Protein AF-A0A2M7VC43-F1 (afdb_monomer_lite)

pLDDT: mean 89.76, std 9.6, range [37.53, 98.56]

Radius of gyration: 23.15 Å; chains: 1; bounding box: 69×55×77 Å

Foldseek 3Di:
DDDPPVVLVVLLVVLLVLLVVLVVLQQQAQFVQQQGQGCPDDPVRRRDGDALVNVVVQLCCLVVAFPQSPQCLQNVQLVVCCVVVVHGSSVSNSVSLSVLSSLLSSLLLVLLCVVVVPPVQLSVLLSVCVCLQPLNSCCGWPPQVLSLCSQLLNLLSQLLSVLCVVNLVSNLVSLLSNCSSHVLSLLLLVLSLCSSCVCCPVPVVVQVVPVVNVVSSVCSNVSSVVSSVVVSVVVCVVDPPSVVSNVCCCVPPFQCLLCVCPVDPQSVVLLVLLLCSRPVVVVLLCVQQPCLVPDPCNVSLVVSLVSSQVRQSVSCSRGHRSLNSSSNNSSVSSCSSPRSVSVVVLVVCQVVLQVVLVVLCVDPVCVVVLVVLVVVLVVVLVVQLCCLPPPHQRDDRTRSVVSSVSSNVSSCVSSVSCSSSDPPD

Organism: NCBI:txid1974636

Secondary structure (DSSP, 8-state):
-PPPHHHHHHHHHHHHHHHHHHHHHHHHSS-TTTTT--TTS-GGG------HHHHHHHHHHHHHS-GGG--HHHHHHHHHHHHHHT--HHHHHHHHHHHHHHHHHHHHHHHHHHHHTT-HHHHHHHHHHHHTSHHHHTTTSTTT-GGGGHHHHHHHHHHHHHHHTT-HHHHHHHHHHHHHH-GGGGGGHHHHHHHH-THHHH-HHHHHH-HHHHHHHHHHHHHHHHHHHHHHHHHHHHSTTHHHHHHHHIIIIITHHHHHHTSSHHHHHHHHHHHHHHHHHHHHHHHH-HHHHT-TTHHHHHHHHHHHHHHHHHHHHHHS-TT-HHHHTTTHHHHHHHHHHHHHHHHHHHHHHHHHHHHHTTSGGGHHHHHHHHHHHHHHHHHHHHIIIII----TTS-HHHHHHHHHHHHHHHHHHHHHHS---

Structure (mmCIF, N/CA/C/O backbone):
data_AF-A0A2M7VC43-F1
#
_entry.id   AF-A0A2M7VC43-F1
#
loop_
_atom_site.group_PDB
_atom_site.id
_atom_site.type_symbol
_atom_site.label_atom_id
_atom_site.label_alt_id
_atom_site.label_comp_id
_atom_site.label_asym_id
_atom_site.label_entity_id
_atom_site.label_seq_id
_atom_site.pdbx_PDB_ins_code
_atom_site.Cartn_x
_atom_site.Cartn_y
_atom_site.Cartn_z
_atom_site.occupancy
_atom_site.B_iso_or_equiv
_atom_site.auth_seq_id
_atom_site.auth_comp_id
_atom_site.auth_asym_id
_atom_site.auth_atom_id
_atom_site.pdbx_PDB_model_num
ATOM 1 N N . MET A 1 1 ? -8.994 28.402 -0.050 1.00 42.94 1 MET A N 1
ATOM 2 C CA . MET A 1 1 ? -8.781 27.744 1.262 1.00 42.94 1 MET A CA 1
ATOM 3 C C . MET A 1 1 ? -7.280 27.675 1.511 1.00 42.94 1 MET A C 1
ATOM 5 O O . MET A 1 1 ? -6.626 26.750 1.048 1.00 42.94 1 MET A O 1
ATOM 9 N N . LEU A 1 2 ? -6.722 28.717 2.129 1.00 37.53 2 LEU A N 1
ATOM 10 C CA . LEU A 1 2 ? -5.294 28.817 2.434 1.00 37.53 2 LEU A CA 1
ATOM 11 C C . LEU A 1 2 ? -4.968 27.850 3.581 1.00 37.53 2 LEU A C 1
ATOM 13 O O . LEU A 1 2 ? -5.586 27.915 4.644 1.00 37.53 2 LEU A O 1
ATOM 17 N N . PHE A 1 3 ? -4.039 26.918 3.358 1.00 51.06 3 PHE A N 1
ATOM 18 C CA . PHE A 1 3 ? -3.443 26.139 4.443 1.00 51.06 3 PHE A CA 1
ATOM 19 C C . PHE A 1 3 ? -2.861 27.121 5.468 1.00 51.06 3 PHE A C 1
ATOM 21 O O . PHE A 1 3 ? -2.241 28.109 5.072 1.00 51.06 3 PHE A O 1
ATOM 28 N N . SER A 1 4 ? -3.031 26.878 6.773 1.00 63.81 4 SER A N 1
ATOM 29 C CA . SER A 1 4 ? -2.226 27.629 7.741 1.00 63.81 4 SER A CA 1
ATOM 30 C C . SER A 1 4 ? -0.762 27.372 7.379 1.00 63.81 4 SER A C 1
ATOM 32 O O . SER A 1 4 ? -0.381 26.216 7.177 1.00 63.81 4 SER A O 1
ATOM 34 N N . ARG A 1 5 ? 0.052 28.428 7.230 1.00 70.56 5 ARG A N 1
ATOM 35 C CA . ARG A 1 5 ? 1.462 28.299 6.803 1.00 70.56 5 ARG A CA 1
ATOM 36 C C . ARG A 1 5 ? 2.207 27.233 7.623 1.00 70.56 5 ARG A C 1
ATOM 38 O O . ARG A 1 5 ? 2.977 26.453 7.075 1.00 70.56 5 ARG A O 1
ATOM 45 N N . THR A 1 6 ? 1.870 27.120 8.908 1.00 74.44 6 THR A N 1
ATOM 46 C CA . THR A 1 6 ? 2.376 26.108 9.845 1.00 74.44 6 THR A CA 1
ATOM 47 C C . THR A 1 6 ? 2.077 24.658 9.441 1.00 74.44 6 THR A C 1
ATOM 49 O O . THR A 1 6 ? 2.936 23.795 9.612 1.00 74.44 6 THR A O 1
ATOM 52 N N . ASN A 1 7 ? 0.904 24.360 8.874 1.00 86.00 7 ASN A N 1
ATOM 53 C CA . ASN A 1 7 ? 0.557 23.004 8.433 1.00 86.00 7 ASN A CA 1
ATOM 54 C C . ASN A 1 7 ? 1.285 22.621 7.143 1.00 86.00 7 ASN A C 1
ATOM 56 O O . ASN A 1 7 ? 1.657 21.461 6.974 1.00 86.00 7 ASN A O 1
ATOM 60 N N . LEU A 1 8 ? 1.502 23.580 6.239 1.00 90.88 8 LEU A N 1
ATOM 61 C CA . LEU A 1 8 ? 2.215 23.324 4.990 1.00 90.88 8 LEU A CA 1
ATOM 62 C C . LEU A 1 8 ? 3.679 22.951 5.256 1.00 90.88 8 LEU A C 1
ATOM 64 O O . LEU A 1 8 ? 4.133 21.920 4.766 1.00 90.88 8 LEU A O 1
ATOM 68 N N . VAL A 1 9 ? 4.376 23.730 6.091 1.00 93.81 9 VAL A N 1
ATOM 69 C CA . VAL A 1 9 ? 5.776 23.460 6.465 1.00 93.81 9 VAL A CA 1
ATOM 70 C C . VAL A 1 9 ? 5.909 22.086 7.120 1.00 93.81 9 VAL A C 1
ATOM 72 O O . VAL A 1 9 ? 6.753 21.297 6.707 1.00 93.81 9 VAL A O 1
ATOM 75 N N . LYS A 1 10 ? 5.028 21.743 8.072 1.00 92.88 10 LYS A N 1
ATOM 76 C CA . LYS A 1 10 ? 5.028 20.413 8.708 1.00 92.88 10 LYS A CA 1
ATOM 77 C C . LYS A 1 10 ? 4.885 19.280 7.693 1.00 92.88 10 LYS A C 1
ATOM 79 O O . LYS A 1 10 ? 5.604 18.294 7.796 1.00 92.88 10 LYS A O 1
ATOM 84 N N . LYS A 1 11 ? 3.988 19.413 6.709 1.00 94.38 11 LYS A N 1
ATOM 85 C CA . LYS A 1 11 ? 3.815 18.396 5.659 1.00 94.38 11 LYS A CA 1
ATOM 86 C C . LYS A 1 11 ? 5.052 18.265 4.782 1.00 94.38 11 LYS A C 1
ATOM 88 O O . LYS A 1 11 ? 5.453 17.140 4.510 1.00 94.38 11 LYS A O 1
ATOM 93 N N . ILE A 1 12 ? 5.662 19.379 4.376 1.00 96.56 12 ILE A N 1
ATOM 94 C CA . ILE A 1 12 ? 6.903 19.369 3.588 1.00 96.56 12 ILE A CA 1
ATOM 95 C C . ILE A 1 12 ? 8.009 18.653 4.366 1.00 96.56 12 ILE A C 1
ATOM 97 O O . ILE A 1 12 ? 8.592 17.705 3.852 1.00 96.56 12 ILE A O 1
ATOM 101 N N . VAL A 1 13 ? 8.235 19.037 5.625 1.00 96.88 13 VAL A N 1
ATOM 102 C CA . VAL A 1 13 ? 9.274 18.434 6.474 1.00 96.88 13 VAL A CA 1
ATOM 103 C C . VAL A 1 13 ? 9.019 16.942 6.694 1.00 96.88 13 VAL A C 1
ATOM 105 O O . VAL A 1 13 ? 9.922 16.140 6.490 1.00 96.88 13 VAL A O 1
ATOM 108 N N . LEU A 1 14 ? 7.793 16.543 7.052 1.00 96.69 14 LEU A N 1
ATOM 109 C CA . LEU A 1 14 ? 7.461 15.128 7.251 1.00 96.69 14 LEU A CA 1
ATOM 110 C C . LEU A 1 14 ? 7.615 14.311 5.966 1.00 96.69 14 LEU A C 1
ATOM 112 O O . LEU A 1 14 ? 8.126 13.196 6.024 1.00 96.69 14 LEU A O 1
ATOM 116 N N . SER A 1 15 ? 7.208 14.855 4.817 1.00 97.94 15 SER A N 1
ATOM 117 C CA . SER A 1 15 ? 7.348 14.170 3.525 1.00 97.94 15 SER A CA 1
ATOM 118 C C . SER A 1 15 ? 8.815 14.003 3.145 1.00 97.94 15 SER A C 1
ATOM 120 O O . SER A 1 15 ? 9.214 12.921 2.728 1.00 97.94 15 SER A O 1
ATOM 122 N N . PHE A 1 16 ? 9.626 15.044 3.361 1.00 98.19 16 PHE A N 1
ATOM 123 C CA . PHE A 1 16 ? 11.068 15.016 3.130 1.00 98.19 16 PHE A CA 1
ATOM 124 C C . PHE A 1 16 ? 11.750 13.973 4.020 1.00 98.19 16 PHE A C 1
ATOM 126 O O . PHE A 1 16 ? 12.403 13.070 3.511 1.00 98.19 16 PHE A O 1
ATOM 133 N N . LEU A 1 17 ? 11.537 14.040 5.339 1.00 97.94 17 LEU A N 1
ATOM 134 C CA . LEU A 1 17 ? 12.129 13.096 6.291 1.00 97.94 17 LEU A CA 1
ATOM 135 C C . LEU A 1 17 ? 11.713 11.653 5.997 1.00 97.94 17 LEU A C 1
ATOM 137 O O . LEU A 1 17 ? 12.543 10.756 6.061 1.00 97.94 17 LEU A O 1
ATOM 141 N N . SER A 1 18 ? 10.452 11.425 5.636 1.00 97.75 18 SER A N 1
ATOM 142 C CA . SER A 1 18 ? 9.964 10.082 5.313 1.00 97.75 18 SER A CA 1
ATOM 143 C C . SER A 1 18 ? 10.594 9.528 4.031 1.00 97.75 18 SER A C 1
ATOM 145 O O . SER A 1 18 ? 10.950 8.353 3.991 1.00 97.75 18 SER A O 1
ATOM 147 N N . ALA A 1 19 ? 10.775 10.370 3.006 1.00 97.81 19 ALA A N 1
ATOM 148 C CA . ALA A 1 19 ? 11.473 9.987 1.780 1.00 97.81 19 ALA A CA 1
ATOM 149 C C . ALA A 1 19 ? 12.949 9.656 2.046 1.00 97.81 19 ALA A C 1
ATOM 151 O O . ALA A 1 19 ? 13.436 8.627 1.577 1.00 97.81 19 ALA A O 1
ATOM 152 N N . VAL A 1 20 ? 13.629 10.473 2.863 1.00 97.31 20 VAL A N 1
ATOM 153 C CA . VAL A 1 20 ? 14.998 10.189 3.322 1.00 97.31 20 VAL A CA 1
ATOM 154 C C . VAL A 1 20 ? 15.043 8.849 4.050 1.00 97.31 20 VAL A C 1
ATOM 156 O O . VAL A 1 20 ? 15.842 8.002 3.679 1.00 97.31 20 VAL A O 1
ATOM 159 N N . ILE A 1 21 ? 14.160 8.615 5.028 1.00 96.81 21 ILE A N 1
ATOM 160 C CA . ILE A 1 21 ? 14.137 7.370 5.810 1.00 96.81 21 ILE A CA 1
ATOM 161 C C . ILE A 1 21 ? 13.982 6.143 4.904 1.00 96.81 21 ILE A C 1
ATOM 163 O O . ILE A 1 21 ? 14.743 5.192 5.061 1.00 96.81 21 ILE A O 1
ATOM 167 N N . LEU A 1 22 ? 13.047 6.151 3.946 1.00 96.12 22 LEU A N 1
ATOM 168 C CA . LEU A 1 22 ? 12.833 5.006 3.050 1.00 96.12 22 LEU A CA 1
ATOM 169 C C . LEU A 1 22 ? 14.065 4.696 2.186 1.00 96.12 22 LEU A C 1
ATOM 171 O O . LEU A 1 22 ? 14.463 3.533 2.062 1.00 96.12 22 LEU A O 1
ATOM 175 N N . ILE A 1 23 ? 14.710 5.725 1.633 1.00 94.75 23 ILE A N 1
ATOM 176 C CA . ILE A 1 23 ? 15.932 5.546 0.839 1.00 94.75 23 ILE A CA 1
ATOM 177 C C . ILE A 1 23 ? 17.104 5.127 1.734 1.00 94.75 23 ILE A C 1
ATOM 179 O O . ILE A 1 23 ? 17.844 4.215 1.377 1.00 94.75 23 ILE A O 1
ATOM 183 N N . SER A 1 24 ? 17.254 5.713 2.923 1.00 93.62 24 SER A N 1
ATOM 184 C CA . SER A 1 24 ? 18.310 5.350 3.875 1.00 93.62 24 SER A CA 1
ATOM 185 C C . SER A 1 24 ? 18.196 3.902 4.347 1.00 93.62 24 SER A C 1
ATOM 187 O O . SER A 1 24 ? 19.200 3.198 4.367 1.00 93.62 24 SER A O 1
ATOM 189 N N . VAL A 1 25 ? 16.990 3.422 4.673 1.00 93.00 25 VAL A N 1
ATOM 190 C CA . VAL A 1 25 ? 16.755 2.004 5.007 1.00 93.00 25 VAL A CA 1
ATOM 191 C C . VAL A 1 25 ? 17.214 1.107 3.855 1.00 93.00 25 VAL A C 1
ATOM 193 O O . VAL A 1 25 ? 17.900 0.112 4.077 1.00 93.00 25 VAL A O 1
ATOM 196 N N . SER A 1 26 ? 16.906 1.502 2.623 1.00 90.75 26 SER A N 1
ATOM 197 C CA . SER A 1 26 ? 17.291 0.765 1.419 1.00 90.75 26 SER A CA 1
ATOM 198 C C . SER A 1 26 ? 18.800 0.803 1.150 1.00 90.75 26 SER A C 1
ATOM 200 O O . SER A 1 26 ? 19.350 -0.151 0.617 1.00 90.75 26 SER A O 1
ATOM 202 N N . LEU A 1 27 ? 19.503 1.863 1.545 1.00 88.88 27 LEU A N 1
ATOM 203 C CA . LEU A 1 27 ? 20.964 1.932 1.449 1.00 88.88 27 LEU A CA 1
ATOM 204 C C . LEU A 1 27 ? 21.661 1.060 2.503 1.00 88.88 27 LEU A C 1
ATOM 206 O O . LEU A 1 27 ? 22.695 0.459 2.218 1.00 88.88 27 LEU A O 1
ATOM 210 N N . ILE A 1 28 ? 21.102 0.989 3.715 1.00 90.25 28 ILE A N 1
ATOM 211 C CA . ILE A 1 28 ? 21.694 0.258 4.845 1.00 90.25 28 ILE A CA 1
ATOM 212 C C . ILE A 1 28 ? 21.588 -1.259 4.646 1.00 90.25 28 ILE A C 1
ATOM 214 O O . ILE A 1 28 ? 22.557 -1.981 4.894 1.00 90.25 28 ILE A O 1
ATOM 218 N N . PHE A 1 29 ? 20.426 -1.750 4.212 1.00 90.56 29 PHE A N 1
ATOM 219 C CA . PHE A 1 29 ? 20.147 -3.181 4.064 1.00 90.56 29 PHE A CA 1
ATOM 220 C C . PHE A 1 29 ? 20.282 -3.659 2.609 1.00 90.56 29 PHE A C 1
ATOM 222 O O . PHE A 1 29 ? 20.179 -2.838 1.703 1.00 90.56 29 PHE A O 1
ATOM 229 N N . PRO A 1 30 ? 20.474 -4.971 2.358 1.00 88.19 30 PRO A N 1
ATOM 230 C CA . PRO A 1 30 ? 20.545 -5.542 1.009 1.00 88.19 30 PRO A CA 1
ATOM 231 C C . PRO A 1 30 ? 19.338 -5.162 0.148 1.00 88.19 30 PRO A C 1
ATOM 233 O O . PRO A 1 30 ? 18.230 -5.639 0.381 1.00 88.19 30 PRO A O 1
ATOM 236 N N . SER A 1 31 ? 19.550 -4.312 -0.845 1.00 90.69 31 SER A N 1
ATOM 237 C CA . SER A 1 31 ? 18.521 -3.772 -1.726 1.00 90.69 31 SER A CA 1
ATOM 238 C C . SER A 1 31 ? 19.066 -3.638 -3.142 1.00 90.69 31 SER A C 1
ATOM 240 O O . SER A 1 31 ? 20.235 -3.892 -3.419 1.00 90.69 31 SER A O 1
ATOM 242 N N . VAL A 1 32 ? 18.225 -3.205 -4.067 1.00 87.88 32 VAL A N 1
ATOM 243 C CA . VAL A 1 32 ? 18.643 -2.973 -5.450 1.00 87.88 32 VAL A CA 1
ATOM 244 C C . VAL A 1 32 ? 19.681 -1.852 -5.511 1.00 87.88 32 VAL A C 1
ATOM 246 O O . VAL A 1 32 ? 20.627 -1.943 -6.282 1.00 87.88 32 VAL A O 1
ATOM 249 N N . ILE A 1 33 ? 19.576 -0.840 -4.636 1.00 87.50 33 ILE A N 1
ATOM 250 C CA . ILE A 1 33 ? 20.457 0.344 -4.634 1.00 87.50 33 ILE A CA 1
ATOM 251 C C . ILE A 1 33 ? 21.920 -0.025 -4.368 1.00 87.50 33 ILE A C 1
ATOM 253 O O . ILE A 1 33 ? 22.823 0.598 -4.925 1.00 87.50 33 ILE A O 1
ATOM 257 N N . ASN A 1 34 ? 22.156 -1.056 -3.558 1.00 86.69 34 ASN A N 1
ATOM 258 C CA . ASN A 1 34 ? 23.487 -1.547 -3.203 1.00 86.69 34 ASN A CA 1
ATOM 259 C C . ASN A 1 34 ? 23.771 -2.947 -3.778 1.00 86.69 34 ASN A C 1
ATOM 261 O O . ASN A 1 34 ? 24.550 -3.703 -3.197 1.00 86.69 34 ASN A O 1
ATOM 265 N N . LYS A 1 35 ? 23.120 -3.307 -4.898 1.00 83.69 35 LYS A N 1
ATOM 266 C CA . LYS A 1 35 ? 23.304 -4.587 -5.610 1.00 83.69 35 LYS A CA 1
ATOM 267 C C . LYS A 1 35 ? 23.152 -5.826 -4.707 1.00 83.69 35 LYS A C 1
ATOM 269 O O . LYS A 1 35 ? 23.811 -6.841 -4.905 1.00 83.69 35 LYS A O 1
ATOM 274 N N . GLY A 1 36 ? 22.286 -5.746 -3.697 1.00 82.88 36 GLY A N 1
ATOM 275 C CA . GLY A 1 36 ? 22.016 -6.828 -2.750 1.00 82.88 36 GLY A CA 1
ATOM 276 C C . GLY A 1 36 ? 23.060 -6.976 -1.641 1.00 82.88 36 GLY A C 1
ATOM 277 O O . GLY A 1 36 ? 23.061 -7.990 -0.944 1.00 82.88 36 GLY A O 1
ATOM 278 N N . VAL A 1 37 ? 23.932 -5.986 -1.438 1.00 80.94 37 VAL A N 1
ATOM 279 C CA . VAL A 1 37 ? 25.013 -6.054 -0.451 1.00 80.94 37 VAL A CA 1
ATOM 280 C C . VAL A 1 37 ? 24.859 -4.953 0.591 1.00 80.94 37 VAL A C 1
ATOM 282 O O . VAL A 1 37 ? 24.897 -3.767 0.283 1.00 80.94 37 VAL A O 1
ATOM 285 N N . ALA A 1 38 ? 24.691 -5.344 1.855 1.00 81.12 38 ALA A N 1
ATOM 286 C CA . ALA A 1 38 ? 24.467 -4.396 2.942 1.00 81.12 38 ALA A CA 1
ATOM 287 C C . ALA A 1 38 ? 25.668 -3.462 3.156 1.00 81.12 38 ALA A C 1
ATOM 289 O O . ALA A 1 38 ? 26.815 -3.902 3.050 1.00 81.12 38 ALA A O 1
ATOM 290 N N . LEU A 1 39 ? 25.416 -2.220 3.581 1.00 80.12 39 LEU A N 1
ATOM 291 C CA . LEU A 1 39 ? 26.474 -1.235 3.850 1.00 80.12 39 LEU A CA 1
ATOM 292 C C . LEU A 1 39 ? 27.418 -1.672 4.986 1.00 80.12 39 LEU A C 1
ATOM 294 O O . LEU A 1 39 ? 28.596 -1.337 4.982 1.00 80.12 39 LEU A O 1
ATOM 298 N N . TYR A 1 40 ? 26.904 -2.439 5.951 1.00 78.31 40 TYR A N 1
ATOM 299 C CA . TYR A 1 40 ? 27.668 -2.974 7.084 1.00 78.31 40 TYR A CA 1
ATOM 300 C C . TYR A 1 40 ? 28.441 -4.266 6.755 1.00 78.31 40 TYR A C 1
ATOM 302 O O . TYR A 1 40 ? 28.962 -4.917 7.662 1.00 78.31 40 TYR A O 1
ATOM 310 N N . SER A 1 41 ? 28.489 -4.679 5.483 1.00 76.12 41 SER A N 1
ATOM 311 C CA . SER A 1 41 ? 29.269 -5.847 5.056 1.00 76.12 41 SER A CA 1
ATOM 312 C C . SER A 1 41 ? 30.779 -5.551 5.127 1.00 76.12 41 SER A C 1
ATOM 314 O O . SER A 1 41 ? 31.175 -4.390 5.003 1.00 76.12 41 SER A O 1
ATOM 316 N N . PRO A 1 42 ? 31.647 -6.564 5.326 1.00 75.94 42 PRO A N 1
ATOM 317 C CA . PRO A 1 42 ? 33.100 -6.379 5.403 1.00 75.94 42 PRO A CA 1
ATOM 318 C C . PRO A 1 42 ? 33.681 -5.593 4.216 1.00 75.94 42 PRO A C 1
ATOM 320 O O . PRO A 1 42 ? 33.171 -5.693 3.100 1.00 75.94 42 PRO A O 1
ATOM 323 N N . ALA A 1 43 ? 34.784 -4.865 4.437 1.00 60.16 43 ALA A N 1
ATOM 324 C CA . ALA A 1 43 ? 35.377 -3.905 3.490 1.00 60.16 43 ALA A CA 1
ATOM 325 C C . ALA A 1 43 ? 35.688 -4.463 2.081 1.00 60.16 43 ALA A C 1
ATOM 327 O O . ALA A 1 43 ? 35.669 -3.719 1.107 1.00 60.16 43 ALA A O 1
ATOM 328 N N . HIS A 1 44 ? 35.933 -5.772 1.960 1.00 55.44 44 HIS A N 1
ATOM 329 C CA . HIS A 1 44 ? 36.190 -6.458 0.682 1.00 55.44 44 HIS A CA 1
ATOM 330 C C . HIS A 1 44 ? 34.915 -6.840 -0.092 1.00 55.44 44 HIS A C 1
ATOM 332 O O . HIS A 1 44 ? 34.985 -7.370 -1.195 1.00 55.44 44 HIS A O 1
ATOM 338 N N . THR A 1 45 ? 33.755 -6.571 0.499 1.00 57.47 45 THR A N 1
ATOM 339 C CA . THR A 1 45 ? 32.409 -6.777 -0.045 1.00 57.47 45 THR A CA 1
ATOM 340 C C . THR A 1 45 ? 31.587 -5.499 0.091 1.00 57.47 45 THR A C 1
ATOM 342 O O . THR A 1 45 ? 30.375 -5.572 0.233 1.00 57.47 45 THR A O 1
ATOM 345 N N . THR A 1 46 ? 32.210 -4.316 0.150 1.00 53.66 46 THR A N 1
ATOM 346 C CA . THR A 1 46 ? 31.442 -3.067 0.225 1.00 53.66 46 THR A CA 1
ATOM 347 C C . THR A 1 46 ? 30.489 -3.017 -0.956 1.00 53.66 46 THR A C 1
ATOM 349 O O . THR A 1 46 ? 30.902 -3.181 -2.104 1.00 53.66 46 THR A O 1
ATOM 352 N N . GLY A 1 47 ? 29.194 -2.879 -0.656 1.00 55.69 47 GLY A N 1
ATOM 353 C CA . GLY A 1 47 ? 28.157 -2.835 -1.672 1.00 55.69 47 GLY A CA 1
ATOM 354 C C . GLY A 1 47 ? 28.460 -1.702 -2.633 1.00 55.69 47 GLY A C 1
ATOM 355 O O . GLY A 1 47 ? 28.306 -0.530 -2.291 1.00 55.69 47 GLY A O 1
ATOM 356 N N . VAL A 1 48 ? 28.947 -2.058 -3.819 1.00 63.25 48 VAL A N 1
ATOM 357 C CA . VAL A 1 48 ? 29.105 -1.107 -4.907 1.00 63.25 48 VAL A CA 1
ATOM 358 C C . VAL A 1 48 ? 27.690 -0.638 -5.211 1.00 63.25 48 VAL A C 1
ATOM 360 O O . VAL A 1 48 ? 26.817 -1.457 -5.517 1.00 63.25 48 VAL A O 1
ATOM 363 N N . LEU A 1 49 ? 27.443 0.665 -5.051 1.00 72.06 49 LEU A N 1
ATOM 364 C CA . LEU A 1 49 ? 26.192 1.276 -5.494 1.00 72.06 49 LEU A CA 1
ATOM 365 C C . LEU A 1 49 ? 25.911 0.843 -6.938 1.00 72.06 49 LEU A C 1
ATOM 367 O O . LEU A 1 49 ? 26.840 0.520 -7.681 1.00 72.06 49 LEU A O 1
ATOM 371 N N . MET A 1 50 ? 24.639 0.826 -7.338 1.00 77.88 50 MET A N 1
ATOM 372 C CA . MET A 1 50 ? 24.295 0.588 -8.743 1.00 77.88 50 MET A CA 1
ATOM 373 C C . MET A 1 50 ? 25.193 1.431 -9.660 1.00 77.88 50 MET A C 1
ATOM 375 O O . MET A 1 50 ? 25.325 2.640 -9.459 1.00 77.88 50 MET A O 1
ATOM 379 N N . ASP A 1 51 ? 25.857 0.788 -10.617 1.00 80.38 51 ASP A N 1
ATOM 380 C CA . ASP A 1 51 ? 26.638 1.478 -11.638 1.00 80.38 51 ASP A CA 1
ATOM 381 C C . ASP A 1 51 ? 25.740 1.828 -12.822 1.00 80.38 51 ASP A C 1
ATOM 383 O O . ASP A 1 51 ? 24.652 1.271 -12.995 1.00 80.38 51 ASP A O 1
ATOM 387 N N . ASP A 1 52 ? 26.208 2.768 -13.638 1.00 82.75 52 ASP A N 1
ATOM 388 C CA . ASP A 1 52 ? 25.443 3.233 -14.791 1.00 82.75 52 ASP A CA 1
ATOM 389 C C . ASP A 1 52 ? 25.192 2.097 -15.791 1.00 82.75 52 ASP A C 1
ATOM 391 O O . ASP A 1 52 ? 24.102 2.027 -16.343 1.00 82.75 52 ASP A O 1
ATOM 395 N N . THR A 1 53 ? 26.107 1.130 -15.925 1.00 83.81 53 THR A N 1
ATOM 396 C CA . THR A 1 53 ? 25.908 -0.059 -16.769 1.00 83.81 53 THR A CA 1
ATOM 397 C C . THR A 1 53 ? 24.705 -0.896 -16.327 1.00 83.81 53 THR A C 1
ATOM 399 O O . THR A 1 53 ? 23.897 -1.306 -17.159 1.00 83.81 53 THR A O 1
ATOM 402 N N . PHE A 1 54 ? 24.548 -1.151 -15.020 1.00 82.19 54 PHE A N 1
ATOM 403 C CA . PHE A 1 54 ? 23.375 -1.863 -14.509 1.00 82.19 54 PHE A CA 1
ATOM 404 C C . PHE A 1 54 ? 22.089 -1.065 -14.749 1.00 82.19 54 PHE A C 1
ATOM 406 O O . PHE A 1 54 ? 21.072 -1.639 -15.136 1.00 82.19 54 PHE A O 1
ATOM 413 N N . MET A 1 55 ? 22.134 0.256 -14.558 1.00 83.00 55 MET A N 1
ATOM 414 C CA . MET A 1 55 ? 20.985 1.128 -14.804 1.00 83.00 55 MET A CA 1
ATOM 415 C C . MET A 1 55 ? 20.603 1.187 -16.284 1.00 83.00 55 MET A C 1
ATOM 417 O O . MET A 1 55 ? 19.416 1.150 -16.592 1.00 83.00 55 MET A O 1
ATOM 421 N N . GLU A 1 56 ? 21.568 1.238 -17.199 1.00 83.94 56 GLU A N 1
ATOM 422 C CA . GLU A 1 56 ? 21.321 1.187 -18.642 1.00 83.94 56 GLU A CA 1
ATOM 423 C C . GLU A 1 56 ? 20.659 -0.127 -19.042 1.00 83.94 56 GLU A C 1
ATOM 425 O O . GLU A 1 56 ? 19.635 -0.099 -19.719 1.00 83.94 56 GLU A O 1
ATOM 430 N N . LEU A 1 57 ? 21.170 -1.266 -18.559 1.00 80.69 57 LEU A N 1
ATOM 431 C CA . LEU A 1 57 ? 20.546 -2.571 -18.790 1.00 80.69 57 LEU A CA 1
ATOM 432 C C . LEU A 1 57 ? 19.106 -2.605 -18.268 1.00 80.69 57 LEU A C 1
ATOM 434 O O . LEU A 1 57 ? 18.206 -3.040 -18.978 1.00 80.69 57 LEU A O 1
ATOM 438 N N . PHE A 1 58 ? 18.874 -2.099 -17.056 1.00 77.75 58 PHE A N 1
ATOM 439 C CA . PHE A 1 58 ? 17.545 -2.056 -16.447 1.00 77.75 58 PHE A CA 1
ATOM 440 C C . PHE A 1 58 ? 16.571 -1.146 -17.210 1.00 77.75 58 PHE A C 1
ATOM 442 O O . PHE A 1 58 ? 15.393 -1.463 -17.371 1.00 77.75 58 PHE A O 1
ATOM 449 N N . ILE A 1 59 ? 17.043 0.003 -17.692 1.00 78.75 59 ILE A N 1
ATOM 450 C CA . ILE A 1 59 ? 16.207 0.939 -18.444 1.00 78.75 59 ILE A CA 1
ATOM 451 C C . ILE A 1 59 ? 15.925 0.415 -19.856 1.00 78.75 59 ILE A C 1
ATOM 453 O O . ILE A 1 59 ? 14.797 0.557 -20.333 1.00 78.75 59 ILE A O 1
ATOM 457 N N . ASN A 1 60 ? 16.915 -0.193 -20.509 1.00 79.00 60 ASN A N 1
ATOM 458 C CA . ASN A 1 60 ? 16.739 -0.816 -21.817 1.00 79.00 60 ASN A CA 1
ATOM 459 C C . ASN A 1 60 ? 15.746 -1.971 -21.722 1.00 79.00 60 ASN A C 1
ATOM 461 O O . ASN A 1 60 ? 14.798 -1.989 -22.497 1.00 79.00 60 ASN A O 1
ATOM 465 N N . ASP A 1 61 ? 15.848 -2.815 -20.691 1.00 74.31 61 ASP A N 1
ATOM 466 C CA . ASP A 1 61 ? 14.860 -3.862 -20.417 1.00 74.31 61 ASP A CA 1
ATOM 467 C C . ASP A 1 61 ? 13.439 -3.278 -20.302 1.00 74.31 61 ASP A C 1
ATOM 469 O O . ASP A 1 61 ? 12.505 -3.761 -20.933 1.00 74.31 61 ASP A O 1
ATOM 473 N N . HIS A 1 62 ? 13.252 -2.157 -19.600 1.00 74.69 62 HIS A N 1
ATOM 474 C CA . HIS A 1 62 ? 11.943 -1.500 -19.528 1.00 74.69 62 HIS A CA 1
ATOM 475 C C . HIS A 1 62 ? 11.435 -0.899 -20.846 1.00 74.69 62 HIS A C 1
ATOM 477 O O . HIS A 1 62 ? 10.220 -0.749 -20.981 1.00 74.69 62 HIS A O 1
ATOM 483 N N . ASN A 1 63 ? 12.319 -0.521 -21.771 1.00 70.75 63 ASN A N 1
ATOM 484 C CA . ASN A 1 63 ? 11.962 0.115 -23.043 1.00 70.75 63 ASN A CA 1
ATOM 485 C C . ASN A 1 63 ? 11.808 -0.891 -24.197 1.00 70.75 63 ASN A C 1
ATOM 487 O O . ASN A 1 63 ? 11.067 -0.615 -25.137 1.00 70.75 63 ASN A O 1
ATOM 491 N N . GLU A 1 64 ? 12.515 -2.018 -24.136 1.00 66.62 64 GLU A N 1
ATOM 492 C CA . GLU A 1 64 ? 12.526 -3.071 -25.159 1.00 66.62 64 GLU A CA 1
ATOM 493 C C . GLU A 1 64 ? 11.435 -4.124 -24.920 1.00 66.62 64 GLU A C 1
ATOM 495 O O . GLU A 1 64 ? 10.983 -4.777 -25.861 1.00 66.62 64 GLU A O 1
ATOM 500 N N . ASN A 1 65 ? 10.967 -4.254 -23.676 1.00 66.38 65 ASN A N 1
ATOM 501 C CA . ASN A 1 65 ? 9.882 -5.155 -23.308 1.00 66.38 65 ASN A CA 1
ATOM 502 C C . ASN A 1 65 ? 8.478 -4.601 -23.661 1.00 66.38 65 ASN A C 1
ATOM 504 O O . ASN A 1 65 ? 8.301 -3.405 -23.912 1.00 66.38 65 ASN A O 1
ATOM 508 N N . PRO A 1 66 ? 7.453 -5.478 -23.694 1.00 65.88 66 PRO A N 1
ATOM 509 C CA . PRO A 1 66 ? 6.060 -5.156 -24.024 1.00 65.88 66 PRO A CA 1
ATOM 510 C C . PRO A 1 66 ? 5.471 -3.952 -23.275 1.00 65.88 66 PRO A C 1
ATOM 512 O O . PRO A 1 66 ? 5.882 -3.622 -22.175 1.00 65.88 66 PRO A O 1
ATOM 515 N N . ILE A 1 67 ? 4.402 -3.343 -23.803 1.00 64.25 67 ILE A N 1
ATOM 516 C CA . ILE A 1 67 ? 3.803 -2.072 -23.318 1.00 64.25 67 ILE A CA 1
ATOM 517 C C . ILE A 1 67 ? 3.580 -2.023 -21.790 1.00 64.25 67 ILE A C 1
ATOM 519 O O . ILE A 1 67 ? 3.639 -0.956 -21.180 1.00 64.25 67 ILE A O 1
ATOM 523 N N . PHE A 1 68 ? 3.346 -3.171 -21.157 1.00 61.34 68 PHE A N 1
ATOM 524 C CA . PHE A 1 68 ? 3.114 -3.322 -19.719 1.00 61.34 68 PHE A CA 1
ATOM 525 C C . PHE A 1 68 ? 4.373 -3.172 -18.833 1.00 61.34 68 PHE A C 1
ATOM 527 O O . PHE A 1 68 ? 4.267 -2.940 -17.619 1.00 61.34 68 PHE A O 1
ATOM 534 N N . SER A 1 69 ? 5.572 -3.282 -19.408 1.00 68.31 69 SER A N 1
ATOM 535 C CA . SER A 1 69 ? 6.841 -2.995 -18.732 1.00 68.31 69 SER A CA 1
ATOM 536 C C . SER A 1 69 ? 7.227 -1.520 -18.802 1.00 68.31 69 SER A C 1
ATOM 538 O O . SER A 1 69 ? 8.027 -1.088 -17.977 1.00 68.31 69 SER A O 1
ATOM 540 N N . LEU A 1 70 ? 6.648 -0.734 -19.720 1.00 76.06 70 LEU A N 1
ATOM 541 C CA . LEU A 1 70 ? 7.030 0.663 -19.922 1.00 76.06 70 LEU A CA 1
ATOM 542 C C . LEU A 1 70 ? 6.837 1.482 -18.633 1.00 76.06 70 LEU A C 1
ATOM 544 O O . LEU A 1 70 ? 5.734 1.602 -18.094 1.00 76.06 70 LEU A O 1
ATOM 548 N N . ARG A 1 71 ? 7.917 2.110 -18.155 1.00 82.38 71 ARG A N 1
ATOM 549 C CA . ARG A 1 71 ? 7.925 2.987 -16.968 1.00 82.38 71 ARG A CA 1
ATOM 550 C C . ARG A 1 71 ? 8.188 4.437 -17.347 1.00 82.38 71 ARG A C 1
ATOM 552 O O . ARG A 1 71 ? 9.129 5.055 -16.860 1.00 82.38 71 ARG A O 1
ATOM 559 N N . LYS A 1 72 ? 7.351 5.024 -18.211 1.00 87.31 72 LYS A N 1
ATOM 560 C CA . LYS A 1 72 ? 7.591 6.382 -18.749 1.00 87.31 72 LYS A CA 1
ATOM 561 C C . LYS A 1 72 ? 7.708 7.460 -17.669 1.00 87.31 72 LYS A C 1
ATOM 563 O O . LYS A 1 72 ? 8.546 8.348 -17.796 1.00 87.31 72 LYS A O 1
ATOM 568 N N . PHE A 1 73 ? 6.929 7.357 -16.590 1.00 91.06 73 PHE A N 1
ATOM 569 C CA . PHE A 1 73 ? 7.011 8.298 -15.467 1.00 91.06 73 PHE A CA 1
ATOM 570 C C . PHE A 1 73 ? 8.319 8.198 -14.676 1.00 91.06 73 PHE A C 1
ATOM 572 O O . PHE A 1 73 ? 8.694 9.174 -14.046 1.00 91.06 73 PHE A O 1
ATOM 579 N N . THR A 1 74 ? 9.040 7.079 -14.737 1.00 89.50 74 THR A N 1
ATOM 580 C CA . THR A 1 74 ? 10.360 6.950 -14.104 1.00 89.50 74 THR A CA 1
ATOM 581 C C . THR A 1 74 ? 11.475 7.229 -15.115 1.00 89.50 74 THR A C 1
ATOM 583 O O . THR A 1 74 ? 12.337 8.072 -14.870 1.00 89.50 74 THR A O 1
ATOM 586 N N . ASN A 1 75 ? 11.430 6.577 -16.282 1.00 90.06 75 ASN A N 1
ATOM 587 C CA . ASN A 1 75 ? 12.509 6.587 -17.272 1.00 90.06 75 ASN A CA 1
ATOM 588 C C . ASN A 1 75 ? 12.698 7.967 -17.918 1.00 90.06 75 ASN A C 1
ATOM 590 O O . ASN A 1 75 ? 13.830 8.423 -18.067 1.00 90.06 75 ASN A O 1
ATOM 594 N N . VAL A 1 76 ? 11.610 8.662 -18.282 1.00 92.25 76 VAL A N 1
ATOM 595 C CA . VAL A 1 76 ? 11.718 9.961 -18.971 1.00 92.25 76 VAL A CA 1
ATOM 596 C C . VAL A 1 76 ? 12.345 11.028 -18.063 1.00 92.25 76 VAL A C 1
ATOM 598 O O . VAL A 1 76 ? 13.316 11.659 -18.495 1.00 92.25 76 VAL A O 1
ATOM 601 N N . PRO A 1 77 ? 11.883 11.234 -16.809 1.00 95.00 77 PRO A N 1
ATOM 602 C CA . PRO A 1 77 ? 12.549 12.160 -15.894 1.00 95.00 77 PRO A CA 1
ATOM 603 C C . PRO A 1 77 ? 13.996 11.773 -15.598 1.00 95.00 77 PRO A C 1
ATOM 605 O O . PRO A 1 77 ? 14.846 12.656 -15.530 1.00 95.00 77 PRO A O 1
ATOM 608 N N . LEU A 1 78 ? 14.287 10.476 -15.472 1.00 93.69 78 LEU A N 1
ATOM 609 C CA . LEU A 1 78 ? 15.633 9.976 -15.201 1.00 93.69 78 LEU A CA 1
ATOM 610 C C . LEU A 1 78 ? 16.610 10.382 -16.310 1.00 93.69 78 LEU A C 1
ATOM 612 O O . LEU A 1 78 ? 17.611 11.037 -16.021 1.00 93.69 78 LEU A O 1
ATOM 616 N N . PHE A 1 79 ? 16.298 10.076 -17.573 1.00 92.69 79 PHE A N 1
ATOM 617 C CA . PHE A 1 79 ? 17.148 10.470 -18.701 1.00 92.69 79 PHE A CA 1
ATOM 618 C C . PHE A 1 79 ? 17.250 11.984 -18.863 1.00 92.69 79 PHE A C 1
ATOM 620 O O . PHE A 1 79 ? 18.326 12.504 -19.159 1.00 92.69 79 PHE A O 1
ATOM 627 N N . THR A 1 80 ? 16.141 12.697 -18.657 1.00 95.44 80 THR A N 1
ATOM 628 C CA . THR A 1 80 ? 16.121 14.161 -18.755 1.00 95.44 80 THR A CA 1
ATOM 629 C C . THR A 1 80 ? 17.069 14.772 -17.728 1.00 95.44 80 THR A C 1
ATOM 631 O O . THR A 1 80 ? 17.909 15.587 -18.085 1.00 95.44 80 THR A O 1
ATOM 634 N N . ILE A 1 81 ? 16.998 14.337 -16.468 1.00 96.31 81 ILE A N 1
ATOM 635 C CA . ILE A 1 81 ? 17.863 14.837 -15.395 1.00 96.31 81 ILE A CA 1
ATOM 636 C C . ILE A 1 81 ? 19.329 14.481 -15.664 1.00 96.31 81 ILE A C 1
ATOM 638 O O . ILE A 1 81 ? 20.177 15.372 -15.606 1.00 96.31 81 ILE A O 1
ATOM 642 N N . SER A 1 82 ? 19.622 13.225 -16.014 1.00 95.62 82 SER A N 1
ATOM 643 C CA . SER A 1 82 ? 20.993 12.781 -16.296 1.00 95.62 82 SER A CA 1
ATOM 644 C C . SER A 1 82 ? 21.628 13.608 -17.414 1.00 95.62 82 SER A C 1
ATOM 646 O O . SER A 1 82 ? 22.715 14.157 -17.236 1.00 95.62 82 SER A O 1
ATOM 648 N N . LYS A 1 83 ? 20.908 13.797 -18.528 1.00 95.56 83 LYS A N 1
ATOM 649 C CA . LYS A 1 83 ? 21.397 14.548 -19.689 1.00 95.56 83 LYS A CA 1
ATOM 650 C C . LYS A 1 83 ? 21.481 16.052 -19.434 1.00 95.56 83 LYS A C 1
ATOM 652 O O . LYS A 1 83 ? 22.440 16.685 -19.864 1.00 95.56 83 LYS A O 1
ATOM 657 N N . THR A 1 84 ? 20.489 16.643 -18.766 1.00 97.44 84 THR A N 1
ATOM 658 C CA . THR A 1 84 ? 20.454 18.092 -18.518 1.00 97.44 84 THR A CA 1
ATOM 659 C C . THR A 1 84 ? 21.515 18.530 -17.512 1.00 97.44 84 THR A C 1
ATOM 661 O O . THR A 1 84 ? 22.115 19.584 -17.702 1.00 97.44 84 THR A O 1
ATOM 664 N N . PHE A 1 85 ? 21.761 17.743 -16.462 1.00 96.81 85 PHE A N 1
ATOM 665 C CA . PHE A 1 85 ? 22.721 18.093 -15.408 1.00 96.81 85 PHE A CA 1
ATOM 666 C C . PHE A 1 85 ? 24.086 17.410 -15.559 1.00 96.81 85 PHE A C 1
ATOM 668 O O . PHE A 1 85 ? 24.979 17.686 -14.762 1.00 96.81 85 PHE A O 1
ATOM 675 N N . ASN A 1 86 ? 24.259 16.552 -16.572 1.00 95.75 86 ASN A N 1
ATOM 676 C CA . ASN A 1 86 ? 25.465 15.754 -16.802 1.00 95.75 86 ASN A CA 1
ATOM 677 C C . ASN A 1 86 ? 25.890 14.951 -15.556 1.00 95.75 86 ASN A C 1
ATOM 679 O O . ASN A 1 86 ? 27.050 14.968 -15.143 1.00 95.75 86 ASN A O 1
ATOM 683 N N . ILE A 1 87 ? 24.916 14.291 -14.925 1.00 95.44 87 ILE A N 1
ATOM 684 C CA . ILE A 1 87 ? 25.116 13.429 -13.753 1.00 95.44 87 ILE A CA 1
ATOM 685 C C . ILE A 1 87 ? 24.812 11.972 -14.108 1.00 95.44 87 ILE A C 1
ATOM 687 O O . ILE A 1 87 ? 24.057 11.699 -15.046 1.00 95.44 87 ILE A O 1
ATOM 691 N N . SER A 1 88 ? 25.362 11.041 -13.329 1.00 93.69 88 SER A N 1
ATOM 692 C CA . SER A 1 88 ? 25.163 9.604 -13.537 1.00 93.69 88 SER A CA 1
ATOM 693 C C . SER A 1 88 ? 23.682 9.202 -13.500 1.00 93.69 88 SER A C 1
ATOM 695 O O . SER A 1 88 ? 22.840 9.852 -12.854 1.00 93.69 88 SER A O 1
ATOM 697 N N . LEU A 1 89 ? 23.347 8.115 -14.196 1.00 90.94 89 LEU A N 1
ATOM 698 C CA . LEU A 1 89 ? 21.989 7.573 -14.237 1.00 90.94 89 LEU A CA 1
ATOM 699 C C . LEU A 1 89 ? 21.571 7.089 -12.850 1.00 90.94 89 LEU A C 1
ATOM 701 O O . LEU A 1 89 ? 20.428 7.312 -12.451 1.00 90.94 89 LEU A O 1
ATOM 705 N N . THR A 1 90 ? 22.502 6.535 -12.069 1.00 90.38 90 THR A N 1
ATOM 706 C CA . THR A 1 90 ? 22.246 6.141 -10.676 1.00 90.38 90 THR A CA 1
ATOM 707 C C . THR A 1 90 ? 21.834 7.324 -9.799 1.00 90.38 90 THR A C 1
ATOM 709 O O . THR A 1 90 ? 20.852 7.238 -9.059 1.00 90.38 90 THR A O 1
ATOM 712 N N . VAL A 1 91 ? 22.543 8.458 -9.872 1.00 92.31 91 VAL A N 1
ATOM 713 C CA . VAL A 1 91 ? 22.178 9.649 -9.082 1.00 92.31 91 VAL A CA 1
ATOM 714 C C . VAL A 1 91 ? 20.837 10.208 -9.557 1.00 92.31 91 VAL A C 1
ATOM 716 O O . VAL A 1 91 ? 19.987 10.556 -8.736 1.00 92.31 91 VAL A O 1
ATOM 719 N N . SER A 1 92 ? 20.607 10.221 -10.871 1.00 95.00 92 SER A N 1
ATOM 720 C CA . SER A 1 92 ? 19.329 10.636 -11.458 1.00 95.00 92 SER A CA 1
ATOM 721 C C . SER A 1 92 ? 18.171 9.760 -10.977 1.00 95.00 92 SER A C 1
ATOM 723 O O . SER A 1 92 ? 17.134 10.285 -10.576 1.00 95.00 92 SER A O 1
ATOM 725 N N . PHE A 1 93 ? 18.360 8.439 -10.930 1.00 93.06 93 PHE A N 1
ATOM 726 C CA . PHE A 1 93 ? 17.389 7.493 -10.385 1.00 93.06 93 PHE A CA 1
ATOM 727 C C . PHE A 1 93 ? 17.046 7.822 -8.930 1.00 93.06 93 PHE A C 1
ATOM 729 O O . PHE A 1 93 ? 15.870 7.971 -8.603 1.00 93.06 93 PHE A O 1
ATOM 736 N N . LEU A 1 94 ? 18.047 8.015 -8.064 1.00 94.44 94 LEU A N 1
ATOM 737 C CA . LEU A 1 94 ? 17.811 8.355 -6.657 1.00 94.44 94 LEU A CA 1
ATOM 738 C C . LEU A 1 94 ? 17.041 9.672 -6.496 1.00 94.44 94 LEU A C 1
ATOM 740 O O . LEU A 1 94 ? 16.131 9.740 -5.670 1.00 94.44 94 LEU A O 1
ATOM 744 N N . ILE A 1 95 ? 17.355 10.694 -7.299 1.00 96.31 95 ILE A N 1
ATOM 745 C CA . ILE A 1 95 ? 16.640 11.980 -7.292 1.00 96.31 95 ILE A CA 1
ATOM 746 C C . ILE A 1 95 ? 15.179 11.794 -7.715 1.00 96.31 95 ILE A C 1
ATOM 748 O O . ILE A 1 95 ? 14.276 12.292 -7.039 1.00 96.31 95 ILE A O 1
ATOM 752 N N . VAL A 1 96 ? 14.932 11.064 -8.806 1.00 96.44 96 VAL A N 1
ATOM 753 C CA . VAL A 1 96 ? 13.577 10.797 -9.314 1.00 96.44 96 VAL A CA 1
ATOM 754 C C . VAL A 1 96 ? 12.755 10.023 -8.285 1.00 96.44 96 VAL A C 1
ATOM 756 O O . VAL A 1 96 ? 11.630 10.418 -7.973 1.00 96.44 96 VAL A O 1
ATOM 759 N N . GLN A 1 97 ? 13.322 8.966 -7.703 1.00 96.00 97 GLN A N 1
ATOM 760 C CA . GLN A 1 97 ? 12.639 8.166 -6.689 1.00 96.00 97 GLN A CA 1
ATOM 761 C C . GLN A 1 97 ? 12.363 8.976 -5.421 1.00 96.00 97 GLN A C 1
ATOM 763 O O . GLN A 1 97 ? 11.239 8.973 -4.918 1.00 96.00 97 GLN A O 1
ATOM 768 N N . PHE A 1 98 ? 13.347 9.742 -4.941 1.00 97.56 98 PHE A N 1
ATOM 769 C CA . PHE A 1 98 ? 13.163 10.657 -3.816 1.00 97.56 98 PHE A CA 1
ATOM 770 C C . PHE A 1 98 ? 11.999 11.620 -4.070 1.00 97.56 98 PHE A C 1
ATOM 772 O O . PHE A 1 98 ? 11.130 11.791 -3.212 1.00 97.56 98 PHE A O 1
ATOM 779 N N . PHE A 1 99 ? 11.951 12.218 -5.262 1.00 98.06 99 PHE A N 1
ATOM 780 C CA . PHE A 1 99 ? 10.917 13.170 -5.644 1.00 98.06 99 PHE A CA 1
ATOM 781 C C . PHE A 1 99 ? 9.519 12.537 -5.670 1.00 98.06 99 PHE A C 1
ATOM 783 O O . PHE A 1 99 ? 8.585 13.098 -5.090 1.00 98.06 99 PHE A O 1
ATOM 790 N N . TYR A 1 100 ? 9.359 11.354 -6.270 1.00 97.94 100 TYR A N 1
ATOM 791 C CA . TYR A 1 100 ? 8.064 10.669 -6.302 1.00 97.94 100 TYR A CA 1
ATOM 792 C C . TYR A 1 100 ? 7.607 10.193 -4.923 1.00 97.94 100 TYR A C 1
ATOM 794 O O . TYR A 1 100 ? 6.427 10.348 -4.596 1.00 97.94 100 TYR A O 1
ATOM 802 N N . ILE A 1 101 ? 8.513 9.687 -4.082 1.00 98.19 101 ILE A N 1
ATOM 803 C CA . ILE A 1 101 ? 8.198 9.328 -2.692 1.00 98.19 101 ILE A CA 1
ATOM 804 C C . ILE A 1 101 ? 7.749 10.574 -1.922 1.00 98.19 101 ILE A C 1
ATOM 806 O O . ILE A 1 101 ? 6.687 10.569 -1.294 1.00 98.19 101 ILE A O 1
ATOM 810 N N . PHE A 1 102 ? 8.511 11.667 -2.021 1.00 98.38 102 PHE A N 1
ATOM 811 C CA . PHE A 1 102 ? 8.187 12.945 -1.393 1.00 98.38 102 PHE A CA 1
ATOM 812 C C . PHE A 1 102 ? 6.795 13.444 -1.803 1.00 98.38 102 PHE A C 1
ATOM 814 O O . PHE A 1 102 ? 5.970 13.746 -0.937 1.00 98.38 102 PHE A O 1
ATOM 821 N N . LEU A 1 103 ? 6.503 13.494 -3.108 1.00 98.50 103 LEU A N 1
ATOM 822 C CA . LEU A 1 103 ? 5.204 13.940 -3.611 1.00 98.50 103 LEU A CA 1
ATOM 823 C C . LEU A 1 103 ? 4.068 13.022 -3.162 1.00 98.50 103 LEU A C 1
ATOM 825 O O . LEU A 1 103 ? 3.018 13.514 -2.743 1.00 98.50 103 LEU A O 1
ATOM 829 N N . THR A 1 104 ? 4.276 11.704 -3.212 1.00 98.50 104 THR A N 1
ATOM 830 C CA . THR A 1 104 ? 3.279 10.718 -2.774 1.00 98.50 104 THR A CA 1
ATOM 831 C C . THR A 1 104 ? 2.910 10.954 -1.317 1.00 98.50 104 THR A C 1
ATOM 833 O O . THR A 1 104 ? 1.729 11.071 -0.994 1.00 98.50 104 THR A O 1
ATOM 836 N N . ILE A 1 105 ? 3.905 11.107 -0.441 1.00 98.31 105 ILE A N 1
ATOM 837 C CA . ILE A 1 105 ? 3.689 11.331 0.991 1.00 98.31 105 ILE A CA 1
ATOM 838 C C . ILE A 1 105 ? 3.047 12.698 1.246 1.00 98.31 105 ILE A C 1
ATOM 840 O O . ILE A 1 105 ? 2.136 12.809 2.068 1.00 98.31 105 ILE A O 1
ATOM 844 N N . PHE A 1 106 ? 3.449 13.732 0.508 1.00 97.81 106 PHE A N 1
ATOM 845 C CA . PHE A 1 106 ? 2.867 15.065 0.634 1.00 97.81 106 PHE A CA 1
ATOM 846 C C . PHE A 1 106 ? 1.373 15.085 0.276 1.00 97.81 106 PHE A C 1
ATOM 848 O O . PHE A 1 106 ? 0.546 15.668 0.996 1.00 97.81 106 PHE A O 1
ATOM 855 N N . VAL A 1 107 ? 1.008 14.425 -0.826 1.00 97.94 107 VAL A N 1
ATOM 856 C CA . VAL A 1 107 ? -0.389 14.250 -1.241 1.00 97.94 107 VAL A CA 1
ATOM 857 C C . VAL A 1 107 ? -1.137 13.376 -0.243 1.00 97.94 107 VAL A C 1
ATOM 859 O O . VAL A 1 107 ? -2.236 13.746 0.171 1.00 97.94 107 VAL A O 1
ATOM 862 N N . PHE A 1 108 ? -0.539 12.270 0.199 1.00 97.62 108 PHE A N 1
ATOM 863 C CA . PHE A 1 108 ? -1.127 11.365 1.181 1.00 97.62 108 PHE A CA 1
ATOM 864 C C . PHE A 1 108 ? -1.459 12.093 2.491 1.00 97.62 108 PHE A C 1
ATOM 866 O O . PHE A 1 108 ? -2.590 12.027 2.971 1.00 97.62 108 PHE A O 1
ATOM 873 N N . LEU A 1 109 ? -0.539 12.909 3.016 1.00 96.25 109 LEU A N 1
ATOM 874 C CA . LEU A 1 109 ? -0.780 13.763 4.184 1.00 96.25 109 LEU A CA 1
ATOM 875 C C . LEU A 1 109 ? -1.888 14.796 3.945 1.00 96.25 109 LEU A C 1
ATOM 877 O O . LEU A 1 109 ? -2.670 15.088 4.851 1.00 96.25 109 LEU A O 1
ATOM 881 N N . SER A 1 110 ? -1.987 15.345 2.734 1.00 95.12 110 SER A N 1
ATOM 882 C CA . SER A 1 110 ? -3.056 16.285 2.374 1.00 95.12 110 SER A CA 1
ATOM 883 C C . SER A 1 110 ? -4.428 15.603 2.287 1.00 95.12 110 SER A C 1
ATOM 885 O O . SER A 1 110 ? -5.429 16.188 2.707 1.00 95.12 110 SER A O 1
ATOM 887 N N . LEU A 1 111 ? -4.480 14.357 1.811 1.00 95.75 111 LEU A N 1
ATOM 888 C CA . LEU A 1 111 ? -5.677 13.515 1.807 1.00 95.75 111 LEU A CA 1
ATOM 889 C C . LEU A 1 111 ? -6.124 13.142 3.224 1.00 95.75 111 LEU A C 1
ATOM 891 O O . LEU A 1 111 ? -7.290 13.309 3.577 1.00 95.75 111 LEU A O 1
ATOM 895 N N . ILE A 1 112 ? -5.184 12.732 4.067 1.00 94.88 112 ILE A N 1
ATOM 896 C CA . ILE A 1 112 ? -5.408 12.480 5.492 1.00 94.88 112 ILE A CA 1
ATOM 897 C C . ILE A 1 112 ? -5.961 13.729 6.195 1.00 94.88 112 ILE A C 1
ATOM 899 O O . ILE A 1 112 ? -6.906 13.634 6.979 1.00 94.88 112 ILE A O 1
ATOM 903 N N . GLU A 1 113 ? -5.388 14.911 5.939 1.00 92.19 113 GLU A N 1
ATOM 904 C CA . GLU A 1 113 ? -5.841 16.173 6.540 1.00 92.19 113 GLU A CA 1
ATOM 905 C C . GLU A 1 113 ? -7.307 16.468 6.187 1.00 92.19 113 GLU A C 1
ATOM 907 O O . GLU A 1 113 ? -8.068 16.916 7.051 1.00 92.19 113 GLU A O 1
ATOM 912 N N . GLN A 1 114 ? -7.710 16.167 4.948 1.00 92.19 114 GLN A N 1
ATOM 913 C CA . GLN A 1 114 ? -9.096 16.270 4.497 1.00 92.19 114 GLN A CA 1
ATOM 914 C C . GLN A 1 114 ? -10.016 15.280 5.223 1.00 92.19 114 GLN A C 1
ATOM 916 O O . GLN A 1 114 ? -11.101 15.676 5.647 1.00 92.19 114 GLN A O 1
ATOM 921 N N . ILE A 1 115 ? -9.594 14.023 5.391 1.00 91.50 115 ILE A N 1
ATOM 922 C CA . ILE A 1 115 ? -10.399 12.974 6.035 1.00 91.50 115 ILE A CA 1
ATOM 923 C C . ILE A 1 115 ? -10.576 13.254 7.536 1.00 91.50 115 ILE A C 1
ATOM 925 O O . ILE A 1 115 ? -11.692 13.201 8.052 1.00 91.50 115 ILE A O 1
ATOM 929 N N . TYR A 1 116 ? -9.501 13.601 8.249 1.00 88.12 116 TYR A N 1
ATOM 930 C CA . TYR A 1 116 ? -9.526 13.751 9.712 1.00 88.12 116 TYR A CA 1
ATOM 931 C C . TYR A 1 116 ? -9.696 15.184 10.215 1.00 88.12 116 TYR A C 1
ATOM 933 O O . TYR A 1 116 ? -9.585 15.414 11.421 1.00 88.12 116 TYR A O 1
ATOM 941 N N . LYS A 1 117 ? -9.942 16.156 9.328 1.00 86.19 117 LYS A N 1
ATOM 942 C CA . LYS A 1 117 ? -10.120 17.576 9.680 1.00 86.19 117 LYS A CA 1
ATOM 943 C C . LYS A 1 117 ? -8.991 18.109 10.585 1.00 86.19 117 LYS A C 1
ATOM 945 O O . LYS A 1 117 ? -9.255 18.754 11.595 1.00 86.19 117 LYS A O 1
ATOM 950 N N . LYS A 1 118 ? -7.730 17.854 10.208 1.00 75.12 118 LYS A N 1
ATOM 951 C CA . LYS A 1 118 ? -6.500 18.342 10.883 1.00 75.12 118 LYS A CA 1
ATOM 952 C C . LYS A 1 118 ? -6.130 17.710 12.241 1.00 75.12 118 LYS A C 1
ATOM 954 O O . LYS A 1 118 ? -5.333 18.290 12.978 1.00 75.12 118 LYS A O 1
ATOM 959 N N . LYS A 1 119 ? -6.624 16.515 12.584 1.00 84.19 119 LYS A N 1
ATOM 960 C CA . LYS A 1 119 ? -6.121 15.770 13.759 1.00 84.19 119 LYS A CA 1
ATOM 961 C C . LYS A 1 119 ? -4.706 15.224 13.516 1.00 84.19 119 LYS A C 1
ATOM 963 O O . LYS A 1 119 ? -4.548 14.144 12.955 1.00 84.19 119 LYS A O 1
ATOM 968 N N . PHE A 1 120 ? -3.690 15.957 13.979 1.00 86.69 120 PHE A N 1
ATOM 969 C CA . PHE A 1 120 ? -2.272 15.652 13.729 1.00 86.69 120 PHE A CA 1
ATOM 970 C C . PHE A 1 120 ? -1.847 14.236 14.150 1.00 86.69 120 PHE A C 1
ATOM 972 O O . PHE A 1 120 ? -1.150 13.571 13.392 1.00 86.69 120 PHE A O 1
ATOM 979 N N . ILE A 1 121 ? -2.291 13.747 15.315 1.00 89.31 121 ILE A N 1
ATOM 980 C CA . ILE A 1 121 ? -1.918 12.407 15.810 1.00 89.31 121 ILE A CA 1
ATOM 981 C C . ILE A 1 121 ? -2.428 11.310 14.868 1.00 89.31 121 ILE A C 1
ATOM 983 O O . ILE A 1 121 ? -1.663 10.434 14.474 1.00 89.31 121 ILE A O 1
ATOM 987 N N . ASN A 1 122 ? -3.689 11.401 14.431 1.00 89.69 122 ASN A N 1
ATOM 988 C CA . ASN A 1 122 ? -4.249 10.461 13.459 1.00 89.69 122 ASN A CA 1
ATOM 989 C C . ASN A 1 122 ? -3.466 10.517 12.146 1.00 89.69 122 ASN A C 1
ATOM 991 O O . ASN A 1 122 ? -3.208 9.477 11.547 1.00 89.69 122 ASN A O 1
ATOM 995 N N . SER A 1 123 ? -3.058 11.714 11.712 1.00 90.56 123 SER A N 1
ATOM 996 C CA . SER A 1 123 ? -2.228 11.878 10.520 1.00 90.56 123 SER A CA 1
ATOM 997 C C . SER A 1 123 ? -0.870 11.204 10.647 1.00 90.56 123 SER A C 1
ATOM 999 O O . SER A 1 123 ? -0.466 10.496 9.729 1.00 90.56 123 SER A O 1
ATOM 1001 N N . LEU A 1 124 ? -0.196 11.382 11.783 1.00 93.31 124 LEU A N 1
ATOM 1002 C CA . LEU A 1 124 ? 1.101 10.772 12.043 1.00 93.31 124 LEU A CA 1
ATOM 1003 C C . LEU A 1 124 ? 0.996 9.245 12.085 1.00 93.31 124 LEU A C 1
ATOM 1005 O O . LEU A 1 124 ? 1.768 8.569 11.422 1.00 93.31 124 LEU A O 1
ATOM 1009 N N . ILE A 1 125 ? 0.006 8.698 12.793 1.00 95.25 125 ILE A N 1
ATOM 1010 C CA . ILE A 1 125 ? -0.203 7.245 12.879 1.00 95.25 125 ILE A CA 1
ATOM 1011 C C . ILE A 1 125 ? -0.567 6.658 11.515 1.00 95.25 125 ILE A C 1
ATOM 1013 O O . ILE A 1 125 ? -0.066 5.597 11.156 1.00 95.25 125 ILE A O 1
ATOM 1017 N N . THR A 1 126 ? -1.390 7.358 10.728 1.00 95.62 126 THR A N 1
ATOM 1018 C CA . THR A 1 126 ? -1.708 6.933 9.357 1.00 95.62 126 THR A CA 1
ATOM 1019 C C . THR A 1 126 ? -0.454 6.914 8.481 1.00 95.62 126 THR A C 1
ATOM 1021 O O . THR A 1 126 ? -0.234 5.952 7.750 1.00 95.62 126 THR A O 1
ATOM 1024 N N . LEU A 1 127 ? 0.384 7.954 8.572 1.00 96.62 127 LEU A N 1
ATOM 1025 C CA . LEU A 1 127 ? 1.652 8.026 7.848 1.00 96.62 127 LEU A CA 1
ATOM 1026 C C . LEU A 1 127 ? 2.592 6.888 8.255 1.00 96.62 127 LEU A C 1
ATOM 1028 O O . LEU A 1 127 ? 3.117 6.208 7.384 1.00 96.62 127 LEU A O 1
ATOM 1032 N N . LEU A 1 128 ? 2.775 6.653 9.556 1.00 96.69 128 LEU A N 1
ATOM 1033 C CA . LEU A 1 128 ? 3.618 5.566 10.051 1.00 96.69 128 LEU A CA 1
ATOM 1034 C C . LEU A 1 128 ? 3.101 4.211 9.557 1.00 96.69 128 LEU A C 1
ATOM 1036 O O . LEU A 1 128 ? 3.882 3.419 9.046 1.00 96.69 128 LEU A O 1
ATOM 1040 N N . PHE A 1 129 ? 1.790 3.964 9.623 1.00 96.31 129 PHE A N 1
ATOM 1041 C CA . PHE A 1 129 ? 1.211 2.725 9.105 1.00 96.31 129 PHE A CA 1
ATOM 1042 C C . PHE A 1 129 ? 1.453 2.546 7.598 1.00 96.31 129 PHE A C 1
ATOM 1044 O O . PHE A 1 129 ? 1.772 1.445 7.159 1.00 96.31 129 PHE A O 1
ATOM 1051 N N . PHE A 1 130 ? 1.341 3.618 6.809 1.00 97.19 130 PHE A N 1
ATOM 1052 C CA . PHE A 1 130 ? 1.672 3.591 5.384 1.00 97.19 130 PHE A CA 1
ATOM 1053 C C . PHE A 1 130 ? 3.156 3.268 5.152 1.00 97.19 130 PHE A C 1
ATOM 1055 O O . PHE A 1 130 ? 3.458 2.321 4.432 1.00 97.19 130 PHE A O 1
ATOM 1062 N N . LEU A 1 131 ? 4.074 3.987 5.807 1.00 97.19 131 LEU A N 1
ATOM 1063 C CA . LEU A 1 131 ? 5.523 3.804 5.645 1.00 97.19 131 LEU A CA 1
ATOM 1064 C C . LEU A 1 131 ? 6.004 2.415 6.074 1.00 97.19 131 LEU A C 1
ATOM 1066 O O . LEU A 1 131 ? 6.856 1.835 5.411 1.00 97.19 131 LEU A O 1
ATOM 1070 N N . PHE A 1 132 ? 5.449 1.879 7.163 1.00 96.50 132 PHE A N 1
ATOM 1071 C CA . PHE A 1 132 ? 5.793 0.560 7.698 1.00 96.50 132 PHE A CA 1
ATOM 1072 C C . PHE A 1 132 ? 4.957 -0.580 7.101 1.00 96.50 132 PHE A C 1
ATOM 1074 O O . PHE A 1 132 ? 5.088 -1.728 7.533 1.00 96.50 132 PHE A O 1
ATOM 1081 N N . SER A 1 133 ? 4.097 -0.306 6.118 1.00 96.44 133 SER A N 1
ATOM 1082 C CA . SER A 1 133 ? 3.419 -1.373 5.381 1.00 96.44 133 SER A CA 1
ATOM 1083 C C . SER A 1 133 ? 4.421 -2.151 4.523 1.00 96.44 133 SER A C 1
ATOM 1085 O O . SER A 1 133 ? 5.400 -1.585 4.034 1.00 96.44 133 SER A O 1
ATOM 1087 N N . PHE A 1 134 ? 4.187 -3.458 4.366 1.00 95.69 134 PHE A N 1
ATOM 1088 C CA . PHE A 1 134 ? 5.154 -4.394 3.787 1.00 95.69 134 PHE A CA 1
ATOM 1089 C C . PHE A 1 134 ? 5.699 -3.939 2.426 1.00 95.69 134 PHE A C 1
ATOM 1091 O O . PHE A 1 134 ? 6.911 -3.892 2.239 1.00 95.69 134 PHE A O 1
ATOM 1098 N N . SER A 1 135 ? 4.829 -3.533 1.498 1.00 95.38 135 SER A N 1
ATOM 1099 C CA . SER A 1 135 ? 5.258 -3.086 0.169 1.00 95.38 135 SER A CA 1
ATOM 1100 C C . SER A 1 135 ? 6.072 -1.790 0.204 1.00 95.38 135 SER A C 1
ATOM 1102 O O . SER A 1 135 ? 7.002 -1.645 -0.576 1.00 95.38 135 SER A O 1
ATOM 1104 N N . ILE A 1 136 ? 5.766 -0.864 1.118 1.00 96.75 136 ILE A N 1
ATOM 1105 C CA . ILE A 1 136 ? 6.383 0.468 1.151 1.00 96.75 136 ILE A CA 1
ATOM 1106 C C . ILE A 1 136 ? 7.774 0.426 1.787 1.00 96.75 136 ILE A C 1
ATOM 1108 O O . ILE A 1 136 ? 8.727 0.943 1.196 1.00 96.75 136 ILE A O 1
ATOM 1112 N N . ILE A 1 137 ? 7.923 -0.221 2.950 1.00 96.06 137 ILE A N 1
ATOM 1113 C CA . ILE A 1 137 ? 9.232 -0.325 3.616 1.00 96.06 137 ILE A CA 1
ATOM 1114 C C . ILE A 1 137 ? 10.224 -1.151 2.794 1.00 96.06 137 ILE A C 1
ATOM 1116 O O . ILE A 1 137 ? 11.415 -0.847 2.782 1.00 96.06 137 ILE A O 1
ATOM 1120 N N . PHE A 1 138 ? 9.730 -2.154 2.063 1.00 94.81 138 PHE A N 1
ATOM 1121 C CA . PHE A 1 138 ? 10.542 -2.998 1.192 1.00 94.81 138 PHE A CA 1
ATOM 1122 C C . PHE A 1 138 ? 10.533 -2.549 -0.277 1.00 94.81 138 PHE A C 1
ATOM 1124 O O . PHE A 1 138 ? 10.891 -3.324 -1.159 1.00 94.81 138 PHE A O 1
ATOM 1131 N N . SER A 1 139 ? 10.187 -1.290 -0.555 1.00 94.69 139 SER A N 1
ATOM 1132 C CA . SER A 1 139 ? 10.029 -0.771 -1.923 1.00 94.69 139 SER A CA 1
ATOM 1133 C C . SER A 1 139 ? 11.258 -0.939 -2.827 1.00 94.69 139 SER A C 1
ATOM 1135 O O . SER A 1 139 ? 11.092 -1.121 -4.028 1.00 94.69 139 SER A O 1
ATOM 1137 N N . PHE A 1 140 ? 12.474 -0.956 -2.277 1.00 93.25 140 PHE A N 1
ATOM 1138 C CA . PHE A 1 140 ? 13.726 -1.171 -3.024 1.00 93.25 140 PHE A CA 1
ATOM 1139 C C . PHE A 1 140 ? 14.325 -2.568 -2.873 1.00 93.25 140 PHE A C 1
ATOM 1141 O O . PHE A 1 140 ? 15.465 -2.792 -3.267 1.00 93.25 140 PHE A O 1
ATOM 1148 N N . PHE A 1 141 ? 13.597 -3.511 -2.285 1.00 92.12 141 PHE A N 1
ATOM 1149 C CA . PHE A 1 141 ? 14.108 -4.842 -1.997 1.00 92.12 141 PHE A CA 1
ATOM 1150 C C . PHE A 1 141 ? 13.560 -5.845 -3.002 1.00 92.12 141 PHE A C 1
ATOM 1152 O O . PHE A 1 141 ? 12.395 -5.786 -3.387 1.00 92.12 141 PHE A O 1
ATOM 1159 N N . ILE A 1 142 ? 14.395 -6.794 -3.405 1.00 88.06 142 ILE A N 1
ATOM 1160 C CA . ILE A 1 142 ? 14.011 -7.884 -4.302 1.00 88.06 142 ILE A CA 1
ATOM 1161 C C . ILE A 1 142 ? 13.215 -8.919 -3.498 1.00 88.06 142 ILE A C 1
ATOM 1163 O O . ILE A 1 142 ? 13.657 -9.285 -2.402 1.00 88.06 142 ILE A O 1
ATOM 1167 N N . PRO A 1 143 ? 12.079 -9.439 -3.981 1.00 87.25 143 PRO A N 1
ATOM 1168 C CA . PRO A 1 143 ? 11.437 -9.181 -5.273 1.00 87.25 143 PRO A CA 1
ATOM 1169 C C . PRO A 1 143 ? 10.301 -8.141 -5.213 1.00 87.25 143 PRO A C 1
ATOM 1171 O O . PRO A 1 143 ? 9.471 -8.081 -6.111 1.00 87.25 143 PRO A O 1
ATOM 1174 N N . ILE A 1 144 ? 10.226 -7.322 -4.164 1.00 89.44 144 ILE A N 1
ATOM 1175 C CA . ILE A 1 144 ? 9.130 -6.369 -3.966 1.00 89.44 144 ILE A CA 1
ATOM 1176 C C . ILE A 1 144 ? 9.183 -5.223 -4.978 1.00 89.44 144 ILE A C 1
ATOM 1178 O O . ILE A 1 144 ? 8.168 -4.977 -5.609 1.00 89.44 144 ILE A O 1
ATOM 1182 N N . TYR A 1 145 ? 10.319 -4.538 -5.157 1.00 86.62 145 TYR A N 1
ATOM 1183 C CA . TYR A 1 145 ? 10.531 -3.500 -6.191 1.00 86.62 145 TYR A CA 1
ATOM 1184 C C . TYR A 1 145 ? 9.403 -2.452 -6.349 1.00 86.62 145 TYR A C 1
ATOM 1186 O O . TYR A 1 145 ? 9.115 -1.994 -7.457 1.00 86.62 145 TYR A O 1
ATOM 1194 N N . SER A 1 146 ? 8.703 -2.068 -5.279 1.00 87.38 146 SER A N 1
ATOM 1195 C CA . SER A 1 146 ? 7.561 -1.148 -5.387 1.00 87.38 146 SER A CA 1
ATOM 1196 C C . SER A 1 146 ? 7.950 0.320 -5.618 1.00 87.38 146 SER A C 1
ATOM 1198 O O . SER A 1 146 ? 7.069 1.181 -5.608 1.00 87.38 146 SER A O 1
ATOM 1200 N N . TYR A 1 147 ? 9.239 0.653 -5.765 1.00 87.81 147 TYR A N 1
ATOM 1201 C CA . TYR A 1 147 ? 9.666 2.034 -6.024 1.00 87.81 147 TYR A CA 1
ATOM 1202 C C . TYR A 1 147 ? 9.048 2.599 -7.315 1.00 87.81 147 TYR A C 1
ATOM 1204 O O . TYR A 1 147 ? 8.645 3.758 -7.357 1.00 87.81 147 TYR A O 1
ATOM 1212 N N . ASP A 1 148 ? 8.832 1.757 -8.327 1.00 89.50 148 ASP A N 1
ATOM 1213 C CA . ASP A 1 148 ? 8.166 2.157 -9.573 1.00 89.50 148 ASP A CA 1
ATOM 1214 C C . ASP A 1 148 ? 6.645 2.356 -9.431 1.00 89.50 148 ASP A C 1
ATOM 1216 O O . ASP A 1 148 ? 5.980 2.768 -10.384 1.00 89.50 148 ASP A O 1
ATOM 1220 N N . ASP A 1 149 ? 6.070 2.087 -8.256 1.00 93.88 149 ASP A N 1
ATOM 1221 C CA . ASP A 1 149 ? 4.634 2.245 -8.000 1.00 93.88 149 ASP A CA 1
ATOM 1222 C C . ASP A 1 149 ? 4.299 3.582 -7.328 1.00 93.88 149 ASP A C 1
ATOM 1224 O O . ASP A 1 149 ? 3.135 3.981 -7.300 1.00 93.88 149 ASP A O 1
ATOM 1228 N N . PHE A 1 150 ? 5.289 4.334 -6.826 1.00 96.88 150 PHE A N 1
ATOM 1229 C CA . PHE A 1 150 ? 5.032 5.645 -6.215 1.00 96.88 150 PHE A CA 1
ATOM 1230 C C . PHE A 1 150 ? 4.316 6.630 -7.158 1.00 96.88 150 PHE A C 1
ATOM 1232 O O . PHE A 1 150 ? 3.364 7.267 -6.702 1.00 96.88 150 PHE A O 1
ATOM 1239 N N . PRO A 1 151 ? 4.648 6.735 -8.463 1.00 97.25 151 PRO A N 1
ATOM 1240 C CA . PRO A 1 151 ? 3.853 7.536 -9.396 1.00 97.25 151 PRO A CA 1
ATOM 1241 C C . PRO A 1 151 ? 2.385 7.083 -9.471 1.00 97.25 151 PRO A C 1
ATOM 1243 O O . PRO A 1 151 ? 1.476 7.916 -9.464 1.00 97.25 151 PRO A O 1
ATOM 1246 N N . GLN A 1 152 ? 2.131 5.769 -9.473 1.00 97.12 152 GLN A N 1
ATOM 1247 C CA . GLN A 1 152 ? 0.773 5.219 -9.455 1.00 97.12 152 GLN A CA 1
ATOM 1248 C C . GLN A 1 152 ? 0.040 5.613 -8.165 1.00 97.12 152 GLN A C 1
ATOM 1250 O O . GLN A 1 152 ? -1.080 6.126 -8.224 1.00 97.12 152 GLN A O 1
ATOM 1255 N N . TYR A 1 153 ? 0.673 5.428 -7.002 1.00 97.94 153 TYR A N 1
ATOM 1256 C CA . TYR A 1 153 ? 0.108 5.797 -5.702 1.00 97.94 153 TYR A CA 1
ATOM 1257 C C . TYR A 1 153 ? -0.184 7.296 -5.611 1.00 97.94 153 TYR A C 1
ATOM 1259 O O . TYR A 1 153 ? -1.269 7.679 -5.171 1.00 97.94 153 TYR A O 1
ATOM 1267 N N . LEU A 1 154 ? 0.732 8.146 -6.083 1.00 98.44 154 LEU A N 1
ATOM 1268 C CA . LEU A 1 154 ? 0.553 9.595 -6.159 1.00 98.44 154 LEU A CA 1
ATOM 1269 C C . LEU A 1 154 ? -0.732 9.958 -6.911 1.00 98.44 154 LEU A C 1
ATOM 1271 O O . LEU A 1 154 ? -1.570 10.699 -6.388 1.00 98.44 154 LEU A O 1
ATOM 1275 N N . PHE A 1 155 ? -0.909 9.425 -8.121 1.00 98.56 155 PHE A N 1
ATOM 1276 C CA . PHE A 1 155 ? -2.073 9.737 -8.945 1.00 98.56 155 PHE A CA 1
ATOM 1277 C C . PHE A 1 155 ? -3.367 9.141 -8.386 1.00 98.56 155 PHE A C 1
ATOM 1279 O O . PHE A 1 155 ? -4.390 9.826 -8.381 1.00 98.56 155 PHE A O 1
ATOM 1286 N N . LEU A 1 156 ? -3.337 7.933 -7.819 1.00 98.38 156 LEU A N 1
ATOM 1287 C CA . LEU A 1 156 ? -4.505 7.346 -7.155 1.00 98.38 156 LEU A CA 1
ATOM 1288 C C . LEU A 1 156 ? -4.925 8.140 -5.908 1.00 98.38 156 LEU A C 1
ATOM 1290 O O . LEU A 1 156 ? -6.117 8.387 -5.708 1.00 98.38 156 LEU A O 1
ATOM 1294 N N . PHE A 1 157 ? -3.975 8.609 -5.092 1.00 98.50 157 PHE A N 1
ATOM 1295 C CA . PHE A 1 157 ? -4.287 9.471 -3.951 1.00 98.50 157 PHE A CA 1
ATOM 1296 C C . PHE A 1 157 ? -4.825 10.837 -4.385 1.00 98.50 157 PHE A C 1
ATOM 1298 O O . PHE A 1 157 ? -5.752 11.342 -3.750 1.00 98.50 157 PHE A O 1
ATOM 1305 N N . LEU A 1 158 ? -4.312 11.426 -5.473 1.00 98.44 158 LEU A N 1
ATOM 1306 C CA . LEU A 1 158 ? -4.876 12.652 -6.052 1.00 98.44 158 LEU A CA 1
ATOM 1307 C C . LEU A 1 158 ? -6.296 12.419 -6.587 1.00 98.44 158 LEU A C 1
ATOM 1309 O O . LEU A 1 158 ? -7.194 13.216 -6.302 1.00 98.44 158 LEU A O 1
ATOM 1313 N N . ALA A 1 159 ? -6.534 11.315 -7.299 1.00 98.19 159 ALA A N 1
ATOM 1314 C CA . ALA A 1 159 ? -7.859 10.943 -7.784 1.00 98.19 159 ALA A CA 1
ATOM 1315 C C . ALA A 1 159 ? -8.855 10.800 -6.624 1.00 98.19 159 ALA A C 1
ATOM 1317 O O . ALA A 1 159 ? -9.942 11.384 -6.673 1.00 98.19 159 ALA A O 1
ATOM 1318 N N . LEU A 1 160 ? -8.461 10.115 -5.546 1.00 97.44 160 LEU A N 1
ATOM 1319 C CA . LEU A 1 160 ? -9.268 9.976 -4.335 1.00 97.44 160 LEU A CA 1
ATOM 1320 C C . LEU A 1 160 ? -9.496 11.333 -3.644 1.00 97.44 160 LEU A C 1
ATOM 1322 O O . LEU A 1 160 ? -10.630 11.665 -3.304 1.00 97.44 160 LEU A O 1
ATOM 1326 N N . PHE A 1 161 ? -8.461 12.166 -3.505 1.00 97.19 161 PHE A N 1
ATOM 1327 C CA . PHE A 1 161 ? -8.552 13.511 -2.922 1.00 97.19 161 PHE A CA 1
ATOM 1328 C C . PHE A 1 161 ? -9.581 14.392 -3.636 1.00 97.19 161 PHE A C 1
ATOM 1330 O O . PHE A 1 161 ? -10.480 14.954 -3.001 1.00 97.19 161 PHE A O 1
ATOM 1337 N N . TYR A 1 162 ? -9.489 14.495 -4.963 1.00 97.56 162 TYR A N 1
ATOM 1338 C CA . TYR A 1 162 ? -10.423 15.289 -5.762 1.00 97.56 162 TYR A CA 1
ATOM 1339 C C . TYR A 1 162 ? -11.797 14.627 -5.903 1.00 97.56 162 TYR A C 1
ATOM 1341 O O . TYR A 1 162 ? -12.807 15.336 -5.927 1.00 97.56 162 TYR A O 1
ATOM 1349 N N . GLY A 1 163 ? -11.854 13.292 -5.900 1.00 96.19 163 GLY A N 1
ATOM 1350 C CA . GLY A 1 163 ? -13.097 12.518 -5.933 1.00 96.19 163 GLY A CA 1
ATOM 1351 C C . GLY A 1 163 ? -13.945 12.776 -4.692 1.00 96.19 163 GLY A C 1
ATOM 1352 O O . GLY A 1 163 ? -15.112 13.155 -4.802 1.00 96.19 163 GLY A O 1
ATOM 1353 N N . LEU A 1 164 ? -13.328 12.721 -3.509 1.00 94.38 164 LEU A N 1
ATOM 1354 C CA . LEU A 1 164 ? -13.975 13.066 -2.240 1.00 94.38 164 LEU A CA 1
ATOM 1355 C C . LEU A 1 164 ? -14.393 14.546 -2.166 1.00 94.38 164 LEU A C 1
ATOM 1357 O O . LEU A 1 164 ? -15.339 14.882 -1.459 1.00 94.38 164 LEU A O 1
ATOM 1361 N N . LYS A 1 165 ? -13.734 15.442 -2.917 1.00 94.94 165 LYS A N 1
ATOM 1362 C CA . LYS A 1 165 ? -14.139 16.856 -3.076 1.00 94.94 165 LYS A CA 1
ATOM 1363 C C . LYS A 1 165 ? -15.184 17.088 -4.170 1.00 94.94 165 LYS A C 1
ATOM 1365 O O . LYS A 1 165 ? -15.501 18.245 -4.453 1.00 94.94 165 LYS A O 1
ATOM 1370 N N . LYS A 1 166 ? -15.687 16.027 -4.810 1.00 94.25 166 LYS A N 1
ATOM 1371 C CA . LYS A 1 166 ? -16.638 16.100 -5.928 1.00 94.25 166 LYS A CA 1
ATOM 1372 C C . LYS A 1 166 ? -16.121 16.984 -7.078 1.00 94.25 166 LYS A C 1
ATOM 1374 O O . LYS A 1 166 ? -16.862 17.782 -7.649 1.00 94.25 166 LYS A O 1
ATOM 1379 N N . LYS A 1 167 ? -14.829 16.864 -7.416 1.00 96.00 167 LYS A N 1
ATOM 1380 C CA . LYS A 1 167 ? -14.178 17.549 -8.550 1.00 96.00 167 LYS A CA 1
ATOM 1381 C C . LYS A 1 167 ? -13.918 16.553 -9.697 1.00 96.00 167 LYS A C 1
ATOM 1383 O O . LYS A 1 167 ? -12.775 16.143 -9.887 1.00 96.00 167 LYS A O 1
ATOM 1388 N N . PRO A 1 168 ? -14.952 16.181 -10.480 1.00 94.38 168 PRO A N 1
ATOM 1389 C CA . PRO A 1 168 ? -14.909 15.024 -11.380 1.00 94.38 168 PRO A CA 1
ATOM 1390 C C . PRO A 1 168 ? -13.860 15.135 -12.490 1.00 94.38 168 PRO A C 1
ATOM 1392 O O . PRO A 1 168 ? -13.244 14.134 -12.835 1.00 94.38 168 PRO A O 1
ATOM 1395 N N . ILE A 1 169 ? -13.616 16.340 -13.018 1.00 95.94 169 ILE A N 1
ATOM 1396 C CA . ILE A 1 169 ? -12.620 16.564 -14.079 1.00 95.94 169 ILE A CA 1
ATOM 1397 C C . ILE A 1 169 ? -11.218 16.220 -13.571 1.00 95.94 169 ILE A C 1
ATOM 1399 O O . ILE A 1 169 ? -10.515 15.435 -14.193 1.00 95.94 169 ILE A O 1
ATOM 1403 N N . LEU A 1 170 ? -10.832 16.753 -12.406 1.00 97.38 170 LEU A N 1
ATOM 1404 C CA . LEU A 1 170 ? -9.524 16.469 -11.812 1.00 97.38 170 LEU A CA 1
ATOM 1405 C C . LEU A 1 170 ? -9.402 14.995 -11.428 1.00 97.38 170 LEU A C 1
ATOM 1407 O O . LEU A 1 170 ? -8.370 14.391 -11.689 1.00 97.38 170 LEU A O 1
ATOM 1411 N N . THR A 1 171 ? -10.461 14.394 -10.876 1.00 97.50 171 THR A N 1
ATOM 1412 C CA . THR A 1 171 ? -10.492 12.947 -10.627 1.00 97.50 171 THR A CA 1
ATOM 1413 C C . THR A 1 171 ? -10.224 12.157 -11.904 1.00 97.50 171 THR A C 1
ATOM 1415 O O . THR A 1 171 ? -9.360 11.293 -11.896 1.00 97.50 171 THR A O 1
ATOM 1418 N N . THR A 1 172 ? -10.903 12.494 -13.003 1.00 97.44 172 THR A N 1
ATOM 1419 C CA . THR A 1 172 ? -10.729 11.844 -14.310 1.00 97.44 172 THR A CA 1
ATOM 1420 C C . THR A 1 172 ? -9.289 11.981 -14.803 1.00 97.44 172 THR A C 1
ATOM 1422 O O . THR A 1 172 ? -8.673 10.983 -15.148 1.00 97.44 172 THR A O 1
ATOM 1425 N N . VAL A 1 173 ? -8.716 13.191 -14.758 1.00 97.88 173 VAL A N 1
ATOM 1426 C CA . VAL A 1 173 ? -7.319 13.440 -15.158 1.00 97.88 173 VAL A CA 1
ATOM 1427 C C . VAL A 1 173 ? -6.350 12.564 -14.363 1.00 97.88 173 VAL A C 1
ATOM 1429 O O . VAL A 1 173 ? -5.493 11.912 -14.952 1.00 97.88 173 VAL A O 1
ATOM 1432 N N . PHE A 1 174 ? -6.492 12.504 -13.038 1.00 98.38 174 PHE A N 1
ATOM 1433 C CA . PHE A 1 174 ? -5.589 11.705 -12.210 1.00 98.38 174 PHE A CA 1
ATOM 1434 C C . PHE A 1 174 ? -5.820 10.196 -12.336 1.00 98.38 174 PHE A C 1
ATOM 1436 O O . PHE A 1 174 ? -4.855 9.448 -12.231 1.00 98.38 174 PHE A O 1
ATOM 1443 N N . LEU A 1 175 ? -7.040 9.737 -12.633 1.00 98.12 175 LEU A N 1
ATOM 1444 C CA . LEU A 1 175 ? -7.284 8.337 -12.999 1.00 98.12 175 LEU A CA 1
ATOM 1445 C C . LEU A 1 175 ? -6.651 7.978 -14.351 1.00 98.12 175 LEU A C 1
ATOM 1447 O O . LEU A 1 175 ? -6.124 6.880 -14.507 1.00 98.12 175 LEU A O 1
ATOM 1451 N N . SER A 1 176 ? -6.660 8.894 -15.324 1.00 97.88 176 SER A N 1
ATOM 1452 C CA . SER A 1 176 ? -5.954 8.684 -16.593 1.00 97.88 176 SER A CA 1
ATOM 1453 C C . SER A 1 176 ? -4.449 8.584 -16.358 1.00 97.88 176 SER A C 1
ATOM 1455 O O . SER A 1 176 ? -3.807 7.659 -16.843 1.00 97.88 176 SER A O 1
ATOM 1457 N N . LEU A 1 177 ? -3.885 9.500 -15.564 1.00 97.31 177 LEU A N 1
ATOM 1458 C CA . LEU A 1 177 ? -2.463 9.480 -15.219 1.00 97.31 177 LEU A CA 1
ATOM 1459 C C . LEU A 1 177 ? -2.077 8.230 -14.417 1.00 97.31 177 LEU A C 1
ATOM 1461 O O . LEU A 1 177 ? -0.998 7.691 -14.643 1.00 97.31 177 LEU A O 1
ATOM 1465 N N . SER A 1 178 ? -2.943 7.725 -13.529 1.00 97.31 178 SER A N 1
ATOM 1466 C CA . SER A 1 178 ? -2.656 6.486 -12.801 1.00 97.31 178 SER A CA 1
ATOM 1467 C C . SER A 1 178 ? -2.642 5.263 -13.717 1.00 97.31 178 SER A C 1
ATOM 1469 O O . SER A 1 178 ? -1.779 4.411 -13.534 1.00 97.31 178 SER A O 1
ATOM 1471 N N . LEU A 1 179 ? -3.524 5.190 -14.723 1.00 95.69 179 LEU A N 1
ATOM 1472 C CA . LEU A 1 179 ? -3.484 4.140 -15.752 1.00 95.69 179 LEU A CA 1
ATOM 1473 C C . LEU A 1 179 ? -2.230 4.222 -16.623 1.00 95.69 179 LEU A C 1
ATOM 1475 O O . LEU A 1 179 ? -1.629 3.197 -16.924 1.00 95.69 179 LEU A O 1
ATOM 1479 N N . LEU A 1 180 ? -1.814 5.434 -16.998 1.00 94.19 180 LEU A N 1
ATOM 1480 C CA . LEU A 1 180 ? -0.570 5.642 -17.743 1.00 94.19 180 LEU A CA 1
ATOM 1481 C C . LEU A 1 180 ? 0.668 5.287 -16.907 1.00 94.19 180 LEU A C 1
ATOM 1483 O O . LEU A 1 180 ? 1.679 4.871 -17.465 1.00 94.19 180 LEU A O 1
ATOM 1487 N N . ALA A 1 181 ? 0.610 5.467 -15.583 1.00 94.06 181 ALA A N 1
ATOM 1488 C CA . ALA A 1 181 ? 1.672 5.031 -14.683 1.00 94.06 181 ALA A CA 1
ATOM 1489 C C . ALA A 1 181 ? 1.705 3.506 -14.555 1.00 94.06 181 ALA A C 1
ATOM 1491 O O . ALA A 1 181 ? 2.776 2.908 -14.639 1.00 94.06 181 ALA A O 1
ATOM 1492 N N . ARG A 1 182 ? 0.535 2.892 -14.354 1.00 91.88 182 ARG A N 1
ATOM 1493 C CA . ARG A 1 182 ? 0.335 1.446 -14.252 1.00 91.88 182 ARG A CA 1
ATOM 1494 C C . ARG A 1 182 ? -1.092 1.086 -14.651 1.00 91.88 182 ARG A C 1
ATOM 1496 O O . ARG A 1 182 ? -2.064 1.545 -14.042 1.00 91.88 182 ARG A O 1
ATOM 1503 N N . GLU A 1 183 ? -1.208 0.157 -15.584 1.00 91.19 183 GLU A N 1
ATOM 1504 C CA . GLU A 1 183 ? -2.464 -0.393 -16.081 1.00 91.19 183 GLU A CA 1
ATOM 1505 C C . GLU A 1 183 ? -3.307 -1.031 -14.972 1.00 91.19 183 GLU A C 1
ATOM 1507 O O . GLU A 1 183 ? -4.536 -0.942 -14.986 1.00 91.19 183 GLU A O 1
ATOM 1512 N N . SER A 1 184 ? -2.649 -1.606 -13.956 1.00 93.25 184 SER A N 1
ATOM 1513 C CA . SER A 1 184 ? -3.300 -2.277 -12.827 1.00 93.25 184 SER A CA 1
ATOM 1514 C C . SER A 1 184 ? -4.222 -1.345 -12.040 1.00 93.25 184 SER A C 1
ATOM 1516 O O . SER A 1 184 ? -5.154 -1.816 -11.393 1.00 93.25 184 SER A O 1
ATOM 1518 N N . SER A 1 185 ? -4.056 -0.021 -12.162 1.00 96.25 185 SER A N 1
ATOM 1519 C CA . SER A 1 185 ? -4.964 0.978 -11.584 1.00 96.25 185 SER A CA 1
ATOM 1520 C C . SER A 1 185 ? -6.433 0.739 -11.947 1.00 96.25 185 SER A C 1
ATOM 1522 O O . SER A 1 185 ? -7.309 1.067 -11.143 1.00 96.25 185 SER A O 1
ATOM 1524 N N . ILE A 1 186 ? -6.715 0.145 -13.116 1.00 96.38 186 ILE A N 1
ATOM 1525 C CA . ILE A 1 186 ? -8.082 -0.166 -13.560 1.00 96.38 186 ILE A CA 1
ATOM 1526 C C . ILE A 1 186 ? -8.812 -1.091 -12.579 1.00 96.38 186 ILE A C 1
ATOM 1528 O O . ILE A 1 186 ? -10.019 -0.958 -12.383 1.00 96.38 186 ILE A O 1
ATOM 1532 N N . LEU A 1 187 ? -8.076 -1.972 -11.892 1.00 95.94 187 LEU A N 1
ATOM 1533 C CA . LEU A 1 187 ? -8.624 -2.933 -10.934 1.00 95.94 187 LEU A CA 1
ATOM 1534 C C . LEU A 1 187 ? -9.255 -2.245 -9.715 1.00 95.94 187 LEU A C 1
ATOM 1536 O O . LEU A 1 187 ? -10.130 -2.814 -9.065 1.00 95.94 187 LEU A O 1
ATOM 1540 N N . LEU A 1 188 ? -8.858 -1.002 -9.419 1.00 96.81 188 LEU A N 1
ATOM 1541 C CA . LEU A 1 188 ? -9.425 -0.212 -8.327 1.00 96.81 188 LEU A CA 1
ATOM 1542 C C . LEU A 1 188 ? -10.662 0.593 -8.716 1.00 96.81 188 LEU A C 1
ATOM 1544 O O . LEU A 1 188 ? -11.323 1.124 -7.824 1.00 96.81 188 LE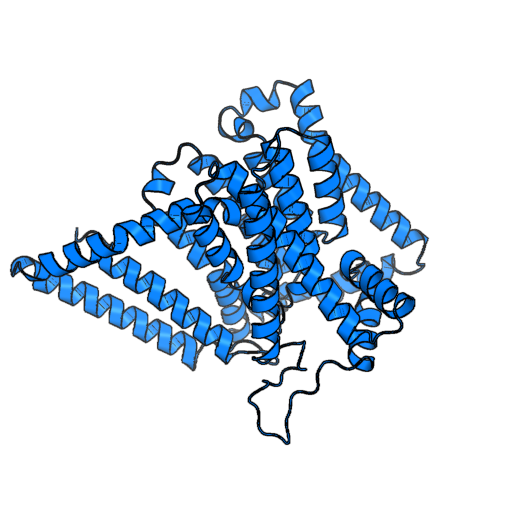U A O 1
ATOM 1548 N N . PHE A 1 189 ? -10.988 0.726 -10.004 1.00 96.31 189 PHE A N 1
ATOM 1549 C CA . PHE A 1 189 ? -12.061 1.619 -10.451 1.00 96.31 189 PHE A CA 1
ATOM 1550 C C . PHE A 1 189 ? -13.423 1.276 -9.826 1.00 96.31 189 PHE A C 1
ATOM 1552 O O . PHE A 1 189 ? -14.060 2.196 -9.303 1.00 96.31 189 PHE A O 1
ATOM 1559 N N . PRO A 1 190 ? -13.858 -0.003 -9.763 1.00 95.69 190 PRO A N 1
ATOM 1560 C CA . PRO A 1 190 ? -15.115 -0.363 -9.103 1.00 95.69 190 PRO A CA 1
ATOM 1561 C C . PRO A 1 190 ? -15.150 0.047 -7.624 1.00 95.69 190 PRO A C 1
ATOM 1563 O O . PRO A 1 190 ? -16.154 0.551 -7.121 1.00 95.69 190 PRO A O 1
ATOM 1566 N N . SER A 1 191 ? -14.030 -0.107 -6.923 1.00 96.75 191 SER A N 1
ATOM 1567 C CA . SER A 1 191 ? -13.926 0.232 -5.505 1.00 96.75 191 SER A CA 1
ATOM 1568 C C . SER A 1 191 ? -13.816 1.735 -5.254 1.00 96.75 191 SER A C 1
ATOM 1570 O O . SER A 1 191 ? -14.400 2.247 -4.299 1.00 96.75 191 SER A O 1
ATOM 1572 N N . LEU A 1 192 ? -13.121 2.469 -6.125 1.00 96.44 192 LEU A N 1
ATOM 1573 C CA . LEU A 1 192 ? -13.092 3.932 -6.098 1.00 96.44 192 LEU A CA 1
ATOM 1574 C C . LEU A 1 192 ? -14.476 4.516 -6.380 1.00 96.44 192 LEU A C 1
ATOM 1576 O O . LEU A 1 192 ? -14.855 5.488 -5.729 1.00 96.44 192 LEU A O 1
ATOM 1580 N N . ALA A 1 193 ? -15.254 3.910 -7.283 1.00 95.44 193 ALA A N 1
ATOM 1581 C CA . ALA A 1 193 ? -16.639 4.302 -7.524 1.00 95.44 193 ALA A CA 1
ATOM 1582 C C . ALA A 1 193 ? -17.474 4.207 -6.242 1.00 95.44 193 ALA A C 1
ATOM 1584 O O . ALA A 1 193 ? -18.154 5.171 -5.902 1.00 95.44 193 ALA A O 1
ATOM 1585 N N . ILE A 1 194 ? -17.349 3.115 -5.480 1.00 95.50 194 ILE A N 1
ATOM 1586 C CA . ILE A 1 194 ? -18.027 2.956 -4.183 1.00 95.50 194 ILE A CA 1
ATOM 1587 C C . ILE A 1 194 ? -17.632 4.064 -3.192 1.00 95.50 194 ILE A C 1
ATOM 1589 O O . ILE A 1 194 ? -18.496 4.615 -2.513 1.00 95.50 194 ILE A O 1
ATOM 1593 N N . LEU A 1 195 ? -16.342 4.410 -3.101 1.00 94.62 195 LEU A N 1
ATOM 1594 C CA . LEU A 1 195 ? -15.872 5.446 -2.169 1.00 94.62 195 LEU A CA 1
ATOM 1595 C C . LEU A 1 195 ? -16.307 6.860 -2.571 1.00 94.62 195 LEU A C 1
ATOM 1597 O O . LEU A 1 195 ? -16.626 7.681 -1.712 1.00 94.62 195 LEU A O 1
ATOM 1601 N N . ILE A 1 196 ? -16.293 7.164 -3.869 1.00 94.06 196 ILE A N 1
ATOM 1602 C CA . ILE A 1 196 ? -16.653 8.487 -4.394 1.00 94.06 196 ILE A CA 1
ATOM 1603 C C . ILE A 1 196 ? -18.178 8.658 -4.428 1.00 94.06 196 ILE A C 1
ATOM 1605 O O . ILE A 1 196 ? -18.671 9.773 -4.218 1.00 94.06 196 ILE A O 1
ATOM 1609 N N . PHE A 1 197 ? -18.923 7.570 -4.635 1.00 93.31 197 PHE A N 1
ATOM 1610 C CA . PHE A 1 197 ? -20.381 7.530 -4.740 1.00 93.31 197 PHE A CA 1
ATOM 1611 C C . PHE A 1 197 ? -20.993 6.512 -3.752 1.00 93.31 197 PHE A C 1
ATOM 1613 O O . PHE A 1 197 ? -21.435 5.438 -4.168 1.00 93.31 197 PHE A O 1
ATOM 1620 N N . PRO A 1 198 ? -21.078 6.845 -2.446 1.00 91.06 198 PRO A N 1
ATOM 1621 C CA . PRO A 1 198 ? -21.657 5.953 -1.433 1.00 91.06 198 PRO A CA 1
ATOM 1622 C C . PRO A 1 198 ? -23.103 5.514 -1.724 1.00 91.06 198 PRO A C 1
ATOM 1624 O O . PRO A 1 198 ? -23.507 4.420 -1.325 1.00 91.06 198 PRO A O 1
ATOM 1627 N N . ASP A 1 199 ? -23.855 6.316 -2.488 1.00 90.88 199 ASP A N 1
ATOM 1628 C CA . ASP A 1 199 ? -25.230 6.025 -2.918 1.00 90.88 199 ASP A CA 1
ATOM 1629 C C . ASP A 1 199 ? -25.370 4.705 -3.689 1.00 90.88 199 ASP A C 1
ATOM 1631 O O . ASP A 1 199 ? -26.443 4.105 -3.662 1.00 90.88 199 ASP A O 1
ATOM 1635 N N . ILE A 1 200 ? -24.291 4.198 -4.305 1.00 91.88 200 ILE A N 1
ATOM 1636 C CA . ILE A 1 200 ? -24.255 2.861 -4.924 1.00 91.88 200 ILE A CA 1
ATOM 1637 C C . ILE A 1 200 ? -24.641 1.778 -3.903 1.00 91.88 200 ILE A C 1
ATOM 1639 O O . ILE A 1 200 ? -25.311 0.806 -4.244 1.00 91.88 200 ILE A O 1
ATOM 1643 N N . ILE A 1 201 ? -24.227 1.941 -2.643 1.00 92.00 201 ILE A N 1
ATOM 1644 C CA . ILE A 1 201 ? -24.453 0.974 -1.562 1.00 92.00 201 ILE A CA 1
ATOM 1645 C C . ILE A 1 201 ? -25.638 1.360 -0.672 1.00 92.00 201 ILE A C 1
ATOM 1647 O O . ILE A 1 201 ? -26.291 0.474 -0.106 1.00 92.00 201 ILE A O 1
ATOM 1651 N N . GLU A 1 202 ? -25.877 2.655 -0.476 1.00 91.00 202 GLU A N 1
ATOM 1652 C CA . GLU A 1 202 ? -26.954 3.144 0.391 1.00 91.00 202 GLU A CA 1
ATOM 1653 C C . GLU A 1 202 ? -28.311 3.103 -0.316 1.00 91.00 202 GLU A C 1
ATOM 1655 O O . GLU A 1 202 ? -29.271 2.591 0.252 1.00 91.00 202 GLU A O 1
ATOM 1660 N N . ASN A 1 203 ? -28.377 3.557 -1.572 1.00 92.44 203 ASN A N 1
ATOM 1661 C CA . ASN A 1 203 ? -29.614 3.698 -2.339 1.00 92.44 203 ASN A CA 1
ATOM 1662 C C . ASN A 1 203 ? -29.422 3.273 -3.814 1.00 92.44 203 ASN A C 1
ATOM 1664 O O . ASN A 1 203 ? -29.609 4.092 -4.722 1.00 92.44 203 ASN A O 1
ATOM 1668 N N . PRO A 1 204 ? -29.104 1.991 -4.102 1.00 91.06 204 PRO A N 1
ATOM 1669 C CA . PRO A 1 204 ? -28.738 1.541 -5.449 1.00 91.06 204 PRO A CA 1
ATOM 1670 C C . PRO A 1 204 ? -29.815 1.846 -6.496 1.00 91.06 204 PRO A C 1
ATOM 1672 O O . PRO A 1 204 ? -29.510 2.330 -7.583 1.00 91.06 204 PRO A O 1
ATOM 1675 N N . LYS A 1 205 ? -31.097 1.631 -6.163 1.00 92.12 205 LYS A N 1
ATOM 1676 C CA . LYS A 1 205 ? -32.214 1.914 -7.081 1.00 92.12 205 LYS A CA 1
ATOM 1677 C C . LYS A 1 205 ? -32.241 3.383 -7.500 1.00 92.12 205 LYS A C 1
ATOM 1679 O O . LYS A 1 205 ? -32.395 3.676 -8.682 1.00 92.12 205 LYS A O 1
ATOM 1684 N N . HIS A 1 206 ? -32.058 4.299 -6.550 1.00 91.25 206 HIS A N 1
ATOM 1685 C CA . HIS A 1 206 ? -32.039 5.732 -6.831 1.00 91.25 206 HIS A CA 1
ATOM 1686 C C . HIS A 1 206 ? -30.845 6.104 -7.720 1.00 91.25 206 HIS A C 1
ATOM 1688 O O . HIS A 1 206 ? -31.026 6.774 -8.735 1.00 91.25 206 HIS A O 1
ATOM 1694 N N . PHE A 1 207 ? -29.654 5.586 -7.394 1.00 90.25 207 PHE A N 1
ATOM 1695 C CA . PHE A 1 207 ? -28.428 5.830 -8.156 1.00 90.25 207 PHE A CA 1
ATOM 1696 C C . PHE A 1 207 ? -28.555 5.419 -9.634 1.00 90.25 207 PHE A C 1
ATOM 1698 O O . PHE A 1 207 ? -28.199 6.190 -10.523 1.00 90.25 207 PHE A O 1
ATOM 1705 N N . PHE A 1 208 ? -29.114 4.236 -9.918 1.00 90.06 208 PHE A N 1
ATOM 1706 C CA . PHE A 1 208 ? -29.253 3.742 -11.295 1.00 90.06 208 PHE A CA 1
ATOM 1707 C C . PHE A 1 208 ? -30.454 4.321 -12.062 1.00 90.06 208 PHE A C 1
ATOM 1709 O O . PHE A 1 208 ? -30.454 4.304 -13.292 1.00 90.06 208 PHE A O 1
ATOM 1716 N N . THR A 1 209 ? -31.466 4.867 -11.376 1.00 92.44 209 THR A N 1
ATOM 1717 C CA . THR A 1 209 ? -32.653 5.449 -12.038 1.00 92.44 209 THR A CA 1
ATOM 1718 C C . THR A 1 209 ? -32.363 6.836 -12.624 1.00 92.44 209 THR A C 1
ATOM 1720 O O . THR A 1 209 ? -32.925 7.221 -13.652 1.00 92.44 209 THR A O 1
ATOM 1723 N N . GLN A 1 210 ? -31.446 7.595 -12.021 1.00 91.69 210 GLN A N 1
ATOM 1724 C CA . GLN A 1 210 ? -31.094 8.940 -12.476 1.00 91.69 210 GLN A CA 1
ATOM 1725 C C . GLN A 1 210 ? -30.116 8.918 -13.664 1.00 91.69 210 GLN A C 1
ATOM 1727 O O . GLN A 1 210 ? -28.925 9.190 -13.520 1.00 91.69 210 GLN A O 1
ATOM 1732 N N . LYS A 1 211 ? -30.626 8.648 -14.875 1.00 89.81 211 LYS A N 1
ATOM 1733 C CA . LYS A 1 211 ? -29.820 8.468 -16.105 1.00 89.81 211 LYS A CA 1
ATOM 1734 C C . LYS A 1 211 ? -28.744 9.541 -16.335 1.00 89.81 211 LYS A C 1
ATOM 1736 O O . LYS A 1 211 ? -27.625 9.206 -16.709 1.00 89.81 211 LYS A O 1
ATOM 1741 N N . LYS A 1 212 ? -29.062 10.824 -16.113 1.00 90.12 212 LYS A N 1
ATOM 1742 C CA . LYS A 1 212 ? -28.120 11.941 -16.328 1.00 90.12 212 LYS A CA 1
ATOM 1743 C C . LYS A 1 212 ? -26.943 11.902 -15.351 1.00 90.12 212 LYS A C 1
ATOM 1745 O O . LYS A 1 212 ? -25.805 12.149 -15.747 1.00 90.12 212 LYS A O 1
ATOM 1750 N N . GLU A 1 213 ? -27.213 11.598 -14.085 1.00 87.75 213 GLU A N 1
ATOM 1751 C CA . GLU A 1 213 ? -26.182 11.497 -13.054 1.00 87.75 213 GLU A CA 1
ATOM 1752 C C . GLU A 1 213 ? -25.370 10.211 -13.212 1.00 87.75 213 GLU A C 1
ATOM 1754 O O . GLU A 1 213 ? -24.142 10.258 -13.158 1.00 87.75 213 GLU A O 1
ATOM 1759 N N . LEU A 1 214 ? -26.031 9.099 -13.545 1.00 89.75 214 LEU A N 1
ATOM 1760 C CA . LEU A 1 214 ? -25.369 7.846 -13.889 1.00 89.75 214 LEU A CA 1
ATOM 1761 C C . LEU A 1 214 ? -24.394 8.030 -15.058 1.00 89.75 214 LEU A C 1
ATOM 1763 O O . LEU A 1 214 ? -23.236 7.648 -14.937 1.00 89.75 214 LEU A O 1
ATOM 1767 N N . LEU A 1 215 ? -24.819 8.663 -16.159 1.00 89.31 215 LEU A N 1
ATOM 1768 C CA . LEU A 1 215 ? -23.951 8.906 -17.315 1.00 89.31 215 LEU A CA 1
ATOM 1769 C C . LEU A 1 215 ? -22.740 9.763 -16.929 1.00 89.31 215 LEU A C 1
ATOM 1771 O O . LEU A 1 215 ? -21.610 9.410 -17.252 1.00 89.31 215 LEU A O 1
ATOM 1775 N N . LYS A 1 216 ? -22.953 10.845 -16.172 1.00 88.56 216 LYS A N 1
ATOM 1776 C CA . LYS A 1 216 ? -21.865 11.684 -15.650 1.00 88.56 216 LYS A CA 1
ATOM 1777 C C . LYS A 1 216 ? -20.886 10.873 -14.789 1.00 88.56 216 LYS A C 1
ATOM 1779 O O . LYS A 1 216 ? -19.674 11.002 -14.955 1.00 88.56 216 LYS A O 1
ATOM 1784 N N . ASN A 1 217 ? -21.385 10.017 -13.903 1.00 89.44 217 ASN A N 1
ATOM 1785 C CA . ASN A 1 217 ? -20.550 9.197 -13.026 1.00 89.44 217 ASN A CA 1
ATOM 1786 C C . ASN A 1 217 ? -19.806 8.097 -13.801 1.00 89.44 217 ASN A C 1
ATOM 1788 O O . ASN A 1 217 ? -18.644 7.835 -13.511 1.00 89.44 217 ASN A O 1
ATOM 1792 N N . LEU A 1 218 ? -20.425 7.511 -14.829 1.00 90.19 218 LEU A N 1
ATOM 1793 C CA . LEU A 1 218 ? -19.778 6.548 -15.723 1.00 90.19 218 LEU A CA 1
ATOM 1794 C C . LEU A 1 218 ? -18.674 7.204 -16.557 1.00 90.19 218 LEU A C 1
ATOM 1796 O O . LEU A 1 218 ? -17.586 6.643 -16.670 1.00 90.19 218 LEU A O 1
ATOM 1800 N N . THR A 1 219 ? -18.902 8.414 -17.083 1.00 91.56 219 THR A N 1
ATOM 1801 C CA . THR A 1 219 ? -17.879 9.122 -17.876 1.00 91.56 219 THR A CA 1
ATOM 1802 C C . THR A 1 219 ? -16.586 9.355 -17.094 1.00 91.56 219 THR A C 1
ATOM 1804 O O . THR A 1 219 ? -15.511 9.281 -17.682 1.00 91.56 219 THR A O 1
ATOM 1807 N N . LEU A 1 220 ? -16.667 9.529 -15.768 1.00 93.19 220 LEU A N 1
ATOM 1808 C CA . LEU A 1 220 ? -15.500 9.691 -14.893 1.00 93.19 220 LEU A CA 1
ATOM 1809 C C . LEU A 1 220 ? -14.548 8.484 -14.923 1.00 93.19 220 LEU A C 1
ATOM 1811 O O . LEU A 1 220 ? -13.344 8.670 -14.770 1.00 93.19 220 LEU A O 1
ATOM 1815 N N . PHE A 1 221 ? -15.066 7.270 -15.134 1.00 94.38 221 PHE A N 1
ATOM 1816 C CA . PHE A 1 221 ? -14.272 6.035 -15.183 1.00 94.38 221 PHE A CA 1
ATOM 1817 C C . PHE A 1 221 ? -14.048 5.506 -16.602 1.00 94.38 221 PHE A C 1
ATOM 1819 O O . PHE A 1 221 ? -13.044 4.845 -16.844 1.00 94.38 221 PHE A O 1
ATOM 1826 N N . ILE A 1 222 ? -14.930 5.826 -17.552 1.00 96.25 222 ILE A N 1
ATOM 1827 C CA . ILE A 1 222 ? -14.778 5.424 -18.957 1.00 96.25 222 ILE A CA 1
ATOM 1828 C C . ILE A 1 222 ? -13.701 6.262 -19.658 1.00 96.25 222 ILE A C 1
ATOM 1830 O O . ILE A 1 222 ? -12.875 5.708 -20.378 1.00 96.25 222 ILE A O 1
ATOM 1834 N N . ILE A 1 223 ? -13.665 7.583 -19.437 1.00 96.81 223 ILE A N 1
ATOM 1835 C CA . ILE A 1 223 ? -12.687 8.465 -20.097 1.00 96.81 223 ILE A CA 1
ATOM 1836 C C . ILE A 1 223 ? -11.235 8.046 -19.804 1.00 96.81 223 ILE A C 1
ATOM 1838 O O . ILE A 1 223 ? -10.467 7.960 -20.759 1.00 96.81 223 ILE A O 1
ATOM 1842 N N . PRO A 1 224 ? -10.830 7.728 -18.557 1.00 97.56 224 PRO A N 1
ATOM 1843 C CA . PRO A 1 224 ? -9.479 7.248 -18.278 1.00 97.56 224 PRO A CA 1
ATOM 1844 C C . PRO A 1 224 ? -9.107 5.987 -19.055 1.00 97.56 224 PRO A C 1
ATOM 1846 O O . PRO A 1 224 ? -7.995 5.895 -19.569 1.00 97.56 224 PRO A O 1
ATOM 1849 N N . VAL A 1 225 ? -10.049 5.047 -19.197 1.00 96.94 225 VAL A N 1
ATOM 1850 C CA . VAL A 1 225 ? -9.845 3.820 -19.980 1.00 96.94 225 VAL A CA 1
ATOM 1851 C C . VAL A 1 225 ? -9.669 4.146 -21.462 1.00 96.94 225 VAL A C 1
ATOM 1853 O O . VAL A 1 225 ? -8.762 3.610 -22.088 1.00 96.94 225 VAL A O 1
ATOM 1856 N N . ILE A 1 226 ? -10.471 5.063 -22.014 1.00 97.06 226 ILE A N 1
ATOM 1857 C CA . ILE A 1 226 ? -10.317 5.524 -23.403 1.00 97.06 226 ILE A CA 1
ATOM 1858 C C . ILE A 1 226 ? -8.957 6.201 -23.603 1.00 97.06 226 ILE A C 1
ATOM 1860 O O . ILE A 1 226 ? -8.269 5.899 -24.571 1.00 97.06 226 ILE A O 1
ATOM 1864 N N . VAL A 1 227 ? -8.541 7.088 -22.692 1.00 96.38 227 VAL A N 1
ATOM 1865 C CA . VAL A 1 227 ? -7.233 7.763 -22.766 1.00 96.38 227 VAL A CA 1
ATOM 1866 C C . VAL A 1 227 ? -6.096 6.744 -22.747 1.00 96.38 227 VAL A C 1
ATOM 1868 O O . VAL A 1 227 ? -5.181 6.838 -23.562 1.00 96.38 227 VAL A O 1
ATOM 1871 N N . TYR A 1 228 ? -6.168 5.751 -21.861 1.00 94.56 228 TYR A N 1
ATOM 1872 C CA . TYR A 1 228 ? -5.180 4.679 -21.806 1.00 94.56 228 TYR A CA 1
ATOM 1873 C C . TYR A 1 228 ? -5.186 3.823 -23.081 1.00 94.56 228 TYR A C 1
ATOM 1875 O O . TYR A 1 228 ? -4.129 3.541 -23.634 1.00 94.56 228 TYR A O 1
ATOM 1883 N N . TYR A 1 229 ? -6.362 3.470 -23.603 1.00 93.56 229 TYR A N 1
ATOM 1884 C CA . TYR A 1 229 ? -6.487 2.728 -24.858 1.00 93.56 229 TYR A CA 1
ATOM 1885 C C . TYR A 1 229 ? -5.875 3.488 -26.044 1.00 93.56 229 TYR A C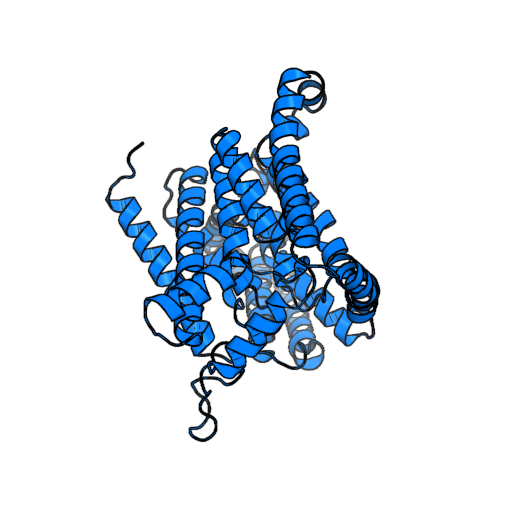 1
ATOM 1887 O O . TYR A 1 229 ? -5.113 2.914 -26.819 1.00 93.56 229 TYR A O 1
ATOM 1895 N N . LEU A 1 230 ? -6.153 4.790 -26.162 1.00 94.50 230 LEU A N 1
ATOM 1896 C CA . LEU A 1 230 ? -5.552 5.644 -27.189 1.00 94.50 230 LEU A CA 1
ATOM 1897 C C . LEU A 1 230 ? -4.031 5.713 -27.044 1.00 94.50 230 LEU A C 1
ATOM 1899 O O . LEU A 1 230 ? -3.327 5.650 -28.046 1.00 94.50 230 LEU A O 1
ATOM 1903 N N . TYR A 1 231 ? -3.525 5.798 -25.814 1.00 91.31 231 TYR A N 1
ATOM 1904 C CA . TYR A 1 231 ? -2.091 5.731 -25.546 1.00 91.31 231 TYR A CA 1
ATOM 1905 C C . TYR A 1 231 ? -1.483 4.412 -26.047 1.00 91.31 231 TYR A C 1
ATOM 1907 O O . TYR A 1 231 ? -0.536 4.446 -26.827 1.00 91.31 231 TYR A O 1
ATOM 1915 N N . VAL A 1 232 ? -2.066 3.262 -25.693 1.00 88.12 232 VAL A N 1
ATOM 1916 C CA . VAL A 1 232 ? -1.611 1.939 -26.165 1.00 88.12 232 VAL A CA 1
ATOM 1917 C C . VAL A 1 232 ? -1.628 1.851 -27.696 1.00 88.12 232 VAL A C 1
ATOM 1919 O O . VAL A 1 232 ? -0.687 1.333 -28.300 1.00 88.12 232 VAL A O 1
ATOM 1922 N N . LEU A 1 233 ? -2.668 2.390 -28.338 1.00 88.88 233 LEU A N 1
ATOM 1923 C CA . LEU A 1 233 ? -2.795 2.421 -29.795 1.00 88.88 233 LEU A CA 1
ATOM 1924 C C . LEU A 1 233 ? -1.698 3.277 -30.445 1.00 88.88 233 LEU A C 1
ATOM 1926 O O . LEU A 1 233 ? -1.091 2.843 -31.421 1.00 88.88 233 LEU A O 1
ATOM 1930 N N . ILE A 1 234 ? -1.398 4.452 -29.884 1.00 88.94 234 ILE A N 1
ATOM 1931 C CA . ILE A 1 234 ? -0.308 5.317 -30.355 1.00 88.94 234 ILE A CA 1
ATOM 1932 C C . ILE A 1 234 ? 1.041 4.599 -30.233 1.00 88.94 234 ILE A C 1
ATOM 1934 O O . ILE A 1 234 ? 1.791 4.561 -31.205 1.00 88.94 234 ILE A O 1
ATOM 1938 N N . GLU A 1 235 ? 1.335 3.982 -29.084 1.00 84.62 235 GLU A N 1
ATOM 1939 C CA . GLU A 1 235 ? 2.593 3.243 -28.888 1.00 84.62 235 GLU A CA 1
ATOM 1940 C C . GLU A 1 235 ? 2.752 2.099 -29.891 1.00 84.62 235 GLU A C 1
ATOM 1942 O O . GLU A 1 235 ? 3.839 1.906 -30.435 1.00 84.62 235 GLU A O 1
ATOM 1947 N N . THR A 1 236 ? 1.656 1.390 -30.177 1.00 82.38 236 THR A N 1
ATOM 1948 C CA . THR A 1 236 ? 1.629 0.276 -31.133 1.00 82.38 236 THR A CA 1
ATOM 1949 C C . THR A 1 236 ? 1.869 0.743 -32.574 1.00 82.38 236 THR A C 1
ATOM 1951 O O . THR A 1 236 ? 2.505 0.035 -33.350 1.00 82.38 236 THR A O 1
ATOM 1954 N N . ILE A 1 237 ? 1.381 1.931 -32.950 1.00 84.81 237 ILE A N 1
ATOM 1955 C CA . ILE A 1 237 ? 1.616 2.513 -34.283 1.00 84.81 237 ILE A CA 1
ATOM 1956 C C . ILE A 1 237 ? 3.062 3.003 -34.423 1.00 84.81 237 ILE A C 1
ATOM 1958 O O . ILE A 1 237 ? 3.674 2.815 -35.475 1.00 84.81 237 ILE A O 1
ATOM 1962 N N . LEU A 1 238 ? 3.600 3.646 -33.382 1.00 83.31 238 LEU A N 1
ATOM 1963 C CA . LEU A 1 238 ? 4.945 4.228 -33.409 1.00 83.31 238 LEU A CA 1
ATOM 1964 C C . LEU A 1 238 ? 6.048 3.163 -33.422 1.00 83.31 238 LEU A C 1
ATOM 1966 O O . LEU A 1 238 ? 7.077 3.363 -34.065 1.00 83.31 238 LEU A O 1
ATOM 1970 N N . HIS A 1 239 ? 5.826 2.023 -32.770 1.00 78.56 239 HIS A N 1
ATOM 1971 C CA . HIS A 1 239 ? 6.810 0.952 -32.658 1.00 78.56 239 HIS A CA 1
ATOM 1972 C C . HIS A 1 239 ? 6.283 -0.318 -33.339 1.00 78.56 239 HIS A C 1
ATOM 1974 O O . HIS A 1 239 ? 5.531 -1.113 -32.765 1.00 78.56 239 HIS A O 1
ATOM 1980 N N . LYS A 1 240 ? 6.678 -0.512 -34.601 1.00 65.50 240 LYS A N 1
ATOM 1981 C CA . LYS A 1 240 ? 6.346 -1.722 -35.367 1.00 65.50 240 LYS A CA 1
ATOM 1982 C C . LYS A 1 240 ? 6.861 -2.965 -34.615 1.00 65.50 240 LYS A C 1
ATOM 1984 O O . LYS A 1 240 ? 8.000 -2.960 -34.168 1.00 65.50 240 LYS A O 1
ATOM 1989 N N . ASN A 1 241 ? 6.030 -4.009 -34.511 1.00 68.38 241 ASN A N 1
ATOM 1990 C CA . ASN A 1 241 ? 6.249 -5.294 -33.804 1.00 68.38 241 ASN A CA 1
ATOM 1991 C C . ASN A 1 241 ? 5.921 -5.351 -32.298 1.00 68.38 241 ASN A C 1
ATOM 1993 O O . ASN A 1 241 ? 6.012 -6.426 -31.710 1.00 68.38 241 ASN A O 1
ATOM 1997 N N . ILE A 1 242 ? 5.452 -4.266 -31.669 1.00 70.69 242 ILE A N 1
ATOM 1998 C CA . ILE A 1 242 ? 5.059 -4.322 -30.248 1.00 70.69 242 ILE A CA 1
ATOM 1999 C C . ILE A 1 242 ? 3.848 -5.239 -30.004 1.00 70.69 242 ILE A C 1
ATOM 2001 O O . ILE A 1 242 ? 3.779 -5.911 -28.979 1.00 70.69 242 ILE A O 1
ATOM 2005 N N . LEU A 1 243 ? 2.878 -5.288 -30.925 1.00 70.38 243 LEU A N 1
ATOM 2006 C CA . LEU A 1 243 ? 1.656 -6.071 -30.709 1.00 70.38 243 LEU A CA 1
ATOM 2007 C C . LEU A 1 243 ? 1.929 -7.580 -30.645 1.00 70.38 243 LEU A C 1
ATOM 2009 O O . LEU A 1 243 ? 1.408 -8.240 -29.751 1.00 70.38 243 LEU A O 1
ATOM 2013 N N . SER A 1 244 ? 2.750 -8.109 -31.557 1.00 74.81 244 SER A N 1
ATOM 2014 C CA . SER A 1 244 ? 3.151 -9.521 -31.536 1.00 74.81 244 SER A CA 1
ATOM 2015 C C . SER A 1 244 ? 3.974 -9.836 -30.288 1.00 74.81 244 SER A C 1
ATOM 2017 O O . SER A 1 244 ? 3.642 -10.775 -29.579 1.00 74.81 244 SER A O 1
ATOM 2019 N N . ALA A 1 245 ? 4.940 -8.980 -29.933 1.00 74.62 245 ALA A N 1
ATOM 2020 C CA . ALA A 1 245 ? 5.736 -9.149 -28.715 1.00 74.62 245 ALA A CA 1
ATOM 2021 C C . ALA A 1 245 ? 4.881 -9.122 -27.430 1.00 74.62 245 ALA A C 1
ATOM 2023 O O . ALA A 1 245 ? 5.129 -9.885 -26.499 1.00 74.62 245 ALA A O 1
ATOM 2024 N N . ASN A 1 246 ? 3.842 -8.278 -27.377 1.00 73.94 246 ASN A N 1
ATOM 2025 C CA . ASN A 1 246 ? 2.892 -8.254 -26.262 1.00 73.94 246 ASN A CA 1
ATOM 2026 C C . ASN A 1 246 ? 2.124 -9.575 -26.143 1.00 73.94 246 ASN A C 1
ATOM 2028 O O . ASN A 1 246 ? 1.965 -10.075 -25.031 1.00 73.94 246 ASN A O 1
ATOM 2032 N N . LEU A 1 247 ? 1.611 -10.102 -27.260 1.00 78.56 247 LEU A N 1
ATOM 2033 C CA . LEU A 1 247 ? 0.849 -11.352 -27.272 1.00 78.56 247 LEU A CA 1
ATOM 2034 C C . LEU A 1 247 ? 1.729 -12.531 -26.850 1.00 78.56 247 LEU A C 1
ATOM 2036 O O . LEU A 1 247 ? 1.345 -13.263 -25.939 1.00 78.56 247 LEU A O 1
ATOM 2040 N N . ASP A 1 248 ? 2.931 -12.626 -27.420 1.00 80.44 248 ASP A N 1
ATOM 2041 C CA . ASP A 1 248 ? 3.904 -13.667 -27.083 1.00 80.44 248 ASP A CA 1
ATOM 2042 C C . ASP A 1 248 ? 4.264 -13.620 -25.592 1.00 80.44 248 ASP A C 1
ATOM 2044 O O . ASP A 1 248 ? 4.257 -14.644 -24.912 1.00 80.44 248 ASP A O 1
ATOM 2048 N N . TYR A 1 249 ? 4.507 -12.429 -25.038 1.00 79.00 249 TYR A N 1
ATOM 2049 C CA . TYR A 1 249 ? 4.775 -12.254 -23.609 1.00 79.00 249 TYR A CA 1
ATOM 2050 C C . TYR A 1 249 ? 3.590 -12.643 -22.713 1.00 79.00 249 TYR A C 1
ATOM 2052 O O . TYR A 1 249 ? 3.779 -13.232 -21.648 1.00 79.00 249 TYR A O 1
ATOM 2060 N N . PHE A 1 250 ? 2.351 -12.329 -23.107 1.00 76.44 250 PHE A N 1
ATOM 2061 C CA . PHE A 1 250 ? 1.183 -12.749 -22.329 1.00 76.44 250 PHE A CA 1
ATOM 2062 C C . PHE A 1 250 ? 1.063 -14.270 -22.262 1.00 76.44 250 PHE A C 1
ATOM 2064 O O . PHE A 1 250 ? 0.792 -14.812 -21.188 1.00 76.44 250 PHE A O 1
ATOM 2071 N N . GLU A 1 251 ? 1.262 -14.932 -23.400 1.00 78.38 251 GLU A N 1
ATOM 2072 C CA . GLU A 1 251 ? 1.155 -16.381 -23.516 1.00 78.38 251 GLU A CA 1
ATOM 2073 C C . GLU A 1 251 ? 2.278 -17.099 -22.763 1.00 78.38 251 GLU A C 1
ATOM 2075 O O . GLU A 1 251 ? 2.015 -18.026 -21.996 1.00 78.38 251 GLU A O 1
ATOM 2080 N N . THR A 1 252 ? 3.517 -16.635 -22.926 1.00 79.69 252 THR A N 1
ATOM 2081 C CA . THR A 1 252 ? 4.705 -17.320 -22.397 1.00 79.69 252 THR A CA 1
ATOM 2082 C C . THR A 1 252 ? 4.986 -16.992 -20.929 1.00 79.69 252 THR A C 1
ATOM 2084 O O . THR A 1 252 ? 5.225 -17.895 -20.123 1.00 79.69 252 THR A O 1
ATOM 2087 N N . GLU A 1 253 ? 4.904 -15.720 -20.541 1.00 79.00 253 GLU A N 1
ATOM 2088 C CA . GLU A 1 253 ? 5.273 -15.269 -19.195 1.00 79.00 253 GLU A CA 1
ATOM 2089 C C . GLU A 1 253 ? 4.049 -15.151 -18.285 1.00 79.00 253 GLU A C 1
ATOM 2091 O O . GLU A 1 253 ? 3.983 -15.787 -17.233 1.00 79.00 253 GLU A O 1
ATOM 2096 N N . ARG A 1 254 ? 3.031 -14.371 -18.674 1.00 78.31 254 ARG A N 1
ATOM 2097 C CA . ARG A 1 254 ? 1.958 -14.019 -17.727 1.00 78.31 254 ARG A CA 1
ATOM 2098 C C . ARG A 1 254 ? 1.059 -15.194 -17.370 1.00 78.31 254 ARG A C 1
ATOM 2100 O O . ARG A 1 254 ? 0.824 -15.405 -16.185 1.00 78.31 254 ARG A O 1
ATOM 2107 N N . PHE A 1 255 ? 0.580 -15.981 -18.334 1.00 79.44 255 PHE A N 1
ATOM 2108 C CA . PHE A 1 255 ? -0.283 -17.129 -18.013 1.00 79.44 255 PHE A CA 1
ATOM 2109 C C . PHE A 1 255 ? 0.458 -18.288 -17.336 1.00 79.44 255 PHE A C 1
ATOM 2111 O O . PHE A 1 255 ? -0.169 -19.084 -16.631 1.00 79.44 255 PHE A O 1
ATOM 2118 N N . SER A 1 256 ? 1.787 -18.354 -17.457 1.00 85.75 256 SER A N 1
ATOM 2119 C CA . SER A 1 256 ? 2.594 -19.342 -16.737 1.00 85.75 256 SER A CA 1
ATOM 2120 C C . SER A 1 256 ? 2.821 -18.966 -15.266 1.00 85.75 256 SER A C 1
ATOM 2122 O O . SER A 1 256 ? 3.168 -19.828 -14.456 1.00 85.75 256 SER A O 1
ATOM 2124 N N . HIS A 1 257 ? 2.550 -17.718 -14.861 1.00 86.62 257 HIS A N 1
ATOM 2125 C CA . HIS A 1 257 ? 2.774 -17.274 -13.485 1.00 86.62 257 HIS A CA 1
ATOM 2126 C C . HIS A 1 257 ? 1.846 -17.921 -12.452 1.00 86.62 257 HIS A C 1
ATOM 2128 O O . HIS A 1 257 ? 2.288 -18.142 -11.325 1.00 86.62 257 HIS A O 1
ATOM 2134 N N . LEU A 1 258 ? 0.613 -18.307 -12.807 1.00 86.81 258 LEU A N 1
ATOM 2135 C CA . LEU A 1 258 ? -0.216 -19.105 -11.892 1.00 86.81 258 LEU A CA 1
ATOM 2136 C C . LEU A 1 258 ? 0.469 -20.439 -11.572 1.00 86.81 258 LEU A C 1
ATOM 2138 O O . LEU A 1 258 ? 0.570 -20.826 -10.406 1.00 86.81 258 LEU A O 1
ATOM 2142 N N . ALA A 1 259 ? 0.959 -21.119 -12.611 1.00 88.75 259 ALA A N 1
ATOM 2143 C CA . ALA A 1 259 ? 1.683 -22.370 -12.458 1.00 88.75 259 ALA A CA 1
ATOM 2144 C C . ALA A 1 259 ? 2.977 -22.152 -11.665 1.00 88.75 259 ALA A C 1
ATOM 2146 O O . ALA A 1 259 ? 3.273 -22.952 -10.789 1.00 88.75 259 ALA A O 1
ATOM 2147 N N . PHE A 1 260 ? 3.693 -21.046 -11.889 1.00 88.75 260 PHE A N 1
ATOM 2148 C CA . PHE A 1 260 ? 4.885 -20.677 -11.119 1.00 88.75 260 PHE A CA 1
ATOM 2149 C C . PHE A 1 260 ? 4.584 -20.480 -9.624 1.00 88.75 260 PHE A C 1
ATOM 2151 O O . PHE A 1 260 ? 5.259 -21.058 -8.774 1.00 88.75 260 PHE A O 1
ATOM 2158 N N . ASN A 1 261 ? 3.537 -19.716 -9.296 1.00 90.44 261 ASN A N 1
ATOM 2159 C CA . ASN A 1 261 ? 3.155 -19.379 -7.920 1.00 90.44 261 ASN A CA 1
ATOM 2160 C C . ASN A 1 261 ? 2.798 -20.608 -7.073 1.00 90.44 261 ASN A C 1
ATOM 2162 O O . ASN A 1 261 ? 2.971 -20.589 -5.855 1.00 90.44 261 ASN A O 1
ATOM 2166 N N . PHE A 1 262 ? 2.326 -21.680 -7.710 1.00 92.31 262 PHE A N 1
ATOM 2167 C CA . PHE A 1 262 ? 1.920 -22.918 -7.043 1.00 92.31 262 PHE A CA 1
ATOM 2168 C C . PHE A 1 262 ? 2.652 -24.152 -7.581 1.00 92.31 262 PHE A C 1
ATOM 2170 O O . PHE A 1 262 ? 2.176 -25.272 -7.408 1.00 92.31 262 PHE A O 1
ATOM 2177 N N . HIS A 1 263 ? 3.821 -23.963 -8.203 1.00 90.50 263 HIS A N 1
ATOM 2178 C CA . HIS A 1 263 ? 4.572 -25.056 -8.824 1.00 90.50 263 HIS A CA 1
ATOM 2179 C C . HIS A 1 263 ? 5.002 -26.104 -7.792 1.00 90.50 263 HIS A C 1
ATOM 2181 O O . HIS A 1 263 ? 4.971 -27.305 -8.053 1.00 90.50 263 HIS A O 1
ATOM 2187 N N . ASN A 1 264 ? 5.395 -25.647 -6.601 1.00 92.75 264 ASN A N 1
ATOM 2188 C CA . ASN A 1 264 ? 5.706 -26.511 -5.474 1.00 92.75 264 ASN A CA 1
ATOM 2189 C C . ASN A 1 264 ? 5.202 -25.903 -4.157 1.00 92.75 264 ASN A C 1
ATOM 2191 O O . ASN A 1 264 ? 4.786 -24.743 -4.091 1.00 92.75 264 ASN A O 1
ATOM 2195 N N . PHE A 1 265 ? 5.265 -26.704 -3.093 1.00 93.06 265 PHE A N 1
ATOM 2196 C CA . PHE A 1 265 ? 4.798 -26.309 -1.765 1.00 93.06 265 PHE A CA 1
ATOM 2197 C C . PHE A 1 265 ? 5.473 -25.028 -1.246 1.00 93.06 265 PHE A C 1
ATOM 2199 O O . PHE A 1 265 ? 4.813 -24.202 -0.619 1.00 93.06 265 PHE A O 1
ATOM 2206 N N . GLN A 1 266 ? 6.756 -24.823 -1.557 1.00 92.69 266 GLN A N 1
ATOM 2207 C CA . GLN A 1 266 ? 7.502 -23.642 -1.130 1.00 92.69 266 GLN A CA 1
ATOM 2208 C C . GLN A 1 266 ? 6.984 -22.361 -1.794 1.00 92.69 266 GLN A C 1
ATOM 2210 O O . GLN A 1 266 ? 6.681 -21.397 -1.094 1.00 92.69 266 GLN A O 1
ATOM 2215 N N . TYR A 1 267 ? 6.808 -22.362 -3.119 1.00 90.69 267 TYR A N 1
ATOM 2216 C CA . TYR A 1 267 ? 6.227 -21.224 -3.843 1.00 90.69 267 TYR A CA 1
ATOM 2217 C C . TYR A 1 267 ? 4.789 -20.940 -3.392 1.00 90.69 267 TYR A C 1
ATOM 2219 O O . TYR A 1 267 ? 4.410 -19.777 -3.235 1.00 90.69 267 TYR A O 1
ATOM 2227 N N . GLY A 1 268 ? 4.012 -21.985 -3.082 1.00 93.75 268 GLY A N 1
ATOM 2228 C CA . GLY A 1 268 ? 2.682 -21.832 -2.491 1.00 93.75 268 GLY A CA 1
ATOM 2229 C C . GLY A 1 268 ? 2.721 -21.124 -1.132 1.00 93.75 268 GLY A C 1
ATOM 2230 O O . GLY A 1 268 ? 1.932 -20.208 -0.886 1.00 93.75 268 GLY A O 1
ATOM 2231 N N . ILE A 1 269 ? 3.676 -21.489 -0.268 1.00 94.12 269 ILE A N 1
ATOM 2232 C CA . ILE A 1 269 ? 3.906 -20.816 1.017 1.00 94.12 269 ILE A CA 1
ATOM 2233 C C . ILE A 1 269 ? 4.309 -19.359 0.817 1.00 94.12 269 ILE A C 1
ATOM 2235 O O . ILE A 1 269 ? 3.774 -18.489 1.499 1.00 94.12 269 ILE A O 1
ATOM 2239 N N . GLU A 1 270 ? 5.230 -19.072 -0.099 1.00 92.06 270 GLU A N 1
ATOM 2240 C CA . GLU A 1 270 ? 5.656 -17.700 -0.379 1.00 92.06 270 GLU A CA 1
ATOM 2241 C C . GLU A 1 270 ? 4.498 -16.839 -0.889 1.00 92.06 270 GLU A C 1
ATOM 2243 O O . GLU A 1 270 ? 4.298 -15.728 -0.396 1.00 92.06 270 GLU A O 1
ATOM 2248 N N . SER A 1 271 ? 3.684 -17.380 -1.797 1.00 93.56 271 SER A N 1
ATOM 2249 C CA . SER A 1 271 ? 2.486 -16.719 -2.319 1.00 93.56 271 SER A CA 1
ATOM 2250 C C . SER A 1 271 ? 1.482 -16.403 -1.210 1.00 93.56 271 SER A C 1
ATOM 2252 O O . SER A 1 271 ? 0.977 -15.283 -1.113 1.00 93.56 271 SER A O 1
ATOM 2254 N N . PHE A 1 272 ? 1.222 -17.367 -0.324 1.00 95.06 272 PHE A N 1
ATOM 2255 C CA . PHE A 1 272 ? 0.328 -17.175 0.815 1.00 95.06 272 PHE A CA 1
ATOM 2256 C C . PHE A 1 272 ? 0.884 -16.161 1.823 1.00 95.06 272 PHE A C 1
ATOM 2258 O O . PHE A 1 272 ? 0.161 -15.280 2.292 1.00 95.06 272 PHE A O 1
ATOM 2265 N N . MET A 1 273 ? 2.182 -16.236 2.122 1.00 94.62 273 MET A N 1
ATOM 2266 C CA . MET A 1 273 ? 2.848 -15.301 3.024 1.00 94.62 273 MET A CA 1
ATOM 2267 C C . MET A 1 273 ? 2.851 -13.877 2.472 1.00 94.62 273 MET A C 1
ATOM 2269 O O . MET A 1 273 ? 2.624 -12.950 3.243 1.00 94.62 273 MET A O 1
ATOM 2273 N N . ALA A 1 274 ? 3.027 -13.677 1.164 1.00 93.31 274 ALA A N 1
ATOM 2274 C CA . ALA A 1 274 ? 2.919 -12.359 0.540 1.00 93.31 274 ALA A CA 1
ATOM 2275 C C . ALA A 1 274 ? 1.533 -11.730 0.776 1.00 93.31 274 ALA A C 1
ATOM 2277 O O . ALA A 1 274 ? 1.441 -10.589 1.235 1.00 93.31 274 ALA A O 1
ATOM 2278 N N . ILE A 1 275 ? 0.458 -12.501 0.569 1.00 95.44 275 ILE A N 1
ATOM 2279 C CA . ILE A 1 275 ? -0.923 -12.066 0.839 1.00 95.44 275 ILE A CA 1
ATOM 2280 C C . ILE A 1 275 ? -1.090 -11.704 2.321 1.00 95.44 275 ILE A C 1
ATOM 2282 O O . ILE A 1 275 ? -1.606 -10.631 2.646 1.00 95.44 275 ILE A O 1
ATOM 2286 N N . LEU A 1 276 ? -0.634 -12.571 3.233 1.00 95.75 276 LEU A N 1
ATOM 2287 C CA . LEU A 1 276 ? -0.730 -12.314 4.670 1.00 95.75 276 LEU A CA 1
ATOM 2288 C C . LEU A 1 276 ? 0.035 -11.051 5.074 1.00 95.75 276 LEU A C 1
ATOM 2290 O O . LEU A 1 276 ? -0.514 -10.206 5.773 1.00 95.75 276 LEU A O 1
ATOM 2294 N N . LEU A 1 277 ? 1.275 -10.881 4.626 1.00 95.38 277 LEU A N 1
ATOM 2295 C CA . LEU A 1 277 ? 2.104 -9.739 5.010 1.00 95.38 277 LEU A CA 1
ATOM 2296 C C . LEU A 1 277 ? 1.535 -8.401 4.530 1.00 95.38 277 LEU A C 1
ATOM 2298 O O . LEU A 1 277 ? 1.659 -7.400 5.236 1.00 95.38 277 LEU A O 1
ATOM 2302 N N . VAL A 1 278 ? 0.874 -8.384 3.371 1.00 96.00 278 VAL A N 1
ATOM 2303 C CA . VAL A 1 278 ? 0.222 -7.180 2.842 1.00 96.00 278 VAL A CA 1
ATOM 2304 C C . VAL A 1 278 ? -1.096 -6.889 3.567 1.00 96.00 278 VAL A C 1
ATOM 2306 O O . VAL A 1 278 ? -1.335 -5.752 3.983 1.00 96.00 278 VAL A O 1
ATOM 2309 N N . PHE A 1 279 ? -1.961 -7.892 3.741 1.00 96.75 279 PHE A N 1
ATOM 2310 C CA . PHE A 1 279 ? -3.351 -7.656 4.144 1.00 96.75 279 PHE A CA 1
ATOM 2311 C C . PHE A 1 279 ? -3.660 -7.934 5.616 1.00 96.75 279 PHE A C 1
ATOM 2313 O O . PHE A 1 279 ? -4.570 -7.298 6.154 1.00 96.75 279 PHE A O 1
ATOM 2320 N N . LEU A 1 280 ? -2.929 -8.829 6.290 1.00 95.81 280 LEU A N 1
ATOM 2321 C CA . LEU A 1 280 ? -3.235 -9.252 7.664 1.00 95.81 280 LEU A CA 1
ATOM 2322 C C . LEU A 1 280 ? -3.283 -8.082 8.661 1.00 95.81 280 LEU A C 1
ATOM 2324 O O . LEU A 1 280 ? -4.263 -8.018 9.408 1.00 95.81 280 LEU A O 1
ATOM 2328 N N . PRO A 1 281 ? -2.330 -7.121 8.674 1.00 95.75 281 PRO A N 1
ATOM 2329 C CA . PRO A 1 281 ? -2.404 -5.990 9.601 1.00 95.75 281 PRO A CA 1
ATOM 2330 C C . PRO A 1 281 ? -3.672 -5.155 9.403 1.00 95.75 281 PRO A C 1
ATOM 2332 O O . PRO A 1 281 ? -4.321 -4.751 10.365 1.00 95.75 281 PRO A O 1
ATOM 2335 N N . THR A 1 282 ? -4.061 -4.929 8.148 1.00 95.06 282 THR A N 1
ATOM 2336 C CA . THR A 1 282 ? -5.261 -4.153 7.815 1.00 95.06 282 THR A CA 1
ATOM 2337 C C . THR A 1 282 ? -6.521 -4.904 8.182 1.00 95.06 282 THR A C 1
ATOM 2339 O O . THR A 1 282 ? -7.380 -4.345 8.860 1.00 95.06 282 THR A O 1
ATOM 2342 N N . TYR A 1 283 ? -6.617 -6.175 7.792 1.00 96.06 283 TYR A N 1
ATOM 2343 C CA . TYR A 1 283 ? -7.738 -7.027 8.160 1.00 96.06 283 TYR A CA 1
ATOM 2344 C C . TYR A 1 283 ? -7.937 -7.041 9.680 1.00 96.06 283 TYR A C 1
ATOM 2346 O O . TYR A 1 283 ? -9.049 -6.805 10.145 1.00 96.06 283 TYR A O 1
ATOM 2354 N N . TYR A 1 284 ? -6.851 -7.204 10.443 1.00 95.50 284 TYR A N 1
ATOM 2355 C CA . TYR A 1 284 ? -6.881 -7.189 11.902 1.00 95.50 284 TYR A CA 1
ATOM 2356 C C . TYR A 1 284 ? -7.403 -5.865 12.475 1.00 95.50 284 TYR A C 1
ATOM 2358 O O . TYR A 1 284 ? -8.290 -5.863 13.330 1.00 95.50 284 TYR A O 1
ATOM 2366 N N . ILE A 1 285 ? -6.889 -4.723 11.997 1.00 94.81 285 ILE A N 1
ATOM 2367 C CA . ILE A 1 285 ? -7.347 -3.399 12.451 1.00 94.81 285 ILE A CA 1
ATOM 2368 C C . ILE A 1 285 ? -8.846 -3.236 12.182 1.00 94.81 285 ILE A C 1
ATOM 2370 O O . ILE A 1 285 ? -9.587 -2.810 13.069 1.00 94.81 285 ILE A O 1
ATOM 2374 N N . LEU A 1 286 ? -9.306 -3.608 10.983 1.00 93.56 286 LEU A N 1
ATOM 2375 C CA . LEU A 1 286 ? -10.717 -3.516 10.608 1.00 93.56 286 LEU A CA 1
ATOM 2376 C C . LEU A 1 286 ? -11.598 -4.488 11.410 1.00 93.56 286 LEU A C 1
ATOM 2378 O O . LEU A 1 286 ? -12.741 -4.157 11.715 1.00 93.56 286 LEU A O 1
ATOM 2382 N N . SER A 1 287 ? -11.104 -5.674 11.777 1.00 92.56 287 SER A N 1
ATOM 2383 C CA . SER A 1 287 ? -11.885 -6.647 12.548 1.00 92.56 287 SER A CA 1
ATOM 2384 C C . SER A 1 287 ? -11.983 -6.294 14.032 1.00 92.56 287 SER A C 1
ATOM 2386 O O . SER A 1 287 ? -13.045 -6.470 14.621 1.00 92.56 287 SER A O 1
ATOM 2388 N N . VAL A 1 288 ? -10.904 -5.785 14.638 1.00 91.94 288 VAL A N 1
ATOM 2389 C CA . VAL A 1 288 ? -10.814 -5.586 16.098 1.00 91.94 288 VAL A CA 1
ATOM 2390 C C . VAL A 1 288 ? -11.210 -4.171 16.535 1.00 91.94 288 VAL A C 1
ATOM 2392 O O . VAL A 1 288 ? -11.680 -3.982 17.657 1.00 91.94 288 VAL A O 1
ATOM 2395 N N . SER A 1 289 ? -11.066 -3.157 15.677 1.00 91.88 289 SER A N 1
ATOM 2396 C CA . SER A 1 289 ? -11.387 -1.775 16.054 1.00 91.88 289 SER A CA 1
ATOM 2397 C C . SER A 1 289 ? -12.890 -1.573 16.276 1.00 91.88 289 SER A C 1
ATOM 2399 O O . SER A 1 289 ? -13.667 -1.512 15.322 1.00 91.88 289 SER A O 1
ATOM 2401 N N . LYS A 1 290 ? -13.299 -1.367 17.536 1.00 88.38 290 LYS A N 1
ATOM 2402 C CA . LYS A 1 290 ? -14.679 -0.981 17.901 1.00 88.38 290 LYS A CA 1
ATOM 2403 C C . LYS A 1 290 ? -15.122 0.273 17.153 1.00 88.38 290 LYS A C 1
ATOM 2405 O O . LYS A 1 290 ? -16.204 0.312 16.581 1.00 88.38 290 LYS A O 1
ATOM 2410 N N . THR A 1 291 ? -14.233 1.262 17.060 1.00 88.44 291 THR A N 1
ATOM 2411 C CA . THR A 1 291 ? -14.491 2.509 16.336 1.00 88.44 291 THR A CA 1
ATOM 2412 C C . THR A 1 291 ? -14.769 2.282 14.854 1.00 88.44 291 THR A C 1
ATOM 2414 O O . THR A 1 291 ? -15.562 3.020 14.276 1.00 88.44 291 THR A O 1
ATOM 2417 N N . PHE A 1 292 ? -14.141 1.284 14.222 1.00 89.94 292 PHE A N 1
ATOM 2418 C CA . PHE A 1 292 ? -14.494 0.906 12.853 1.00 89.94 292 PHE A CA 1
ATOM 2419 C C . PHE A 1 292 ? -15.871 0.241 12.800 1.00 89.94 292 PHE A C 1
ATOM 2421 O O . PHE A 1 292 ? -16.677 0.569 11.932 1.00 89.94 292 PHE A O 1
ATOM 2428 N N . GLN A 1 293 ? -16.176 -0.646 13.750 1.00 88.69 293 GLN A N 1
ATOM 2429 C CA . GLN A 1 293 ? -17.481 -1.308 13.824 1.00 88.69 293 GLN A CA 1
ATOM 2430 C C . GLN A 1 293 ? -18.640 -0.334 14.075 1.00 88.69 293 GLN A C 1
ATOM 2432 O O . GLN A 1 293 ? -19.761 -0.605 13.651 1.00 88.69 293 GLN A O 1
ATOM 2437 N N . GLU A 1 294 ? -18.392 0.810 14.700 1.00 89.06 294 GLU A N 1
ATOM 2438 C CA . GLU A 1 294 ? -19.395 1.852 14.950 1.00 89.06 294 GLU A CA 1
ATOM 2439 C C . GLU A 1 294 ? -19.409 2.955 13.877 1.00 89.06 294 GLU A C 1
ATOM 2441 O O . GLU A 1 294 ? -20.302 3.804 13.865 1.00 89.06 294 GLU A O 1
ATOM 2446 N N . ASP A 1 295 ? -18.441 2.967 12.954 1.00 88.69 295 ASP A N 1
ATOM 2447 C CA . ASP A 1 295 ? -18.340 4.020 11.947 1.00 88.69 295 ASP A CA 1
ATOM 2448 C C . ASP A 1 295 ? -19.510 3.937 10.955 1.00 88.69 295 ASP A C 1
ATOM 2450 O O . ASP A 1 295 ? -19.742 2.900 10.327 1.00 88.69 295 ASP A O 1
ATOM 2454 N N . LYS A 1 296 ? -20.221 5.053 10.747 1.00 86.31 296 LYS A N 1
ATOM 2455 C CA . LYS A 1 296 ? -21.283 5.152 9.727 1.00 86.31 296 LYS A CA 1
ATOM 2456 C C . LYS A 1 296 ? -20.755 4.781 8.342 1.00 86.31 296 LYS A C 1
ATOM 2458 O O . LYS A 1 296 ? -21.452 4.167 7.541 1.00 86.31 296 LYS A O 1
ATOM 2463 N N . ASN A 1 297 ? -19.486 5.092 8.105 1.00 88.69 297 ASN A N 1
ATOM 2464 C CA . ASN A 1 297 ? -18.820 4.904 6.830 1.00 88.69 297 ASN A CA 1
ATOM 2465 C C . ASN A 1 297 ? -18.265 3.486 6.629 1.00 88.69 297 ASN A C 1
ATOM 2467 O O . ASN A 1 297 ? -17.784 3.150 5.543 1.00 88.69 297 ASN A O 1
ATOM 2471 N N . LYS A 1 298 ? -18.338 2.625 7.656 1.00 89.69 298 LYS A N 1
ATOM 2472 C CA . LYS A 1 298 ? -17.721 1.291 7.643 1.00 89.69 298 LYS A CA 1
ATOM 2473 C C . LYS A 1 298 ? -18.187 0.440 6.471 1.00 89.69 298 LYS A C 1
ATOM 2475 O O . LYS A 1 298 ? -17.389 -0.296 5.902 1.00 89.69 298 LYS A O 1
ATOM 2480 N N . LYS A 1 299 ? -19.475 0.535 6.107 1.00 89.88 299 LYS A N 1
ATOM 2481 C CA . LYS A 1 299 ? -20.102 -0.342 5.109 1.00 89.88 299 LYS A CA 1
ATOM 2482 C C . LYS A 1 299 ? -19.420 -0.170 3.756 1.00 89.88 299 LYS A C 1
ATOM 2484 O O . LYS A 1 299 ? -19.013 -1.160 3.156 1.00 89.88 299 LYS A O 1
ATOM 2489 N N . TYR A 1 300 ? -19.249 1.071 3.306 1.00 92.62 300 TYR A N 1
ATOM 2490 C CA . TYR A 1 300 ? -18.647 1.345 2.007 1.00 92.62 300 TYR A CA 1
ATOM 2491 C C . TYR A 1 300 ? -17.118 1.273 2.031 1.00 92.62 300 TYR A C 1
ATOM 2493 O O . TYR A 1 300 ? -16.550 0.786 1.061 1.00 92.62 300 TYR A O 1
ATOM 2501 N N . LEU A 1 301 ? -16.444 1.648 3.130 1.00 93.81 301 LEU A N 1
ATOM 2502 C CA . LEU A 1 301 ? -14.991 1.446 3.262 1.00 93.81 301 LEU A CA 1
ATOM 2503 C C . LEU A 1 301 ? -14.635 -0.045 3.202 1.00 93.81 301 LEU A C 1
ATOM 2505 O O . LEU A 1 301 ? -13.765 -0.447 2.431 1.00 93.81 301 LEU A O 1
ATOM 2509 N N . LYS A 1 302 ? -15.355 -0.873 3.974 1.00 93.94 302 LYS A N 1
ATOM 2510 C CA . LYS A 1 302 ? -15.191 -2.330 3.979 1.00 93.94 302 LYS A CA 1
ATOM 2511 C C . LYS A 1 302 ? -15.494 -2.919 2.608 1.00 93.94 302 LYS A C 1
ATOM 2513 O O . LYS A 1 302 ? -14.717 -3.738 2.134 1.00 93.94 302 LYS A O 1
ATOM 2518 N N . MET A 1 303 ? -16.597 -2.509 1.977 1.00 94.88 303 MET A N 1
ATOM 2519 C CA . MET A 1 303 ? -16.985 -3.034 0.668 1.00 94.88 303 MET A CA 1
ATOM 2520 C C . MET A 1 303 ? -15.986 -2.644 -0.423 1.00 94.88 303 MET A C 1
ATOM 2522 O O . MET A 1 303 ? -15.589 -3.502 -1.197 1.00 94.88 303 MET A O 1
ATOM 2526 N N . ALA A 1 304 ? -15.536 -1.387 -0.466 1.00 96.00 304 ALA A N 1
ATOM 2527 C CA . ALA A 1 304 ? -14.547 -0.937 -1.441 1.00 96.00 304 ALA A CA 1
ATOM 2528 C C . ALA A 1 304 ? -13.221 -1.698 -1.294 1.00 96.00 304 ALA A C 1
ATOM 2530 O O . ALA A 1 304 ? -12.682 -2.192 -2.285 1.00 96.00 304 ALA A O 1
ATOM 2531 N N . TRP A 1 305 ? -12.718 -1.841 -0.063 1.00 96.38 305 TRP A N 1
ATOM 2532 C CA . TRP A 1 305 ? -11.494 -2.600 0.194 1.00 96.38 305 TRP A CA 1
ATOM 2533 C C . TRP A 1 305 ? -11.659 -4.088 -0.141 1.00 96.38 305 TRP A C 1
ATOM 2535 O O . TRP A 1 305 ? -10.816 -4.643 -0.839 1.00 96.38 305 TRP A O 1
ATOM 2545 N N . LEU A 1 306 ? -12.759 -4.719 0.285 1.00 96.44 306 LEU A N 1
ATOM 2546 C CA . LEU A 1 306 ? -13.023 -6.134 0.014 1.00 96.44 306 LEU A CA 1
ATOM 2547 C C . LEU A 1 306 ? -13.184 -6.403 -1.485 1.00 96.44 306 LEU A C 1
ATOM 2549 O O . LEU A 1 306 ? -12.617 -7.364 -1.988 1.00 96.44 306 LEU A O 1
ATOM 2553 N N . LEU A 1 307 ? -13.909 -5.544 -2.205 1.00 96.81 307 LEU A N 1
ATOM 2554 C CA . LEU A 1 307 ? -14.070 -5.656 -3.652 1.00 96.81 307 LEU A CA 1
ATOM 2555 C C . LEU A 1 307 ? -12.719 -5.533 -4.365 1.00 96.81 307 LEU A C 1
ATOM 2557 O O . LEU A 1 307 ? -12.409 -6.348 -5.228 1.00 96.81 307 LEU A O 1
ATOM 2561 N N . ALA A 1 308 ? -11.886 -4.571 -3.957 1.00 97.06 308 ALA A N 1
ATOM 2562 C CA . ALA A 1 308 ? -10.552 -4.413 -4.525 1.00 97.06 308 ALA A CA 1
ATOM 2563 C C . ALA A 1 308 ? -9.674 -5.628 -4.208 1.00 97.06 308 ALA A C 1
ATOM 2565 O O . ALA A 1 308 ? -8.971 -6.103 -5.085 1.00 97.06 308 ALA A O 1
ATOM 2566 N N . PHE A 1 309 ? -9.740 -6.167 -2.990 1.00 96.69 309 PHE A N 1
ATOM 25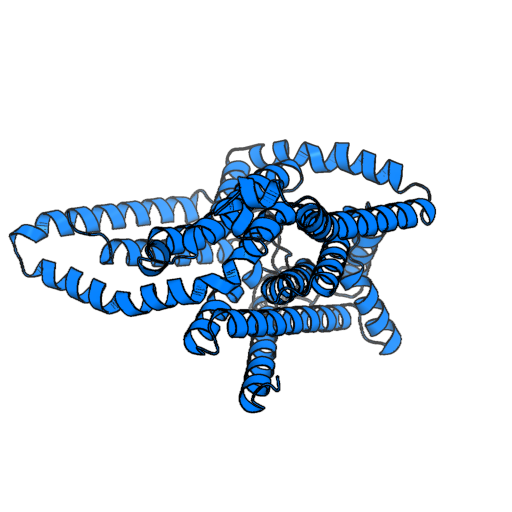67 C CA . PHE A 1 309 ? -9.023 -7.381 -2.604 1.00 96.69 309 PHE A CA 1
ATOM 2568 C C . PHE A 1 309 ? -9.451 -8.599 -3.439 1.00 96.69 309 PHE A C 1
ATOM 2570 O O . PHE A 1 309 ? -8.595 -9.301 -3.973 1.00 96.69 309 PHE A O 1
ATOM 2577 N N . VAL A 1 310 ? -10.759 -8.826 -3.590 1.00 96.94 310 VAL A N 1
ATOM 2578 C CA . VAL A 1 310 ? -11.319 -9.970 -4.331 1.00 96.94 310 VAL A CA 1
ATOM 2579 C C . VAL A 1 310 ? -11.042 -9.876 -5.830 1.00 96.94 310 VAL A C 1
ATOM 2581 O O . VAL A 1 310 ? -10.856 -10.906 -6.462 1.00 96.94 310 VAL A O 1
ATOM 2584 N N . ILE A 1 311 ? -10.986 -8.673 -6.407 1.00 96.06 311 ILE A N 1
ATOM 2585 C CA . ILE A 1 311 ? -10.638 -8.485 -7.824 1.00 96.06 311 ILE A CA 1
ATOM 2586 C C . ILE A 1 311 ? -9.117 -8.554 -8.021 1.00 96.06 311 ILE A C 1
ATOM 2588 O O . ILE A 1 311 ? -8.629 -9.298 -8.868 1.00 96.06 311 ILE A O 1
ATOM 2592 N N . ASN A 1 312 ? -8.354 -7.789 -7.237 1.00 95.69 312 ASN A N 1
ATOM 2593 C CA . ASN A 1 312 ? -6.918 -7.620 -7.441 1.00 95.69 312 ASN A CA 1
ATOM 2594 C C . ASN A 1 312 ? -6.136 -8.898 -7.146 1.00 95.69 312 ASN A C 1
ATOM 2596 O O . ASN A 1 312 ? -5.255 -9.248 -7.923 1.00 95.69 312 ASN A O 1
ATOM 2600 N N . THR A 1 313 ? -6.430 -9.592 -6.042 1.00 94.75 313 THR A N 1
ATOM 2601 C CA . THR A 1 313 ? -5.619 -10.738 -5.604 1.00 94.75 313 THR A CA 1
ATOM 2602 C C . THR A 1 313 ? -5.632 -11.882 -6.626 1.00 94.75 313 THR A C 1
ATOM 2604 O O . THR A 1 313 ? -4.545 -12.288 -7.031 1.00 94.75 313 THR A O 1
ATOM 2607 N N . PRO A 1 314 ? -6.787 -12.368 -7.128 1.00 94.31 314 PRO A N 1
ATOM 2608 C CA . PRO A 1 314 ? -6.805 -13.410 -8.154 1.00 94.31 314 PRO A CA 1
ATOM 2609 C C . PRO A 1 314 ? -6.120 -12.980 -9.449 1.00 94.31 314 PRO A C 1
ATOM 2611 O O . PRO A 1 314 ? -5.314 -13.733 -9.981 1.00 94.31 314 PRO A O 1
ATOM 2614 N N . ILE A 1 315 ? -6.376 -11.758 -9.929 1.00 92.69 315 ILE A N 1
ATOM 2615 C CA . ILE A 1 315 ? -5.746 -11.254 -11.159 1.00 92.69 315 ILE A CA 1
ATOM 2616 C C . ILE A 1 315 ? -4.227 -11.165 -10.988 1.00 92.69 315 ILE A C 1
ATOM 2618 O O . ILE A 1 315 ? -3.487 -11.558 -11.882 1.00 92.69 315 ILE A O 1
ATOM 2622 N N . THR A 1 316 ? -3.756 -10.717 -9.824 1.00 91.25 316 THR A N 1
ATOM 2623 C CA . THR A 1 316 ? -2.324 -10.645 -9.502 1.00 91.25 316 THR A CA 1
ATOM 2624 C C . THR A 1 316 ? -1.698 -12.040 -9.475 1.00 91.25 316 THR A C 1
ATOM 2626 O O . THR A 1 316 ? -0.661 -12.247 -10.096 1.00 91.25 316 THR A O 1
ATOM 2629 N N . LEU A 1 317 ? -2.335 -13.014 -8.816 1.00 91.62 317 LEU A N 1
ATOM 2630 C CA . LEU A 1 317 ? -1.856 -14.403 -8.778 1.00 91.62 317 LEU A CA 1
ATOM 2631 C C . LEU A 1 317 ? -1.851 -15.082 -10.154 1.00 91.62 317 LEU A C 1
ATOM 2633 O O . LEU A 1 317 ? -1.037 -15.974 -10.378 1.00 91.62 317 LEU A O 1
ATOM 2637 N N . LEU A 1 318 ? -2.758 -14.682 -11.048 1.00 90.38 318 LEU A N 1
ATOM 2638 C CA . LEU A 1 318 ? -2.820 -15.188 -12.416 1.00 90.38 318 LEU A CA 1
ATOM 2639 C C . LEU A 1 318 ? -1.760 -14.556 -13.313 1.00 90.38 318 LEU A C 1
ATOM 2641 O O . LEU A 1 318 ? -1.157 -15.261 -14.107 1.00 90.38 318 LEU A O 1
ATOM 2645 N N . ALA A 1 319 ? -1.567 -13.241 -13.209 1.00 86.44 319 ALA A N 1
ATOM 2646 C CA . ALA A 1 319 ? -0.820 -12.462 -14.191 1.00 86.44 319 ALA A CA 1
ATOM 2647 C C . ALA A 1 319 ? 0.608 -12.111 -13.767 1.00 86.44 319 ALA A C 1
ATOM 2649 O O . ALA A 1 319 ? 1.333 -11.532 -14.573 1.00 86.44 319 ALA A O 1
ATOM 2650 N N . THR A 1 320 ? 0.996 -12.364 -12.511 1.00 86.94 320 THR A N 1
ATOM 2651 C CA . THR A 1 320 ? 2.286 -11.937 -11.941 1.00 86.94 320 THR A CA 1
ATOM 2652 C C . THR A 1 320 ? 2.787 -12.913 -10.879 1.00 86.94 320 THR A C 1
ATOM 2654 O O . THR A 1 320 ? 2.023 -13.709 -10.326 1.00 86.94 320 THR A O 1
ATOM 2657 N N . ARG A 1 321 ? 4.083 -12.849 -10.562 1.00 86.62 321 ARG A N 1
ATOM 2658 C CA . ARG A 1 321 ? 4.668 -13.652 -9.484 1.00 86.62 321 ARG A CA 1
ATOM 2659 C C . ARG A 1 321 ? 4.211 -13.107 -8.135 1.00 86.62 321 ARG A C 1
ATOM 2661 O O . ARG A 1 321 ? 4.422 -11.938 -7.834 1.00 86.62 321 ARG A O 1
ATOM 2668 N N . ALA A 1 322 ? 3.641 -13.953 -7.284 1.00 85.38 322 ALA A N 1
ATOM 2669 C CA . ALA A 1 322 ? 3.119 -13.551 -5.978 1.00 85.38 322 ALA A CA 1
ATOM 2670 C C . ALA A 1 322 ? 4.201 -12.987 -5.041 1.00 85.38 322 ALA A C 1
ATOM 2672 O O . ALA A 1 322 ? 3.915 -12.172 -4.165 1.00 85.38 322 ALA A O 1
ATOM 2673 N N . GLN A 1 323 ? 5.451 -13.400 -5.268 1.00 83.00 323 GLN A N 1
ATOM 2674 C CA . GLN A 1 323 ? 6.644 -12.843 -4.637 1.00 83.00 323 GLN A CA 1
ATOM 2675 C C . GLN A 1 323 ? 6.754 -11.318 -4.846 1.00 83.00 323 GLN A C 1
ATOM 2677 O O . GLN A 1 323 ? 7.216 -10.613 -3.950 1.00 83.00 323 GLN A O 1
ATOM 2682 N N . GLU A 1 324 ? 6.261 -10.783 -5.969 1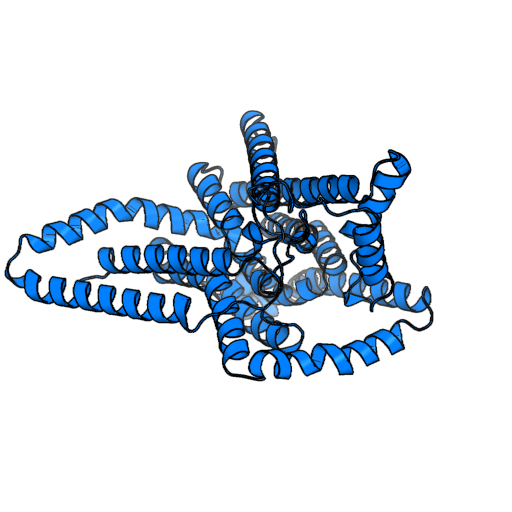.00 83.62 324 GLU A N 1
ATOM 2683 C CA . GLU A 1 324 ? 6.138 -9.344 -6.229 1.00 83.62 324 GLU A CA 1
ATOM 2684 C C . GLU A 1 324 ? 4.935 -8.745 -5.485 1.00 83.62 324 GLU A C 1
ATOM 2686 O O . GLU A 1 324 ? 4.015 -8.161 -6.070 1.00 83.62 324 GLU A O 1
ATOM 2691 N N . ALA A 1 325 ? 4.941 -8.858 -4.154 1.00 83.31 325 ALA A N 1
ATOM 2692 C CA . ALA A 1 325 ? 3.828 -8.451 -3.295 1.00 83.31 325 ALA A CA 1
ATOM 2693 C C . ALA A 1 325 ? 3.442 -6.961 -3.440 1.00 83.31 325 ALA A C 1
ATOM 2695 O O . ALA A 1 325 ? 2.388 -6.548 -2.952 1.00 83.31 325 ALA A O 1
ATOM 2696 N N . ARG A 1 326 ? 4.253 -6.147 -4.138 1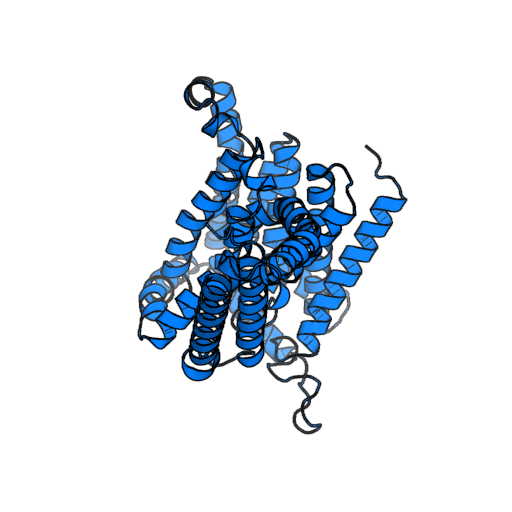.00 88.62 326 ARG A N 1
ATOM 2697 C CA . ARG A 1 326 ? 3.916 -4.768 -4.518 1.00 88.62 326 ARG A CA 1
ATOM 2698 C C . ARG A 1 326 ? 2.571 -4.663 -5.242 1.00 88.62 326 ARG A C 1
ATOM 2700 O O . ARG A 1 326 ? 1.772 -3.799 -4.900 1.00 88.62 326 ARG A O 1
ATOM 2707 N N . ILE A 1 327 ? 2.263 -5.585 -6.157 1.00 86.62 327 ILE A N 1
ATOM 2708 C CA . ILE A 1 327 ? 1.037 -5.530 -6.974 1.00 86.62 327 ILE A CA 1
ATOM 2709 C C . ILE A 1 327 ? -0.178 -5.909 -6.119 1.00 86.62 327 ILE A C 1
ATOM 2711 O O . ILE A 1 327 ? -1.272 -5.359 -6.270 1.00 86.62 327 ILE A O 1
ATOM 2715 N N . MET A 1 328 ? 0.033 -6.772 -5.122 1.00 91.69 328 MET A N 1
ATOM 2716 C CA . MET A 1 328 ? -0.979 -7.080 -4.116 1.00 91.69 328 MET A CA 1
ATOM 2717 C C . MET A 1 328 ? -1.297 -5.884 -3.217 1.00 91.69 328 MET A C 1
ATOM 2719 O O . MET A 1 328 ? -2.383 -5.841 -2.659 1.00 91.69 328 MET A O 1
ATOM 2723 N N . ALA A 1 329 ? -0.416 -4.891 -3.074 1.00 94.69 329 ALA A N 1
ATOM 2724 C CA . ALA A 1 329 ? -0.675 -3.741 -2.210 1.00 94.69 329 ALA A CA 1
ATOM 2725 C C . ALA A 1 329 ? -1.716 -2.765 -2.778 1.00 94.69 329 ALA A C 1
ATOM 2727 O O . ALA A 1 329 ? -2.195 -1.893 -2.056 1.00 94.69 329 ALA A O 1
ATOM 2728 N N . LEU A 1 330 ? -2.123 -2.908 -4.039 1.00 95.19 330 LEU A N 1
ATOM 2729 C CA . LEU A 1 330 ? -3.010 -1.958 -4.702 1.00 95.19 330 LEU A CA 1
ATOM 2730 C C . LEU A 1 330 ? -4.350 -1.698 -3.962 1.00 95.19 330 LEU A C 1
ATOM 2732 O O . LEU A 1 330 ? -4.705 -0.529 -3.789 1.00 95.19 330 LEU A O 1
ATOM 2736 N N . PRO A 1 331 ? -5.076 -2.699 -3.416 1.00 97.19 331 PRO A N 1
ATOM 2737 C CA . PRO A 1 331 ? -6.286 -2.466 -2.615 1.00 97.19 331 PRO A CA 1
ATOM 2738 C C . PRO A 1 331 ? -6.038 -1.618 -1.363 1.00 97.19 331 PRO A C 1
ATOM 2740 O O . PRO A 1 331 ? -6.953 -0.965 -0.855 1.00 97.19 331 PRO A O 1
ATOM 2743 N N . MET A 1 332 ? -4.802 -1.605 -0.859 1.00 97.12 332 MET A N 1
ATOM 2744 C CA . MET A 1 332 ? -4.431 -0.858 0.337 1.00 97.12 332 MET A CA 1
ATOM 2745 C C . MET A 1 332 ? -4.458 0.653 0.103 1.00 97.12 332 MET A C 1
ATOM 2747 O O . MET A 1 332 ? -4.774 1.397 1.030 1.00 97.12 332 MET A O 1
ATOM 2751 N N . VAL A 1 333 ? -4.254 1.110 -1.138 1.00 96.56 333 VAL A N 1
ATOM 2752 C CA . VAL A 1 333 ? -4.361 2.526 -1.539 1.00 96.56 333 VAL A CA 1
ATOM 2753 C C . VAL A 1 333 ? -5.703 3.136 -1.129 1.00 96.56 333 VAL A C 1
ATOM 2755 O O . VAL A 1 333 ? -5.770 4.298 -0.729 1.00 96.56 333 VAL A O 1
ATOM 2758 N N . LEU A 1 334 ? -6.775 2.342 -1.166 1.00 96.25 334 LEU A N 1
ATOM 2759 C CA . LEU A 1 334 ? -8.122 2.788 -0.813 1.00 96.25 334 LEU A CA 1
ATOM 2760 C C . LEU A 1 334 ? -8.303 3.020 0.686 1.00 96.25 334 LEU A C 1
ATOM 2762 O O . LEU A 1 334 ? -9.056 3.907 1.084 1.00 96.25 334 LEU A O 1
ATOM 2766 N N . ILE A 1 335 ? -7.649 2.202 1.513 1.00 95.81 335 ILE A N 1
ATOM 2767 C CA . ILE A 1 335 ? -7.918 2.131 2.952 1.00 95.81 335 ILE A CA 1
ATOM 2768 C C . ILE A 1 335 ? -6.820 2.786 3.790 1.00 95.81 335 ILE A C 1
ATOM 2770 O O . ILE A 1 335 ? -7.130 3.317 4.855 1.00 95.81 335 ILE A O 1
ATOM 2774 N N . TRP A 1 336 ? -5.572 2.845 3.305 1.00 96.75 336 TRP A N 1
ATOM 2775 C CA . TRP A 1 336 ? -4.446 3.485 3.991 1.00 96.75 336 TRP A CA 1
ATOM 2776 C C . TRP A 1 336 ? -4.798 4.858 4.573 1.00 96.75 336 TRP A C 1
ATOM 2778 O O . TRP A 1 336 ? -4.551 5.039 5.764 1.00 96.75 336 TRP A O 1
ATOM 2788 N N . PRO A 1 337 ? -5.448 5.794 3.845 1.00 96.19 337 PRO A N 1
ATOM 2789 C CA . PRO A 1 337 ? -5.789 7.108 4.397 1.00 96.19 337 PRO A CA 1
ATOM 2790 C C . PRO A 1 337 ? -6.737 7.063 5.610 1.00 96.19 337 PRO A C 1
ATOM 2792 O O . PRO A 1 337 ? -6.761 8.000 6.409 1.00 96.19 337 PRO A O 1
ATOM 2795 N N . PHE A 1 338 ? -7.519 5.989 5.761 1.00 94.06 338 PHE A N 1
ATOM 2796 C CA . PHE A 1 338 ? -8.570 5.830 6.772 1.00 94.06 338 PHE A CA 1
ATOM 2797 C C . PHE A 1 338 ? -8.134 5.012 7.999 1.00 94.06 338 PHE A C 1
ATOM 2799 O O . PHE A 1 338 ? -8.804 5.059 9.031 1.00 94.06 338 PHE A O 1
ATOM 2806 N N . LEU A 1 339 ? -7.015 4.283 7.930 1.00 93.38 339 LEU A N 1
ATOM 2807 C CA . LEU A 1 339 ? -6.636 3.343 8.992 1.00 93.38 339 LEU A CA 1
ATOM 2808 C C . LEU A 1 339 ? -6.124 4.004 10.272 1.00 93.38 339 LEU A C 1
ATOM 2810 O O . LEU A 1 339 ? -6.336 3.457 11.353 1.00 93.38 339 LEU A O 1
ATOM 2814 N N . GLY A 1 340 ? -5.485 5.175 10.204 1.00 89.38 340 GLY A N 1
ATOM 2815 C CA . GLY A 1 340 ? -4.831 5.728 11.393 1.00 89.38 340 GLY A CA 1
ATOM 2816 C C . GLY A 1 340 ? -5.782 6.179 12.498 1.00 89.38 340 GLY A C 1
ATOM 2817 O O . GLY A 1 340 ? -5.387 6.129 13.656 1.00 89.38 340 GLY A O 1
ATOM 2818 N N . LYS A 1 341 ? -7.041 6.542 12.199 1.00 91.38 341 LYS A N 1
ATOM 2819 C CA . LYS A 1 341 ? -8.060 6.743 13.252 1.00 91.38 341 LYS A CA 1
ATOM 2820 C C . LYS A 1 341 ? -8.314 5.445 14.015 1.00 91.38 341 LYS A C 1
ATOM 2822 O O . LYS A 1 341 ? -8.329 5.460 15.239 1.00 91.38 341 LYS A O 1
ATOM 2827 N N . TYR A 1 342 ? -8.514 4.342 13.299 1.00 93.75 342 TYR A N 1
ATOM 2828 C CA . TYR A 1 342 ? -8.842 3.052 13.904 1.00 93.75 342 TYR A CA 1
ATOM 2829 C C . TYR A 1 342 ? -7.651 2.476 14.669 1.00 93.75 342 TYR A C 1
ATOM 2831 O O . TYR A 1 342 ? -7.820 1.992 15.784 1.00 93.75 342 TYR A O 1
ATOM 2839 N N . LEU A 1 343 ? -6.445 2.609 14.114 1.00 94.62 343 LEU A N 1
ATOM 2840 C CA . LEU A 1 343 ? -5.211 2.207 14.780 1.00 94.62 343 LEU A CA 1
ATOM 2841 C C . LEU A 1 343 ? -4.914 3.066 16.016 1.00 94.62 343 LEU A C 1
ATOM 2843 O O . LEU A 1 343 ? -4.502 2.527 17.037 1.00 94.62 343 LEU A O 1
ATOM 2847 N N . TYR A 1 344 ? -5.149 4.382 15.961 1.00 93.62 344 TYR A N 1
ATOM 2848 C CA . TYR A 1 344 ? -4.953 5.256 17.119 1.00 93.62 344 TYR A CA 1
ATOM 2849 C C . TYR A 1 344 ? -5.826 4.849 1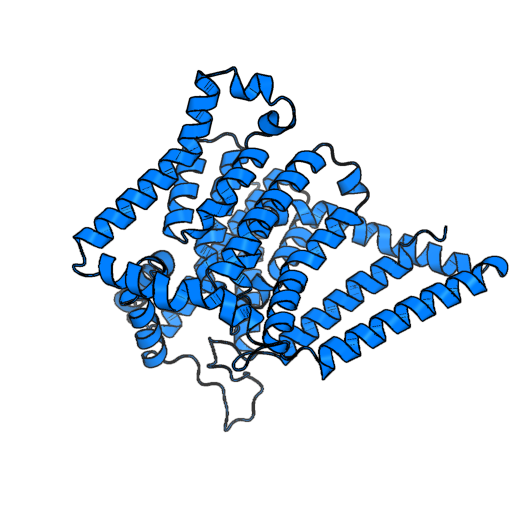8.306 1.00 93.62 344 TYR A C 1
ATOM 2851 O O . TYR A 1 344 ? -5.322 4.763 19.422 1.00 93.62 344 TYR A O 1
ATOM 2859 N N . GLU A 1 345 ? -7.109 4.572 18.073 1.00 90.56 345 GLU A N 1
ATOM 2860 C CA . GLU A 1 345 ? -8.007 4.146 19.151 1.00 90.56 345 GLU A CA 1
ATOM 2861 C C . GLU A 1 345 ? -7.590 2.784 19.723 1.00 90.56 345 GLU A C 1
ATOM 2863 O O . GLU A 1 345 ? -7.556 2.633 20.941 1.00 90.56 345 GLU A O 1
ATOM 2868 N N . LEU A 1 346 ? -7.151 1.835 18.882 1.00 93.12 346 LEU A N 1
ATOM 2869 C CA . LEU A 1 346 ? -6.581 0.567 19.362 1.00 93.12 346 LEU A CA 1
ATOM 2870 C C . LEU A 1 346 ? -5.365 0.802 20.272 1.00 93.12 346 LEU A C 1
ATOM 2872 O O . LEU A 1 346 ? -5.315 0.288 21.387 1.00 93.12 346 LEU A O 1
ATOM 2876 N N . LEU A 1 347 ? -4.417 1.639 19.841 1.00 93.56 347 LEU A N 1
ATOM 2877 C CA . LEU A 1 347 ? -3.227 1.979 20.631 1.00 93.56 347 LEU A CA 1
ATOM 2878 C C . LEU A 1 347 ? -3.571 2.717 21.932 1.00 93.56 347 LEU A C 1
ATOM 2880 O O . LEU A 1 347 ? -2.896 2.533 22.943 1.00 93.56 347 LEU A O 1
ATOM 2884 N N . LYS A 1 348 ? -4.615 3.549 21.921 1.00 93.50 348 LYS A N 1
ATOM 2885 C CA . LYS A 1 348 ? -5.074 4.311 23.086 1.00 93.50 348 LYS A CA 1
ATOM 2886 C C . LYS A 1 348 ? -5.807 3.434 24.104 1.00 93.50 348 LYS A C 1
ATOM 2888 O O . LYS A 1 348 ? -5.648 3.643 25.305 1.00 93.50 348 LYS A O 1
ATOM 2893 N N . GLU A 1 349 ? -6.602 2.467 23.648 1.00 92.19 349 GLU A N 1
ATOM 2894 C CA . GLU A 1 349 ? -7.292 1.501 24.514 1.00 92.19 349 GLU A CA 1
ATOM 2895 C C . GLU A 1 349 ? -6.323 0.471 25.113 1.00 92.19 349 GLU A C 1
ATOM 2897 O O . GLU A 1 349 ? -6.526 0.020 26.244 1.00 92.19 349 GLU A O 1
ATOM 2902 N N . PHE A 1 350 ? -5.242 0.143 24.398 1.00 93.75 350 PHE A N 1
ATOM 2903 C CA . PHE A 1 350 ? -4.332 -0.949 24.739 1.00 93.75 350 PHE A CA 1
ATOM 2904 C C . PHE A 1 350 ? -3.805 -0.936 26.192 1.00 93.75 350 PHE A C 1
ATOM 2906 O O . PHE A 1 350 ? -3.941 -1.962 26.861 1.00 93.75 350 PHE A O 1
ATOM 2913 N N . PRO A 1 351 ? -3.300 0.178 26.770 1.00 95.31 351 PRO A N 1
ATOM 2914 C CA . PRO A 1 351 ? -2.825 0.184 28.158 1.00 95.31 351 PRO A CA 1
ATOM 2915 C C . PRO A 1 351 ? -3.915 -0.154 29.182 1.00 95.31 351 PRO A C 1
ATOM 2917 O O . PRO A 1 351 ? -3.638 -0.769 30.212 1.00 95.31 351 PRO A O 1
ATOM 2920 N N . ASN A 1 352 ? -5.162 0.244 28.914 1.00 94.25 352 ASN A N 1
ATOM 2921 C CA . ASN A 1 352 ? -6.285 -0.056 29.796 1.00 94.25 352 ASN A CA 1
ATOM 2922 C C . ASN A 1 352 ? -6.687 -1.527 29.690 1.00 94.25 352 ASN A C 1
ATOM 2924 O O . ASN A 1 352 ? -6.987 -2.141 30.711 1.00 94.25 352 ASN A O 1
ATOM 2928 N N . GLU A 1 353 ? -6.660 -2.102 28.488 1.00 93.25 353 GLU A N 1
ATOM 2929 C CA . GLU A 1 353 ? -6.924 -3.529 28.284 1.00 93.25 353 GLU A CA 1
ATOM 2930 C C . GLU A 1 353 ? -5.836 -4.401 28.931 1.00 93.25 353 GLU A C 1
ATOM 2932 O O . GLU A 1 353 ? -6.160 -5.348 29.643 1.00 93.25 353 GLU A O 1
ATOM 2937 N N . VAL A 1 354 ? -4.560 -4.003 28.846 1.00 93.56 354 VAL A N 1
ATOM 2938 C CA . VAL A 1 354 ? -3.456 -4.650 29.581 1.00 93.56 354 VAL A CA 1
ATOM 2939 C C . VAL A 1 354 ? -3.693 -4.601 31.097 1.00 93.56 354 VAL A C 1
ATOM 2941 O O . VAL A 1 354 ? -3.613 -5.627 31.772 1.00 93.56 354 VAL A O 1
ATOM 2944 N N . LYS A 1 355 ? -4.054 -3.434 31.654 1.00 94.50 355 LYS A N 1
ATOM 2945 C CA . LYS A 1 355 ? -4.387 -3.303 33.086 1.00 94.50 355 LYS A CA 1
ATOM 2946 C C . LYS A 1 355 ? -5.570 -4.183 33.490 1.00 94.50 355 LYS A C 1
ATOM 2948 O O . LYS A 1 355 ? -5.520 -4.819 34.541 1.00 94.50 355 LYS A O 1
ATOM 2953 N N . LYS A 1 356 ? -6.631 -4.236 32.677 1.00 93.31 356 LYS A N 1
ATOM 2954 C CA . LYS A 1 356 ? -7.790 -5.112 32.917 1.00 93.31 356 LYS A CA 1
ATOM 2955 C C . LYS A 1 356 ? -7.384 -6.580 32.893 1.00 93.31 356 LYS A C 1
ATOM 2957 O O . LYS A 1 356 ? -7.806 -7.316 33.777 1.00 93.31 356 LYS A O 1
ATOM 2962 N N . TYR A 1 357 ? -6.566 -6.988 31.923 1.00 92.00 357 TYR A N 1
ATOM 2963 C CA . TYR A 1 357 ? -6.048 -8.348 31.823 1.00 92.00 357 TYR A CA 1
ATOM 2964 C C . TYR A 1 357 ? -5.297 -8.739 33.098 1.00 92.00 357 TYR A C 1
ATOM 2966 O O . TYR A 1 357 ? -5.667 -9.720 33.733 1.00 92.00 357 TYR A O 1
ATOM 2974 N N . PHE A 1 358 ? -4.334 -7.929 33.551 1.00 93.44 358 PHE A N 1
ATOM 2975 C CA . PHE A 1 358 ? -3.602 -8.203 34.794 1.00 93.44 358 PHE A CA 1
ATOM 2976 C C . PHE A 1 358 ? -4.480 -8.132 36.048 1.00 93.44 358 PHE A C 1
ATOM 2978 O O . PHE A 1 358 ? -4.297 -8.930 36.957 1.00 93.44 358 PHE A O 1
ATOM 2985 N N . LYS A 1 359 ? -5.496 -7.262 36.097 1.00 93.44 359 LYS A N 1
ATOM 2986 C CA . LYS A 1 359 ? -6.450 -7.241 37.218 1.00 93.44 359 LYS A CA 1
ATOM 2987 C C . LYS A 1 359 ? -7.226 -8.559 37.348 1.00 93.44 359 LYS A C 1
ATOM 2989 O O . LYS A 1 359 ? -7.555 -8.942 38.466 1.00 93.44 359 LYS A O 1
ATOM 2994 N N . LYS A 1 360 ? -7.495 -9.269 36.243 1.00 90.81 360 LYS A N 1
ATOM 2995 C CA . LYS A 1 360 ? -8.155 -10.588 36.282 1.00 90.81 360 LYS A CA 1
ATOM 2996 C C . LYS A 1 360 ? -7.299 -11.656 36.966 1.00 90.81 360 LYS A C 1
ATOM 2998 O O . LYS A 1 360 ? -7.869 -12.550 37.576 1.00 90.81 360 LYS A O 1
ATOM 3003 N N . TRP A 1 361 ? -5.968 -11.534 36.940 1.00 91.12 361 TRP A N 1
ATOM 3004 C CA . TRP A 1 361 ? -5.069 -12.456 37.650 1.00 91.12 361 TRP A CA 1
ATOM 3005 C C . TRP A 1 361 ? -5.222 -12.396 39.176 1.00 91.12 361 TRP A C 1
ATOM 3007 O O . TRP A 1 361 ? -4.865 -13.351 39.854 1.00 91.12 361 TRP A O 1
ATOM 3017 N N . ASN A 1 362 ? -5.797 -11.316 39.720 1.00 92.44 362 ASN A N 1
ATOM 3018 C CA . ASN A 1 362 ? -6.057 -11.197 41.158 1.00 92.44 362 ASN A CA 1
ATOM 3019 C C . ASN A 1 362 ? -7.263 -12.031 41.626 1.00 92.44 362 ASN A C 1
ATOM 3021 O O . ASN A 1 362 ? -7.485 -12.159 42.826 1.00 92.44 362 ASN A O 1
ATOM 3025 N N . SER A 1 363 ? -8.071 -12.559 40.703 1.00 92.62 363 SER A N 1
ATOM 3026 C CA . SER A 1 363 ? -9.209 -13.424 41.013 1.00 92.62 363 SER A CA 1
ATOM 3027 C C . SER A 1 363 ? -8.818 -14.874 40.741 1.00 92.62 363 SER A C 1
ATOM 3029 O O . SER A 1 363 ? -8.538 -15.236 39.599 1.00 92.62 363 SER A O 1
ATOM 3031 N N . ILE A 1 364 ? -8.810 -15.691 41.799 1.00 90.31 364 ILE A N 1
ATOM 3032 C CA . ILE A 1 364 ? -8.375 -17.098 41.763 1.00 90.31 364 ILE A CA 1
ATOM 3033 C C . ILE A 1 364 ? -9.158 -17.895 40.710 1.00 90.31 364 ILE A C 1
ATOM 3035 O O . ILE A 1 364 ? -8.557 -18.652 39.949 1.00 90.31 364 ILE A O 1
ATOM 3039 N N . ASP A 1 365 ? -10.462 -17.642 40.584 1.00 91.75 365 ASP A N 1
ATOM 3040 C CA . ASP A 1 365 ? -11.349 -18.337 39.640 1.00 91.75 365 ASP A CA 1
ATOM 3041 C C . ASP A 1 365 ? -10.951 -18.133 38.169 1.00 91.75 365 ASP A C 1
ATOM 3043 O O . ASP A 1 365 ? -11.197 -18.989 37.321 1.00 91.75 365 ASP A O 1
ATOM 3047 N N . ASN A 1 366 ? -10.293 -17.014 37.847 1.00 90.81 366 ASN A N 1
ATOM 3048 C CA . ASN A 1 366 ? -9.882 -16.692 36.481 1.00 90.81 366 ASN A CA 1
ATOM 3049 C C . ASN A 1 366 ? -8.505 -17.261 36.109 1.00 90.81 366 ASN A C 1
ATOM 3051 O O . ASN A 1 366 ? -8.172 -17.320 34.922 1.00 90.81 366 ASN A O 1
ATOM 3055 N N . ILE A 1 367 ? -7.694 -17.679 37.088 1.00 91.44 367 ILE A N 1
ATOM 3056 C CA . ILE A 1 367 ? -6.308 -18.116 36.860 1.00 91.44 367 ILE A CA 1
ATOM 3057 C C . ILE A 1 367 ? -6.230 -19.291 35.870 1.00 91.44 367 ILE A C 1
ATOM 3059 O O . ILE A 1 367 ? -5.451 -19.182 34.918 1.00 91.44 367 ILE A O 1
ATOM 3063 N N . PRO A 1 368 ? -7.034 -20.371 35.990 1.00 92.62 368 PRO A N 1
ATOM 3064 C CA . PRO A 1 368 ? -6.952 -21.492 35.052 1.00 92.62 368 PRO A CA 1
ATOM 3065 C C . PRO A 1 368 ? -7.223 -21.067 33.603 1.00 92.62 368 PRO A C 1
ATOM 3067 O O . PRO A 1 368 ? -6.469 -21.417 32.696 1.00 92.62 368 PRO A O 1
ATOM 3070 N N . VAL A 1 369 ? -8.253 -20.243 33.382 1.00 89.69 369 VAL A N 1
ATOM 3071 C CA . VAL A 1 369 ? -8.635 -19.749 32.049 1.00 89.69 369 VAL A CA 1
ATOM 3072 C C . VAL A 1 369 ? -7.553 -18.839 31.462 1.00 89.69 369 VAL A C 1
ATOM 3074 O O . VAL A 1 369 ? -7.252 -18.910 30.267 1.00 89.69 369 VAL A O 1
ATOM 3077 N N . LEU A 1 370 ? -6.937 -17.986 32.282 1.00 90.94 370 LEU A N 1
ATOM 3078 C CA . LEU A 1 370 ? -5.850 -17.104 31.854 1.00 90.94 370 LEU A CA 1
ATOM 3079 C C . LEU A 1 370 ? -4.582 -17.889 31.505 1.00 90.94 370 LEU A C 1
ATOM 3081 O O . LEU A 1 370 ? -3.970 -17.604 30.477 1.00 90.94 370 LEU A O 1
ATOM 3085 N N . ILE A 1 371 ? -4.227 -18.907 32.298 1.00 92.75 371 ILE A N 1
ATOM 3086 C CA . ILE A 1 371 ? -3.100 -19.803 32.007 1.00 92.75 371 ILE A CA 1
ATOM 3087 C C . ILE A 1 371 ? -3.343 -20.552 30.696 1.00 92.75 371 ILE A C 1
ATOM 3089 O O . ILE A 1 371 ? -2.459 -20.561 29.843 1.00 92.75 371 ILE A O 1
ATOM 3093 N N . ILE A 1 372 ? -4.538 -21.117 30.484 1.00 92.50 372 ILE A N 1
ATOM 3094 C CA . ILE A 1 372 ? -4.875 -21.815 29.233 1.00 92.50 372 ILE A CA 1
ATOM 3095 C C . ILE A 1 372 ? -4.761 -20.867 28.034 1.00 92.50 372 ILE A C 1
ATOM 3097 O O . ILE A 1 372 ? -4.122 -21.212 27.042 1.00 92.50 372 ILE A O 1
ATOM 3101 N N . ASN A 1 373 ? -5.328 -19.658 28.114 1.00 90.19 373 ASN A N 1
ATOM 3102 C CA . ASN A 1 373 ? -5.228 -18.679 27.028 1.00 90.19 373 ASN A CA 1
ATOM 3103 C C . ASN A 1 373 ? -3.775 -18.257 26.760 1.00 90.19 373 ASN A C 1
ATOM 3105 O O . ASN A 1 373 ? -3.374 -18.143 25.601 1.00 90.19 373 ASN A O 1
ATOM 3109 N N . PHE A 1 374 ? -2.983 -18.043 27.813 1.00 92.75 374 PHE A N 1
ATOM 3110 C CA . PHE A 1 374 ? -1.571 -17.692 27.695 1.00 92.75 374 PHE A CA 1
ATOM 3111 C C . PHE A 1 374 ? -0.759 -18.822 27.050 1.00 92.75 374 PHE A C 1
ATOM 3113 O O . PHE A 1 374 ? -0.026 -18.570 26.097 1.00 92.75 374 PHE A O 1
ATOM 3120 N N . LEU A 1 375 ? -0.936 -20.067 27.504 1.00 94.69 375 LEU A N 1
ATOM 3121 C CA . LEU A 1 375 ? -0.272 -21.244 26.937 1.00 94.69 375 LEU A CA 1
ATOM 3122 C C . LEU A 1 375 ? -0.691 -21.494 25.487 1.00 94.69 375 LEU A C 1
ATOM 3124 O O . LEU A 1 375 ? 0.162 -21.795 24.654 1.00 94.69 375 LEU A O 1
ATOM 3128 N N . LEU A 1 376 ? -1.974 -21.320 25.156 1.00 93.06 376 LEU A N 1
ATOM 3129 C CA . LEU A 1 376 ? -2.465 -21.421 23.782 1.00 93.06 376 LEU A CA 1
ATOM 3130 C C . LEU A 1 376 ? -1.775 -20.392 22.883 1.00 93.06 376 LEU A C 1
ATOM 3132 O O . LEU A 1 376 ? -1.301 -20.730 21.802 1.00 93.06 376 LEU A O 1
ATOM 3136 N N . ILE A 1 377 ? -1.674 -19.144 23.338 1.00 92.88 377 ILE A N 1
ATOM 3137 C CA . ILE A 1 377 ? -1.021 -18.079 22.577 1.00 92.88 377 ILE A CA 1
ATOM 3138 C C . ILE A 1 377 ? 0.485 -18.310 22.454 1.00 92.88 377 ILE A C 1
ATOM 3140 O O . ILE A 1 377 ? 1.033 -18.132 21.366 1.00 92.88 377 ILE A O 1
ATOM 3144 N N . LEU A 1 378 ? 1.146 -18.772 23.515 1.00 94.56 378 LEU A N 1
ATOM 3145 C CA . LEU A 1 378 ? 2.553 -19.159 23.467 1.00 94.56 378 LEU A CA 1
ATOM 3146 C C . LEU A 1 378 ? 2.775 -20.299 22.464 1.00 94.56 378 LEU A C 1
ATOM 3148 O O . LEU A 1 378 ? 3.725 -20.254 21.689 1.00 94.56 378 LEU A O 1
ATOM 3152 N N . THR A 1 379 ? 1.864 -21.275 22.430 1.00 94.50 379 THR A N 1
ATOM 3153 C CA . THR A 1 379 ? 1.895 -22.394 21.478 1.00 94.50 379 THR A CA 1
ATOM 3154 C C . THR A 1 379 ? 1.715 -21.899 20.044 1.00 94.50 379 THR A C 1
ATOM 3156 O O . THR A 1 379 ? 2.495 -22.270 19.172 1.00 94.50 379 THR A O 1
ATOM 3159 N N . ILE A 1 380 ? 0.750 -21.008 19.790 1.00 93.31 380 ILE A N 1
ATOM 3160 C CA . ILE A 1 380 ? 0.539 -20.402 18.465 1.00 93.31 380 ILE A CA 1
ATOM 3161 C C . ILE A 1 380 ? 1.774 -19.608 18.027 1.00 93.31 380 ILE A C 1
ATOM 3163 O O . ILE A 1 380 ? 2.219 -19.767 16.893 1.00 93.31 380 ILE A O 1
ATOM 3167 N N . LEU A 1 381 ? 2.361 -18.795 18.913 1.00 95.19 381 LEU A N 1
ATOM 3168 C CA . LEU A 1 381 ? 3.591 -18.057 18.616 1.00 95.19 381 LEU A CA 1
ATOM 3169 C C . LEU A 1 381 ? 4.750 -19.006 18.325 1.00 95.19 381 LEU A C 1
ATOM 3171 O O . LEU A 1 381 ? 5.456 -18.808 17.343 1.00 95.19 381 LEU A O 1
ATOM 3175 N N . PHE A 1 382 ? 4.930 -20.051 19.132 1.00 96.31 382 PHE A N 1
ATOM 3176 C CA . PHE A 1 382 ? 5.969 -21.054 18.919 1.00 96.31 382 PHE A CA 1
ATOM 3177 C C . PHE A 1 382 ? 5.819 -21.748 17.560 1.00 96.31 382 PHE A C 1
ATOM 3179 O O . PHE A 1 382 ? 6.785 -21.813 16.800 1.00 96.31 382 PHE A O 1
ATOM 3186 N N . LEU A 1 383 ? 4.608 -22.187 17.205 1.00 95.81 383 LEU A N 1
ATOM 3187 C CA . LEU A 1 383 ? 4.320 -22.782 15.898 1.00 95.81 383 LEU A CA 1
ATOM 3188 C C . LEU A 1 383 ? 4.545 -21.785 14.755 1.00 95.81 383 LEU A C 1
ATOM 3190 O O . LEU A 1 383 ? 5.151 -22.144 13.746 1.00 95.81 383 LEU A O 1
ATOM 3194 N N . ALA A 1 384 ? 4.130 -20.527 14.920 1.00 94.81 384 ALA A N 1
ATOM 3195 C CA . ALA A 1 384 ? 4.378 -19.473 13.943 1.00 94.81 384 ALA A CA 1
ATOM 3196 C C . ALA A 1 384 ? 5.881 -19.209 13.765 1.00 94.81 384 ALA A C 1
ATOM 3198 O O . ALA A 1 384 ? 6.348 -19.064 12.640 1.00 94.81 384 ALA A O 1
ATOM 3199 N N . TYR A 1 385 ? 6.668 -19.206 14.842 1.00 96.19 385 TYR A N 1
ATOM 3200 C CA . TYR A 1 385 ? 8.122 -19.069 14.772 1.00 96.19 385 TYR A CA 1
ATOM 3201 C C . TYR A 1 385 ? 8.789 -20.254 14.092 1.00 96.19 385 TYR A C 1
ATOM 3203 O O . TYR A 1 385 ? 9.643 -20.053 13.230 1.00 96.19 385 TYR A O 1
ATOM 3211 N N . LEU A 1 386 ? 8.395 -21.480 14.443 1.00 95.94 386 LEU A N 1
ATOM 3212 C CA . LEU A 1 386 ? 8.877 -22.679 13.765 1.00 95.94 386 LEU A CA 1
ATOM 3213 C C . LEU A 1 386 ? 8.578 -22.602 12.269 1.00 95.94 386 LEU A C 1
ATOM 3215 O O . LEU A 1 386 ? 9.479 -22.807 11.456 1.00 95.94 386 LEU A O 1
ATOM 3219 N N . PHE A 1 387 ? 7.356 -22.215 11.907 1.00 96.06 387 PHE A N 1
ATOM 3220 C CA . PHE A 1 387 ? 6.964 -22.009 10.522 1.00 96.06 387 PHE A CA 1
ATOM 3221 C C . PHE A 1 387 ? 7.819 -20.933 9.835 1.00 96.06 387 PHE A C 1
ATOM 3223 O O . PHE A 1 387 ? 8.436 -21.205 8.809 1.00 96.06 387 PHE A O 1
ATOM 3230 N N . LEU A 1 388 ? 7.938 -19.733 10.411 1.00 95.31 388 LEU A N 1
ATOM 3231 C CA . LEU A 1 388 ? 8.674 -18.611 9.815 1.00 95.31 388 LEU A CA 1
ATOM 3232 C C . LEU A 1 388 ? 10.184 -18.874 9.694 1.00 95.31 388 LEU A C 1
ATOM 3234 O O . LEU A 1 388 ? 10.833 -18.416 8.749 1.00 95.31 388 LEU A O 1
ATOM 3238 N N . LEU A 1 389 ? 10.770 -19.595 10.650 1.00 93.75 389 LEU A N 1
ATOM 3239 C CA . LEU A 1 389 ? 12.205 -19.865 10.671 1.00 93.75 389 LEU A CA 1
ATOM 3240 C C . LEU A 1 389 ? 12.580 -21.075 9.815 1.00 93.75 389 LEU A C 1
ATOM 3242 O O . LEU A 1 389 ? 13.584 -20.995 9.105 1.00 93.75 389 LEU A O 1
ATOM 3246 N N . LYS A 1 390 ? 11.798 -22.163 9.865 1.00 94.12 390 LYS A N 1
ATOM 3247 C CA . LYS A 1 390 ? 12.130 -23.439 9.210 1.00 94.12 390 LYS A CA 1
ATOM 3248 C C . LYS A 1 390 ? 11.441 -23.645 7.866 1.00 94.12 390 LYS A C 1
ATOM 3250 O O . LYS A 1 390 ? 12.074 -24.192 6.970 1.00 94.12 390 LYS A O 1
ATOM 3255 N N . VAL A 1 391 ? 10.189 -23.214 7.726 1.00 93.25 391 VAL A N 1
ATOM 3256 C CA . VAL A 1 391 ? 9.361 -23.522 6.550 1.00 93.25 391 VAL A CA 1
ATOM 3257 C C . VAL A 1 391 ? 9.343 -22.356 5.565 1.00 93.25 391 VAL A C 1
ATOM 3259 O O . VAL A 1 391 ? 9.672 -22.521 4.397 1.00 93.25 391 VAL A O 1
ATOM 3262 N N . TYR A 1 392 ? 9.033 -21.144 6.025 1.00 93.81 392 TYR A N 1
ATOM 3263 C CA . TYR A 1 392 ? 9.057 -19.971 5.160 1.00 93.81 392 TYR A CA 1
ATOM 3264 C C . TYR A 1 392 ? 10.501 -19.653 4.755 1.00 93.81 392 TYR A C 1
ATOM 3266 O O . TYR A 1 392 ? 11.351 -19.359 5.595 1.00 93.81 392 TYR A O 1
ATOM 3274 N N . GLN A 1 393 ? 10.792 -19.703 3.462 1.00 90.81 393 GLN A N 1
ATOM 3275 C CA . GLN A 1 393 ? 12.073 -19.320 2.872 1.00 90.81 393 GLN A CA 1
ATOM 3276 C C . GLN A 1 393 ? 11.724 -18.358 1.740 1.00 90.81 393 GLN A C 1
ATOM 3278 O O . GLN A 1 393 ? 11.301 -18.823 0.692 1.00 90.81 393 GLN A O 1
ATOM 3283 N N . PRO A 1 394 ? 11.783 -17.038 1.978 1.00 84.31 394 PRO A N 1
ATOM 3284 C CA . PRO A 1 394 ? 11.546 -16.056 0.926 1.00 84.31 394 PRO A CA 1
ATOM 3285 C C . PRO A 1 394 ? 12.554 -16.260 -0.211 1.00 84.31 394 PRO A C 1
ATOM 3287 O O . PRO A 1 394 ? 13.724 -16.507 0.088 1.00 84.31 394 PRO A O 1
ATOM 3290 N N . GLY A 1 395 ? 12.103 -16.133 -1.462 1.00 76.19 395 GLY A N 1
ATOM 3291 C CA . GLY A 1 395 ? 12.857 -16.448 -2.677 1.00 76.19 395 GLY A CA 1
ATOM 3292 C C . GLY A 1 395 ? 14.280 -15.873 -2.821 1.00 76.19 395 GLY A C 1
ATOM 3293 O O . GLY A 1 395 ? 14.747 -15.016 -2.069 1.00 76.19 395 GLY A O 1
ATOM 3294 N N . LEU A 1 396 ? 14.966 -16.376 -3.853 1.00 59.69 396 LEU A N 1
ATOM 3295 C CA . LEU A 1 396 ? 16.423 -16.567 -3.920 1.00 59.69 396 LEU A CA 1
ATOM 3296 C C . LEU A 1 396 ? 17.323 -15.318 -3.857 1.00 59.69 396 LEU A C 1
ATOM 3298 O O . LEU A 1 396 ? 18.477 -15.464 -3.476 1.00 59.69 396 LEU A O 1
ATOM 3302 N N . ASN A 1 397 ? 16.846 -14.107 -4.160 1.00 62.81 397 ASN A N 1
ATOM 3303 C CA . ASN A 1 397 ? 17.744 -12.973 -4.444 1.00 62.81 397 ASN A CA 1
ATOM 3304 C C . ASN A 1 397 ? 17.388 -11.668 -3.718 1.00 62.81 397 ASN A C 1
ATOM 3306 O O . ASN A 1 397 ? 17.388 -10.623 -4.347 1.00 62.81 397 ASN A O 1
ATOM 3310 N N . GLY A 1 398 ? 17.076 -11.683 -2.418 1.00 66.88 398 GLY A N 1
ATOM 3311 C CA . GLY A 1 398 ? 16.623 -10.472 -1.711 1.00 66.88 398 GLY A CA 1
ATOM 3312 C C . GLY A 1 398 ? 17.133 -10.290 -0.286 1.00 66.88 398 GLY A C 1
ATOM 3313 O O . GLY A 1 398 ? 18.245 -10.681 0.063 1.00 66.88 398 GLY A O 1
ATOM 3314 N N . PHE A 1 399 ? 16.260 -9.772 0.584 1.00 85.62 399 PHE A N 1
ATOM 3315 C CA . PHE A 1 399 ? 16.501 -9.668 2.027 1.00 85.62 399 PHE A CA 1
ATOM 3316 C C . PHE A 1 399 ? 15.639 -10.660 2.843 1.00 85.62 399 PHE A C 1
ATOM 3318 O O . PHE A 1 399 ? 14.829 -10.229 3.671 1.00 85.62 399 PHE A O 1
ATOM 3325 N N . PRO A 1 400 ? 15.806 -11.999 2.681 1.00 88.25 400 PRO A N 1
ATOM 3326 C CA . PRO A 1 400 ? 14.972 -12.993 3.359 1.00 88.25 400 PRO A CA 1
ATOM 3327 C C . PRO A 1 400 ? 14.886 -12.812 4.875 1.00 88.25 400 PRO A C 1
ATOM 3329 O O . PRO A 1 400 ? 13.819 -12.965 5.471 1.00 88.25 400 PRO A O 1
ATOM 3332 N N . LYS A 1 401 ? 16.010 -12.454 5.513 1.00 90.81 401 LYS A N 1
ATOM 3333 C CA . LYS A 1 401 ? 16.063 -12.187 6.957 1.00 90.81 401 LYS A CA 1
ATOM 3334 C C . LYS A 1 401 ? 15.157 -11.017 7.347 1.00 90.81 401 LYS A C 1
ATOM 3336 O O . LYS A 1 401 ? 14.458 -11.120 8.350 1.00 90.81 401 LYS A O 1
ATOM 3341 N N . GLY A 1 402 ? 15.124 -9.952 6.546 1.00 92.12 402 GLY A N 1
ATOM 3342 C CA . GLY A 1 402 ? 14.245 -8.805 6.763 1.00 92.12 402 GLY A CA 1
ATOM 3343 C C . GLY A 1 402 ? 12.772 -9.160 6.647 1.00 92.12 402 GLY A C 1
ATOM 3344 O O . GLY A 1 402 ? 11.990 -8.793 7.519 1.00 92.12 402 GLY A O 1
ATOM 3345 N N . TYR A 1 403 ? 12.395 -9.942 5.633 1.00 93.25 403 TYR A N 1
ATOM 3346 C CA . TYR A 1 403 ? 11.008 -10.386 5.461 1.00 93.25 403 TYR A CA 1
ATOM 3347 C C . TYR A 1 403 ? 10.540 -11.279 6.612 1.00 93.25 403 TYR A C 1
ATOM 3349 O O . TYR A 1 403 ? 9.441 -11.089 7.133 1.00 93.25 403 TYR A O 1
ATOM 3357 N N . LYS A 1 404 ? 11.388 -12.213 7.066 1.00 94.69 404 LYS A N 1
ATOM 3358 C CA . LYS A 1 404 ? 11.111 -13.035 8.254 1.00 94.69 404 LYS A CA 1
ATOM 3359 C C . LYS A 1 404 ? 10.983 -12.184 9.511 1.00 94.69 404 LYS A C 1
ATOM 3361 O O . LYS A 1 404 ? 10.042 -12.376 10.273 1.00 94.69 404 LYS A O 1
ATOM 3366 N N . LEU A 1 405 ? 11.899 -11.236 9.719 1.00 95.06 405 LEU A N 1
ATOM 3367 C CA . LEU A 1 405 ? 11.862 -10.338 10.871 1.00 95.06 405 LEU A CA 1
ATOM 3368 C C . LEU A 1 405 ? 10.587 -9.487 10.873 1.00 95.06 405 LEU A C 1
ATOM 3370 O O . LEU A 1 405 ? 9.936 -9.369 11.906 1.00 95.06 405 LEU A O 1
ATOM 3374 N N . TYR A 1 406 ? 10.189 -8.959 9.716 1.00 96.12 406 TYR A N 1
ATOM 3375 C CA . TYR A 1 406 ? 8.936 -8.226 9.565 1.00 96.12 406 TYR A CA 1
ATOM 3376 C C . TYR A 1 406 ? 7.728 -9.104 9.914 1.00 96.12 406 TYR A C 1
ATOM 3378 O O . TYR A 1 406 ? 6.901 -8.713 10.737 1.00 96.12 406 TYR A O 1
ATOM 3386 N N . ALA A 1 407 ? 7.661 -10.321 9.361 1.00 96.12 407 ALA A N 1
ATOM 3387 C CA . ALA A 1 407 ? 6.602 -11.286 9.659 1.00 96.12 407 ALA A CA 1
ATOM 3388 C C . ALA A 1 407 ? 6.517 -11.605 11.158 1.00 96.12 407 ALA A C 1
ATOM 3390 O O . ALA A 1 407 ? 5.429 -11.621 11.733 1.00 96.12 407 ALA A O 1
ATOM 3391 N N . ILE A 1 408 ? 7.672 -11.805 11.797 1.00 96.12 408 ILE A N 1
ATOM 3392 C CA . ILE A 1 408 ? 7.800 -12.021 13.237 1.00 96.12 408 ILE A CA 1
ATOM 3393 C C . ILE A 1 408 ? 7.244 -10.818 14.003 1.00 96.12 408 ILE A C 1
ATOM 3395 O O . ILE A 1 408 ? 6.371 -10.996 14.849 1.00 96.12 408 ILE A O 1
ATOM 3399 N N . ILE A 1 409 ? 7.701 -9.599 13.707 1.00 96.44 409 ILE A N 1
ATOM 3400 C CA . ILE A 1 409 ? 7.268 -8.384 14.413 1.00 96.44 409 ILE A CA 1
ATOM 3401 C C . ILE A 1 409 ? 5.751 -8.217 14.303 1.00 96.44 409 ILE A C 1
ATOM 3403 O O . ILE A 1 409 ? 5.083 -8.064 15.324 1.00 96.44 409 ILE A O 1
ATOM 3407 N N . ILE A 1 410 ? 5.198 -8.316 13.091 1.00 96.00 410 ILE A N 1
ATOM 3408 C CA . ILE A 1 410 ? 3.753 -8.219 12.865 1.00 96.00 410 ILE A CA 1
ATOM 3409 C C . ILE A 1 410 ? 3.011 -9.301 13.651 1.00 96.00 410 ILE A C 1
ATOM 3411 O O . ILE A 1 410 ? 2.078 -8.987 14.387 1.00 96.00 410 ILE A O 1
ATOM 3415 N N . THR A 1 411 ? 3.451 -10.557 13.572 1.00 95.50 411 THR A N 1
ATOM 3416 C CA . THR A 1 411 ? 2.799 -11.669 14.280 1.00 95.50 411 THR A CA 1
ATOM 3417 C C . THR A 1 411 ? 2.795 -11.445 15.792 1.00 95.50 411 THR A C 1
ATOM 3419 O O . THR A 1 411 ? 1.754 -11.622 16.424 1.00 95.50 411 THR A O 1
ATOM 3422 N N . ASN A 1 412 ? 3.906 -10.988 16.380 1.00 95.00 412 ASN A N 1
ATOM 3423 C CA . ASN A 1 412 ? 3.968 -10.676 17.811 1.00 95.00 412 ASN A CA 1
ATOM 3424 C C . ASN A 1 412 ? 3.041 -9.527 18.185 1.00 95.00 412 ASN A C 1
ATOM 3426 O O . ASN A 1 412 ? 2.275 -9.658 19.133 1.00 95.00 412 ASN A O 1
ATOM 3430 N N . VAL A 1 413 ? 3.086 -8.416 17.446 1.00 94.50 413 VAL A N 1
ATOM 3431 C CA . VAL A 1 413 ? 2.262 -7.237 17.741 1.00 94.50 413 VAL A CA 1
ATOM 3432 C C . VAL A 1 413 ? 0.778 -7.602 17.710 1.00 94.50 413 VAL A C 1
ATOM 3434 O O . VAL A 1 413 ? 0.056 -7.300 18.660 1.00 94.50 413 VAL A O 1
ATOM 3437 N N . LEU A 1 414 ? 0.327 -8.304 16.666 1.00 94.56 414 LEU A N 1
ATOM 3438 C CA . LEU A 1 414 ? -1.076 -8.701 16.524 1.00 94.56 414 LEU A CA 1
ATOM 3439 C C . LEU A 1 414 ? -1.497 -9.728 17.584 1.00 94.56 414 LEU A C 1
ATOM 3441 O O . LEU A 1 414 ? -2.587 -9.621 18.149 1.00 94.56 414 LEU A O 1
ATOM 3445 N N . THR A 1 415 ? -0.634 -10.698 17.889 1.00 93.44 415 THR A N 1
ATOM 3446 C CA . THR A 1 415 ? -0.935 -11.758 18.860 1.00 93.44 415 THR A CA 1
ATOM 3447 C C . THR A 1 415 ? -0.947 -11.235 20.295 1.00 93.44 415 THR A C 1
ATOM 3449 O O . THR A 1 415 ? -1.858 -11.561 21.054 1.00 93.44 415 THR A O 1
ATOM 3452 N N . LEU A 1 416 ? 0.009 -10.379 20.669 1.00 92.06 416 LEU A N 1
ATOM 3453 C CA . LEU A 1 416 ? 0.025 -9.715 21.975 1.00 92.06 416 LEU A CA 1
ATOM 3454 C C . LEU A 1 416 ? -1.192 -8.808 22.130 1.00 92.06 416 LEU A C 1
ATOM 3456 O O . LEU A 1 416 ? -1.882 -8.878 23.145 1.00 92.06 416 LEU A O 1
ATOM 3460 N N . HIS A 1 417 ? -1.507 -8.005 21.110 1.00 93.69 417 HIS A N 1
ATOM 3461 C CA . HIS A 1 417 ? -2.719 -7.194 21.137 1.00 93.69 417 HIS A CA 1
ATOM 3462 C C . HIS A 1 417 ? -3.969 -8.068 21.314 1.00 93.69 417 HIS A C 1
ATOM 3464 O O . HIS A 1 417 ? -4.825 -7.759 22.143 1.00 93.69 417 HIS A O 1
ATOM 3470 N N . TYR A 1 418 ? -4.054 -9.198 20.607 1.00 92.31 418 TYR A N 1
ATOM 3471 C CA . TYR A 1 418 ? -5.166 -10.137 20.738 1.00 92.31 418 TYR A CA 1
ATOM 3472 C C . TYR A 1 418 ? -5.261 -10.745 22.146 1.00 92.31 418 TYR A C 1
ATOM 3474 O O . TYR A 1 418 ? -6.346 -10.735 22.720 1.00 92.31 418 TYR A O 1
ATOM 3482 N N . LEU A 1 419 ? -4.146 -11.195 22.738 1.00 91.94 419 LEU A N 1
ATOM 3483 C CA . LEU A 1 419 ? -4.100 -11.743 24.103 1.00 91.94 419 LEU A CA 1
ATOM 3484 C C . LEU A 1 419 ? -4.728 -10.785 25.121 1.00 91.94 419 LEU A C 1
ATOM 3486 O O . LEU A 1 419 ? -5.546 -11.198 25.940 1.00 91.94 419 LEU A O 1
ATOM 3490 N N . PHE A 1 420 ? -4.353 -9.506 25.060 1.00 91.00 420 PHE A N 1
ATOM 3491 C CA . PHE A 1 420 ? -4.794 -8.520 26.045 1.00 91.00 420 PHE A CA 1
ATOM 3492 C C . PHE A 1 420 ? -6.210 -7.993 25.796 1.00 91.00 420 PHE A C 1
ATOM 3494 O O . PHE A 1 420 ? -6.864 -7.562 26.742 1.00 91.00 420 PHE A O 1
ATOM 3501 N N . THR A 1 421 ? -6.691 -8.024 24.551 1.00 88.12 421 THR A N 1
ATOM 3502 C CA . THR A 1 421 ? -8.012 -7.480 24.183 1.00 88.12 421 THR A CA 1
ATOM 3503 C C . THR A 1 421 ? -9.116 -8.527 24.090 1.00 88.12 421 THR A C 1
ATOM 3505 O O . THR A 1 421 ? -10.297 -8.166 24.101 1.00 88.12 421 THR A O 1
ATOM 3508 N N . LYS A 1 422 ? -8.771 -9.820 24.026 1.00 82.50 422 LYS A N 1
ATOM 3509 C CA . LYS A 1 422 ? -9.749 -10.908 24.017 1.00 82.50 422 LYS A CA 1
ATOM 3510 C C . LYS A 1 422 ? -10.620 -10.819 25.274 1.00 82.50 422 LYS A C 1
ATOM 3512 O O . LYS A 1 422 ? -10.131 -10.847 26.408 1.00 82.50 422 LYS A O 1
ATOM 3517 N N . LYS A 1 423 ? -11.937 -10.723 25.074 1.00 72.69 423 LYS A N 1
ATOM 3518 C CA . LYS A 1 423 ? -12.890 -10.897 26.170 1.00 72.69 423 LYS A CA 1
ATOM 3519 C C . LYS A 1 423 ? -12.737 -12.330 26.680 1.00 72.69 423 LYS A C 1
ATOM 3521 O O . LYS A 1 423 ? -12.790 -13.273 25.898 1.00 72.69 423 LYS A O 1
ATOM 3526 N N . SER A 1 424 ? -12.473 -12.471 27.974 1.00 55.69 424 SER A N 1
ATOM 3527 C CA . SER A 1 424 ? -12.608 -13.753 28.663 1.00 55.69 424 SER A CA 1
ATOM 3528 C C . SER A 1 424 ? -14.107 -13.977 28.822 1.00 55.69 424 SER A C 1
ATOM 3530 O O . SER A 1 424 ? -14.694 -13.470 29.777 1.00 55.69 424 SER A O 1
ATOM 3532 N N . GLU A 1 425 ? -14.719 -14.549 27.794 1.00 45.97 425 GLU A N 1
ATOM 3533 C CA . GLU A 1 425 ? -16.044 -15.157 27.907 1.00 45.97 425 GLU A CA 1
ATOM 3534 C C . GLU A 1 425 ? -15.912 -16.535 28.548 1.00 45.97 425 GLU A C 1
ATOM 3536 O O . GLU A 1 425 ? -14.903 -17.221 28.242 1.00 45.97 425 GLU A O 1
#

Sequence (425 aa):
MLFSRTNLVKKIVLSFLSAVILISVSLIFPSVINKGVALYSPAHTTGVLMDDTFMELFINDHNENPIFSLRKFTNVPLFTISKTFNISLTVSFLIVQFFYIFLTIFVFLSLIEQIYKKKFINSLITLLFFLFSFSIIFSFFIPIYSYDDFPQYLFLFLALFYGLKKKPILTTVFLSLSLLARESSILLFPSLAILIFPDIIENPKHFFTQKKELLKNLTLFIIPVIVYYLYVLIETILHKNILSANLDYFETERFSHLAFNFHNFQYGIESFMAILLVFLPTYYILSVSKTFQEDKNKKYLKMAWLLAFVINTPITLLATRAQEARIMALPMVLIWPFLGKYLYELLKEFPNEVKKYFKKWNSIDNIPVLIINFLLILTILFLAYLFLLKVYQPGLNGFPKGYKLYAIIITNVLTLHYLFTKKSE